Protein AF-0000000066044572 (afdb_homodimer)

Radius of gyration: 23.44 Å; Cα contacts (8 Å, |Δi|>4): 887; chains: 2; bounding box: 61×69×58 Å

Solvent-accessible surface area (backbone atoms only — not comparable to full-atom values): 22233 Å² total; per-residue (Å²): 130,78,75,79,65,71,80,76,62,63,47,33,31,32,26,45,68,51,66,60,44,54,51,54,36,43,40,56,59,39,72,59,75,40,69,40,63,37,76,61,74,68,56,86,38,86,72,84,44,66,52,95,85,46,42,48,66,57,41,12,39,54,48,7,50,50,24,39,52,47,42,52,52,53,53,65,67,40,80,79,51,83,64,78,57,36,29,38,37,13,49,23,63,32,24,23,55,83,67,44,66,38,55,56,11,84,44,70,67,50,25,50,54,33,45,60,67,40,44,51,27,69,34,37,33,27,21,14,40,32,38,32,37,53,88,64,54,72,52,71,51,79,46,67,24,38,41,27,30,44,71,61,50,71,68,56,49,51,52,50,60,69,66,52,63,22,59,73,18,48,37,24,48,37,72,86,32,59,47,29,46,41,39,70,35,35,40,27,42,72,44,27,68,70,44,45,44,45,23,61,48,45,49,53,38,49,74,67,63,56,55,72,127,131,78,77,80,66,72,79,75,62,62,46,33,32,32,23,45,67,52,66,60,44,53,51,53,37,43,40,55,60,39,73,59,75,40,70,39,62,40,76,60,76,68,57,82,41,86,71,83,44,68,52,94,86,45,42,46,66,56,43,14,40,53,48,7,51,50,24,40,52,47,41,53,51,54,53,66,66,40,80,78,51,82,65,80,56,37,28,36,38,12,50,23,62,33,23,23,54,84,67,45,67,39,56,54,11,84,45,69,68,51,24,50,54,33,46,62,66,39,42,53,28,68,34,38,32,26,22,15,39,32,40,32,35,54,87,63,54,72,49,72,50,79,47,66,25,38,40,26,31,43,70,62,51,71,67,56,50,51,52,50,60,69,66,51,63,22,61,73,18,47,37,25,46,37,71,86,32,58,48,29,46,42,38,71,35,37,40,28,43,70,43,27,68,71,43,44,43,46,24,60,49,46,50,54,40,49,75,67,64,55,55,73,123

Structure (mmCIF, N/CA/C/O backbone):
data_AF-0000000066044572-model_v1
#
loop_
_entity.id
_entity.type
_entity.pdbx_description
1 polymer 'dTTP/UTP pyrophosphatase'
#
loop_
_atom_site.group_PDB
_atom_site.id
_atom_site.type_symbol
_atom_site.label_atom_id
_atom_site.label_alt_id
_atom_site.label_comp_id
_atom_site.label_asym_id
_atom_site.label_entity_id
_atom_site.label_seq_id
_atom_site.pdbx_PDB_ins_code
_atom_site.Cartn_x
_atom_site.Cartn_y
_atom_site.Cartn_z
_atom_site.occupancy
_atom_site.B_iso_or_equiv
_atom_site.auth_seq_id
_atom_site.auth_comp_id
_atom_site.auth_asym_id
_atom_site.auth_atom_id
_atom_site.pdbx_PDB_model_num
ATOM 1 N N . MET A 1 1 ? 35.25 26.359 23.312 1 29.98 1 MET A N 1
ATOM 2 C CA . MET A 1 1 ? 34.094 26.375 22.406 1 29.98 1 MET A CA 1
ATOM 3 C C . MET A 1 1 ? 33.125 25.266 22.75 1 29.98 1 MET A C 1
ATOM 5 O O . MET A 1 1 ? 33.5 24.094 22.844 1 29.98 1 MET A O 1
ATOM 9 N N . MET A 1 2 ? 32.062 25.531 23.516 1 32.62 2 MET A N 1
ATOM 10 C CA . MET A 1 2 ? 31.125 24.547 24.047 1 32.62 2 MET A CA 1
ATOM 11 C C . MET A 1 2 ? 30.641 23.609 22.953 1 32.62 2 MET A C 1
ATOM 13 O O . MET A 1 2 ? 30.547 24 21.797 1 32.62 2 MET A O 1
ATOM 17 N N . PRO A 1 3 ? 30.844 22.328 23.062 1 35.31 3 PRO A N 1
ATOM 18 C CA . PRO A 1 3 ? 30.406 21.391 22.031 1 35.31 3 PRO A CA 1
ATOM 19 C C . PRO A 1 3 ? 29.016 21.703 21.484 1 35.31 3 PRO A C 1
ATOM 21 O O . PRO A 1 3 ? 28.203 22.344 22.172 1 35.31 3 PRO A O 1
ATOM 24 N N . ASP A 1 4 ? 28.828 22.016 20.203 1 36.31 4 ASP A N 1
ATOM 25 C CA . ASP A 1 4 ? 27.594 22.234 19.469 1 36.31 4 ASP A CA 1
ATOM 26 C C . ASP A 1 4 ? 26.469 21.344 20 1 36.31 4 ASP A C 1
ATOM 28 O O . ASP A 1 4 ? 26.641 20.125 20.125 1 36.31 4 ASP A O 1
ATOM 32 N N . GLN A 1 5 ? 25.734 21.672 20.984 1 36.5 5 GLN A N 1
ATOM 33 C CA . GLN A 1 5 ? 24.531 20.984 21.453 1 36.5 5 GLN A CA 1
ATOM 34 C C . GLN A 1 5 ? 23.812 20.312 20.297 1 36.5 5 GLN A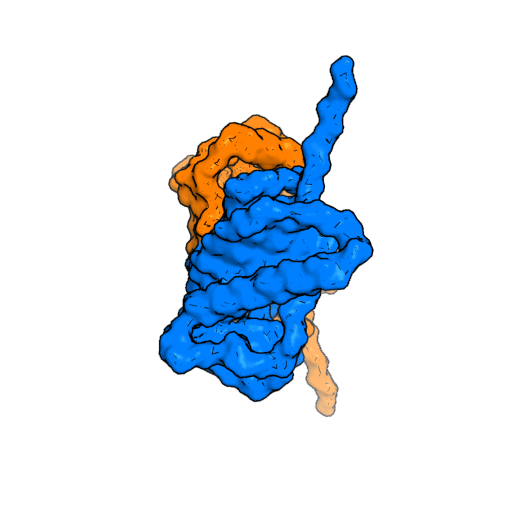 C 1
ATOM 36 O O . GLN A 1 5 ? 23.594 20.922 19.25 1 36.5 5 GLN A O 1
ATOM 41 N N . PRO A 1 6 ? 23.859 19.062 20.203 1 41.25 6 PRO A N 1
ATOM 42 C CA . PRO A 1 6 ? 23.141 18.438 19.094 1 41.25 6 PRO A CA 1
ATOM 43 C C . PRO A 1 6 ? 21.828 19.141 18.766 1 41.25 6 PRO A C 1
ATOM 45 O O . PRO A 1 6 ? 21.156 19.656 19.672 1 41.25 6 PRO A O 1
ATOM 48 N N . ALA A 1 7 ? 21.688 20.062 17.844 1 45.16 7 ALA A N 1
ATOM 49 C CA . ALA A 1 7 ? 20.438 20.688 17.438 1 45.16 7 ALA A CA 1
ATOM 50 C C . ALA A 1 7 ? 19.234 19.875 17.875 1 45.16 7 ALA A C 1
ATOM 52 O O . ALA A 1 7 ? 19.125 18.688 17.547 1 45.16 7 ALA A O 1
ATOM 53 N N . THR A 1 8 ? 18.734 19.953 19.141 1 51.97 8 THR A N 1
ATOM 54 C CA . THR A 1 8 ? 17.609 19.266 19.797 1 51.97 8 THR A CA 1
ATOM 55 C C . THR A 1 8 ? 16.453 19.078 18.828 1 51.97 8 THR A C 1
ATOM 57 O O . THR A 1 8 ? 15.883 20.062 18.328 1 51.97 8 THR A O 1
ATOM 60 N N . ALA A 1 9 ? 16.422 18.016 18.062 1 68.75 9 ALA A N 1
ATOM 61 C CA . ALA A 1 9 ? 15.352 17.734 17.094 1 68.75 9 ALA A CA 1
ATOM 62 C C . ALA A 1 9 ? 13.977 17.938 17.734 1 68.75 9 ALA 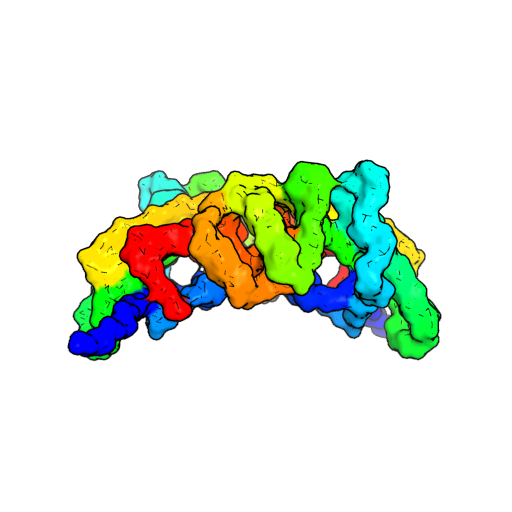A C 1
ATOM 64 O O . ALA A 1 9 ? 13.727 17.469 18.844 1 68.75 9 ALA A O 1
ATOM 65 N N . CYS A 1 10 ? 13.273 19.094 17.422 1 83.31 10 CYS A N 1
ATOM 66 C CA . CYS A 1 10 ? 11.922 19.391 17.891 1 83.31 10 CYS A CA 1
ATOM 67 C C . CYS A 1 10 ? 11.016 18.172 17.734 1 83.31 10 CYS A C 1
ATOM 69 O O . CYS A 1 10 ? 11.023 17.516 16.703 1 83.31 10 CYS A O 1
ATOM 71 N N . PRO A 1 11 ? 10.367 17.844 18.875 1 92.44 11 PRO A N 1
ATOM 72 C CA . PRO A 1 11 ? 9.5 16.656 18.844 1 92.44 11 PRO A CA 1
ATOM 73 C C . PRO A 1 11 ? 8.32 16.828 17.891 1 92.44 11 PRO A C 1
ATOM 75 O O . PRO A 1 11 ? 7.977 17.953 17.516 1 92.44 11 PRO A O 1
ATOM 78 N N . LEU A 1 12 ? 7.793 15.781 17.453 1 95.88 12 LEU A N 1
ATOM 79 C CA . LEU A 1 12 ? 6.609 15.758 16.594 1 95.88 12 LEU A CA 1
ATOM 80 C C . LEU A 1 12 ? 5.398 15.242 17.359 1 95.88 12 LEU A C 1
ATOM 82 O O . LEU A 1 12 ? 5.48 14.211 18.047 1 95.88 12 LEU A O 1
ATOM 86 N N . VAL A 1 13 ? 4.367 16.031 17.281 1 95.69 13 VAL A N 1
ATOM 87 C CA . VAL A 1 13 ? 3.076 15.609 17.812 1 95.69 13 VAL A CA 1
ATOM 88 C C . VAL A 1 13 ? 2.16 15.188 16.656 1 95.69 13 VAL A C 1
ATOM 90 O O . VAL A 1 13 ? 1.955 15.945 15.711 1 95.69 13 VAL A O 1
ATOM 93 N N . LEU A 1 14 ? 1.678 13.992 16.734 1 97.31 14 LEU A N 1
ATOM 94 C CA . LEU A 1 14 ? 0.677 13.531 15.773 1 97.31 14 LEU A CA 1
ATOM 95 C C . LEU A 1 14 ? -0.732 13.789 16.297 1 97.31 14 LEU A C 1
ATOM 97 O O . LEU A 1 14 ? -1.166 13.156 17.266 1 97.31 14 LEU A O 1
ATOM 101 N N . ALA A 1 15 ? -1.396 14.719 15.664 1 96.12 15 ALA A N 1
ATOM 102 C CA . ALA A 1 15 ? -2.764 15.062 16.047 1 96.12 15 ALA A CA 1
ATOM 103 C C . ALA A 1 15 ? -3.77 14.117 15.383 1 96.12 15 ALA A C 1
ATOM 105 O O . ALA A 1 15 ? -4.578 14.547 14.555 1 96.12 15 ALA A O 1
ATOM 106 N N . SER A 1 16 ? -3.771 12.898 15.734 1 93.5 16 SER A N 1
ATOM 107 C CA . SER A 1 16 ? -4.621 11.836 15.203 1 93.5 16 SER A CA 1
ATOM 108 C C . SER A 1 16 ? -4.688 10.648 16.156 1 93.5 16 SER A C 1
ATOM 110 O O . SER A 1 16 ? -3.676 10.273 16.766 1 93.5 16 SER A O 1
ATOM 112 N N . ALA A 1 17 ? -5.816 10.094 16.297 1 87.19 17 ALA A N 1
ATOM 113 C CA . ALA A 1 17 ? -5.965 8.875 17.078 1 87.19 17 ALA A CA 1
ATOM 114 C C . ALA A 1 17 ? -5.805 7.637 16.203 1 87.19 17 ALA A C 1
ATOM 116 O O . ALA A 1 17 ? -5.902 6.504 16.688 1 87.19 17 ALA A O 1
ATOM 117 N N . SER A 1 18 ? -5.609 7.816 14.953 1 89.44 18 SER A N 1
ATOM 118 C CA . SER A 1 18 ? -5.559 6.703 14.008 1 89.44 18 SER A CA 1
ATOM 119 C C . SER A 1 18 ? -4.277 5.895 14.172 1 89.44 18 SER A C 1
ATOM 121 O O . SER A 1 18 ? -3.18 6.402 13.922 1 89.44 18 SER A O 1
ATOM 123 N N . PRO A 1 19 ? -4.391 4.66 14.531 1 92.75 19 PRO A N 1
ATOM 124 C CA . PRO A 1 19 ? -3.195 3.816 14.594 1 92.75 19 PRO A CA 1
ATOM 125 C C . PRO A 1 19 ? -2.51 3.666 13.242 1 92.75 19 PRO A C 1
ATOM 127 O O . PRO A 1 19 ? -1.285 3.523 13.172 1 92.75 19 PRO A O 1
ATOM 130 N N . ARG A 1 20 ? -3.27 3.748 12.195 1 95.19 20 ARG A N 1
ATOM 131 C CA . ARG A 1 20 ? -2.713 3.605 10.852 1 95.19 20 ARG A CA 1
ATOM 132 C C . ARG A 1 20 ? -1.797 4.777 10.516 1 95.19 20 ARG A C 1
ATOM 134 O O . ARG A 1 20 ? -0.742 4.59 9.906 1 95.19 20 ARG A O 1
ATOM 141 N N . ARG A 1 21 ? -2.184 5.938 10.891 1 97.12 21 ARG A N 1
ATOM 142 C CA . ARG A 1 21 ? -1.354 7.105 10.609 1 97.12 21 ARG A CA 1
ATOM 143 C C . ARG A 1 21 ? -0.038 7.039 11.375 1 97.12 21 ARG A C 1
ATOM 145 O O . ARG A 1 21 ? 1.021 7.348 10.828 1 97.12 21 ARG A O 1
ATOM 152 N N . ALA A 1 22 ? -0.116 6.598 12.555 1 97.12 22 ALA A N 1
ATOM 153 C CA . ALA A 1 22 ? 1.096 6.426 13.352 1 97.12 22 ALA A CA 1
ATOM 154 C C . ALA A 1 22 ? 2.01 5.371 12.734 1 97.12 22 ALA A C 1
ATOM 156 O O . ALA A 1 22 ? 3.227 5.562 12.656 1 97.12 22 ALA A O 1
ATOM 157 N N . ALA A 1 23 ? 1.447 4.27 12.32 1 97.62 23 ALA A N 1
ATOM 158 C CA . ALA A 1 23 ? 2.211 3.188 11.703 1 97.62 23 ALA A CA 1
ATOM 159 C C . ALA A 1 23 ? 2.879 3.652 10.414 1 97.62 23 ALA A C 1
ATOM 161 O O . ALA A 1 23 ? 4.023 3.293 10.141 1 97.62 23 ALA A O 1
ATOM 162 N N . LEU A 1 24 ? 2.15 4.41 9.641 1 98.31 24 LEU A N 1
ATOM 163 C CA . LEU A 1 24 ? 2.699 4.941 8.398 1 98.31 24 LEU A CA 1
ATOM 164 C C . LEU A 1 24 ? 3.887 5.855 8.68 1 98.31 24 LEU A C 1
ATOM 166 O O . LEU A 1 24 ? 4.91 5.781 7.992 1 98.31 24 LEU A O 1
ATOM 170 N N . LEU A 1 25 ? 3.729 6.727 9.656 1 98.12 25 LEU A N 1
ATOM 171 C CA . LEU A 1 25 ? 4.844 7.586 10.031 1 98.12 25 LEU A CA 1
ATOM 172 C C . LEU A 1 25 ? 6.059 6.762 10.43 1 98.12 25 LEU A C 1
ATOM 174 O O . LEU A 1 25 ? 7.172 7.016 9.961 1 98.12 25 LEU A O 1
ATOM 178 N N . ALA A 1 26 ? 5.805 5.785 11.242 1 97.44 26 ALA A N 1
ATOM 179 C CA . ALA A 1 26 ? 6.883 4.91 11.695 1 97.44 26 ALA A CA 1
ATOM 180 C C . ALA A 1 26 ? 7.562 4.223 10.508 1 97.44 26 ALA A C 1
ATOM 182 O O . ALA A 1 26 ? 8.773 4.004 10.523 1 97.44 26 ALA A O 1
ATOM 183 N N . GLN A 1 27 ? 6.816 3.885 9.547 1 97.44 27 GLN A N 1
ATOM 184 C CA . GLN A 1 27 ? 7.312 3.227 8.344 1 97.44 27 GLN A CA 1
ATOM 185 C C . GLN A 1 27 ? 8.445 4.031 7.707 1 97.44 27 GLN A C 1
ATOM 187 O O . GLN A 1 27 ? 9.406 3.457 7.195 1 97.44 27 GLN A O 1
ATOM 192 N N . ILE A 1 28 ? 8.312 5.32 7.758 1 97.31 28 ILE A N 1
ATOM 193 C CA . ILE A 1 28 ? 9.336 6.125 7.094 1 97.31 28 ILE A CA 1
ATOM 194 C C . ILE A 1 28 ? 10.289 6.707 8.133 1 97.31 28 ILE A C 1
ATOM 196 O O . ILE A 1 28 ? 10.945 7.723 7.883 1 97.31 28 ILE A O 1
ATOM 200 N N . GLY A 1 29 ? 10.273 6.152 9.352 1 95.44 29 GLY A N 1
ATOM 201 C CA . GLY A 1 29 ? 11.266 6.469 10.359 1 95.44 29 GLY A CA 1
ATOM 202 C C . GLY A 1 29 ? 10.898 7.676 11.203 1 95.44 29 GLY A C 1
ATOM 203 O O . GLY A 1 29 ? 11.766 8.281 11.844 1 95.44 29 GLY A O 1
ATOM 204 N N . VAL A 1 30 ? 9.719 8.109 11.141 1 96.31 30 VAL A N 1
ATOM 205 C CA . VAL A 1 30 ? 9.266 9.25 11.93 1 96.31 30 VAL A CA 1
ATOM 206 C C . VAL A 1 30 ? 8.414 8.766 13.102 1 96.31 30 VAL A C 1
ATOM 208 O O . VAL A 1 30 ? 7.344 8.188 12.906 1 96.31 30 VAL A O 1
ATOM 211 N N . ILE A 1 31 ? 8.891 9.039 14.273 1 94.94 31 ILE A N 1
ATOM 212 C CA . ILE A 1 31 ? 8.188 8.594 15.469 1 94.94 31 ILE A CA 1
ATOM 213 C C . ILE A 1 31 ? 7.672 9.812 16.25 1 94.94 31 ILE A C 1
ATOM 215 O O . ILE A 1 31 ? 8.461 10.602 16.766 1 94.94 31 ILE A O 1
ATOM 219 N N . PRO A 1 32 ? 6.41 9.906 16.297 1 95.38 32 PRO A N 1
ATOM 220 C CA . PRO A 1 32 ? 5.891 11.023 17.094 1 95.38 32 PRO A CA 1
ATOM 221 C C . PRO A 1 32 ? 6.207 10.891 18.578 1 95.38 32 PRO A C 1
ATOM 223 O O . PRO A 1 32 ? 6.219 9.781 19.125 1 95.38 32 PRO A O 1
ATOM 226 N N . ALA A 1 33 ? 6.465 12 19.188 1 92.88 33 ALA A N 1
ATOM 227 C CA . ALA A 1 33 ? 6.695 12.023 20.625 1 92.88 33 ALA A CA 1
ATOM 228 C C . ALA A 1 33 ? 5.387 11.844 21.391 1 92.88 33 ALA A C 1
ATOM 230 O O . ALA A 1 33 ? 5.379 11.312 22.5 1 92.88 33 ALA A O 1
ATOM 231 N N . LEU A 1 34 ? 4.359 12.336 20.75 1 92.12 34 LEU A N 1
ATOM 232 C CA . LEU A 1 34 ? 3.035 12.312 21.359 1 92.12 34 LEU A CA 1
ATOM 233 C C . LEU A 1 34 ? 1.947 12.172 20.297 1 92.12 34 LEU A C 1
ATOM 235 O O . LEU A 1 34 ? 2.055 12.742 19.219 1 92.12 34 LEU A O 1
ATOM 239 N N . THR A 1 35 ? 0.999 11.367 20.609 1 93.5 35 THR A N 1
ATOM 240 C CA . THR A 1 35 ? -0.214 11.289 19.797 1 93.5 35 THR A CA 1
ATOM 241 C C . THR A 1 35 ? -1.396 11.906 20.531 1 93.5 35 THR A C 1
ATOM 243 O O . THR A 1 35 ? -1.648 11.586 21.703 1 93.5 35 THR A O 1
ATOM 246 N N . LEU A 1 36 ? -2.029 12.836 19.938 1 90.44 36 LEU A N 1
ATOM 247 C CA . LEU A 1 36 ? -3.195 13.5 20.516 1 90.44 36 LEU A CA 1
ATOM 248 C C . LEU A 1 36 ? -4.457 13.156 19.719 1 90.44 36 LEU A C 1
ATOM 250 O O . LEU A 1 36 ? -4.559 13.469 18.531 1 90.44 36 LEU A O 1
ATOM 254 N N . ALA A 1 37 ? -5.297 12.375 20.391 1 85.19 37 ALA A N 1
ATOM 255 C CA . ALA A 1 37 ? -6.594 12.148 19.766 1 85.19 37 ALA A CA 1
ATOM 256 C C . ALA A 1 37 ? -7.387 13.445 19.641 1 85.19 37 ALA A C 1
ATOM 258 O O . ALA A 1 37 ? -7.609 14.141 20.641 1 85.19 37 ALA A O 1
ATOM 259 N N . THR A 1 38 ? -7.375 13.922 18.609 1 71.12 38 THR A N 1
ATOM 260 C CA . THR A 1 38 ? -8.062 15.203 18.438 1 71.12 38 THR A CA 1
ATOM 261 C C . THR A 1 38 ? -9.492 14.992 17.953 1 71.12 38 THR A C 1
ATOM 263 O O . THR A 1 38 ? -10.188 15.953 17.625 1 71.12 38 THR A O 1
ATOM 266 N N . ASP A 1 39 ? -9.773 13.555 17.828 1 57.06 39 ASP A N 1
ATOM 267 C CA . ASP A 1 39 ? -11.18 13.367 17.5 1 57.06 39 ASP A CA 1
ATOM 268 C C . ASP A 1 39 ? -12.07 14.117 18.484 1 57.06 39 ASP A C 1
ATOM 270 O O . ASP A 1 39 ? -12.234 13.695 19.641 1 57.06 39 ASP A O 1
ATOM 274 N N . ILE A 1 40 ? -11.664 15.328 18.75 1 46.91 40 ILE A N 1
ATOM 275 C CA . ILE A 1 40 ? -12.375 16.172 19.703 1 46.91 40 ILE A CA 1
ATOM 276 C C . ILE A 1 40 ? -13.789 15.625 19.922 1 46.91 40 ILE A C 1
ATOM 278 O O . ILE A 1 40 ? -14.164 15.297 21.047 1 46.91 40 ILE A O 1
ATOM 282 N N . ASP A 1 41 ? -14.914 16.578 19.828 1 39.28 41 ASP A N 1
ATOM 283 C CA . ASP A 1 41 ? -16.328 16.281 20.016 1 39.28 41 ASP A CA 1
ATOM 284 C C . ASP A 1 41 ? -16.797 15.18 19.047 1 39.28 41 ASP A C 1
ATOM 286 O O . ASP A 1 41 ? -16.875 15.398 17.844 1 39.28 41 ASP A O 1
ATOM 290 N N . GLU A 1 42 ? -16.359 13.938 19.125 1 39.97 42 GLU A N 1
ATOM 291 C CA . GLU A 1 42 ? -16.812 12.664 18.594 1 39.97 42 GLU A CA 1
ATOM 292 C C . GLU A 1 42 ? -18.25 12.742 18.109 1 39.97 42 GLU A C 1
ATOM 294 O O . GLU A 1 42 ? -18.812 11.75 17.656 1 39.97 42 GLU A O 1
ATOM 299 N N . THR A 1 43 ? -19.078 13.398 18.844 1 36.75 43 THR A N 1
ATOM 300 C CA . THR A 1 43 ? -20.391 13.578 18.234 1 36.75 43 THR A CA 1
ATOM 301 C C . THR A 1 43 ? -20.266 13.812 16.734 1 36.75 43 THR A C 1
ATOM 303 O O . THR A 1 43 ? -19.406 14.586 16.297 1 36.75 43 THR A O 1
ATOM 306 N N . PRO A 1 44 ? -20.562 12.844 15.906 1 41.59 44 PRO A N 1
ATOM 307 C CA . PRO A 1 44 ? -20.672 13.312 14.523 1 41.59 44 PRO A CA 1
ATOM 308 C C . PRO A 1 44 ? -20.672 14.836 14.414 1 41.59 44 PRO A C 1
ATOM 310 O O . PRO A 1 44 ? -21.641 15.492 14.812 1 41.59 44 PRO A O 1
ATOM 313 N N . LEU A 1 45 ? -19.875 15.531 15.062 1 41.72 45 LEU A N 1
ATOM 314 C CA . LEU A 1 45 ? -19.984 16.984 15.18 1 41.72 45 LEU A CA 1
ATOM 315 C C . LEU A 1 45 ? -20.453 17.594 13.859 1 41.72 45 LEU A C 1
ATOM 317 O O . LEU A 1 45 ? -20.219 17.031 12.789 1 41.72 45 LEU A O 1
ATOM 321 N N . LYS A 1 46 ? -21.422 18.5 13.805 1 44.59 46 LYS A N 1
ATOM 322 C CA . LYS A 1 46 ? -21.906 19.375 12.742 1 44.59 46 LYS A CA 1
ATOM 323 C C . LYS A 1 46 ? -20.812 19.703 11.742 1 44.59 46 LYS A C 1
ATOM 325 O O . LYS A 1 46 ? -21.078 19.922 10.562 1 44.59 46 LYS A O 1
ATOM 330 N N . GLY A 1 47 ? -19.5 19.391 12.133 1 49.12 47 GLY A N 1
ATOM 331 C CA . GLY A 1 47 ? -18.391 19.844 11.305 1 49.12 47 GLY A CA 1
ATOM 332 C C . GLY A 1 47 ? -17.891 18.781 10.352 1 49.12 47 GLY A C 1
ATOM 333 O O . GLY A 1 47 ? -17.141 19.078 9.414 1 49.12 47 GLY A O 1
ATOM 334 N N . GLU A 1 48 ? -17.938 17.281 10.695 1 61.59 48 GLU A N 1
ATOM 335 C CA . GLU A 1 48 ? -17.469 16.312 9.711 1 61.59 48 GLU A CA 1
ATOM 336 C C . GLU A 1 48 ? -18.453 16.156 8.562 1 61.59 48 GLU A C 1
ATOM 338 O O . GLU A 1 48 ? -18.172 15.492 7.57 1 61.59 48 GLU A O 1
ATOM 343 N N . VAL A 1 49 ? -19.516 16.844 8.789 1 67.5 49 VAL A N 1
ATOM 344 C CA . VAL A 1 49 ? -20.531 16.828 7.734 1 67.5 49 VAL A CA 1
ATOM 345 C C . VAL A 1 49 ? -20.203 17.891 6.695 1 67.5 49 VAL A C 1
ATOM 347 O O . VAL A 1 49 ? -19.875 19.031 7.043 1 67.5 49 VAL A O 1
ATOM 350 N N . PRO A 1 50 ? -20.188 17.391 5.57 1 79.31 50 PRO A N 1
ATOM 351 C CA . PRO A 1 50 ? -19.938 18.375 4.52 1 79.31 50 PRO A CA 1
ATOM 352 C C . PRO A 1 50 ? -20.875 19.578 4.602 1 79.31 50 PRO A C 1
ATOM 354 O O . PRO A 1 50 ? -22.062 19.422 4.906 1 79.31 50 PRO A O 1
ATOM 357 N N . LEU A 1 51 ? -20.281 20.766 4.535 1 80.44 51 LEU A N 1
ATOM 358 C CA . LEU A 1 51 ? -21.109 21.969 4.371 1 80.44 51 LEU A CA 1
ATOM 359 C C . LEU A 1 51 ? -21.859 21.922 3.049 1 80.44 51 LEU A C 1
ATOM 361 O O . LEU A 1 51 ? -21.531 21.141 2.16 1 80.44 51 LEU A O 1
ATOM 365 N N . LYS A 1 52 ? -22.906 22.734 3.066 1 81.19 52 LYS A N 1
ATOM 366 C CA . LYS A 1 52 ? -23.688 22.781 1.832 1 81.19 52 LYS A CA 1
ATOM 367 C C . LYS A 1 52 ? -22.797 23.047 0.627 1 81.19 52 LYS A C 1
ATOM 369 O O . LYS A 1 52 ? -22.078 24.062 0.585 1 81.19 52 LYS A O 1
ATOM 374 N N . GLY A 1 53 ? -22.734 22.078 -0.244 1 83.75 53 GLY A N 1
ATOM 375 C CA . GLY A 1 53 ? -21.984 22.234 -1.484 1 83.75 53 GLY A CA 1
ATOM 376 C C . GLY A 1 53 ? -20.5 21.953 -1.331 1 83.75 53 GLY A C 1
ATOM 377 O O . GLY A 1 53 ? -19.734 22.078 -2.289 1 83.75 53 GLY A O 1
ATOM 378 N N . GLU A 1 54 ? -20.125 21.562 -0.178 1 88.44 54 GLU A N 1
ATOM 379 C CA . GLU A 1 54 ? -18.703 21.312 0.036 1 88.44 54 GLU A CA 1
ATOM 380 C C . GLU A 1 54 ? -18.266 20.031 -0.676 1 88.44 54 GLU A C 1
ATOM 382 O O . GLU A 1 54 ? -18.891 18.984 -0.53 1 88.44 54 GLU A O 1
ATOM 387 N N . VAL A 1 55 ? -17.266 20.219 -1.472 1 94.12 55 VAL A N 1
ATOM 388 C CA . VAL A 1 55 ? -16.734 19.047 -2.186 1 94.12 55 VAL A CA 1
ATOM 389 C C . VAL A 1 55 ? -15.781 18.281 -1.282 1 94.12 55 VAL A C 1
ATOM 391 O O . VAL A 1 55 ? -15.195 18.844 -0.355 1 94.12 55 VAL A O 1
ATOM 394 N N . PRO A 1 56 ? -15.562 17.016 -1.563 1 95.75 56 PRO A N 1
ATOM 395 C CA . PRO A 1 56 ? -14.758 16.141 -0.703 1 95.75 56 PRO A CA 1
ATOM 396 C C . PRO A 1 56 ? -13.359 16.688 -0.452 1 95.75 56 PRO A C 1
ATOM 398 O O . PRO A 1 56 ? -12.859 16.625 0.674 1 95.75 56 PRO A O 1
ATOM 401 N N . ARG A 1 57 ? -12.766 17.172 -1.421 1 96.94 57 ARG A N 1
ATOM 402 C CA . ARG A 1 57 ? -11.438 17.766 -1.318 1 96.94 57 ARG A CA 1
ATOM 403 C C . ARG A 1 57 ? -11.391 18.828 -0.23 1 96.94 57 ARG A C 1
ATOM 405 O O . ARG A 1 57 ? -10.516 18.797 0.64 1 96.94 57 ARG A O 1
ATOM 412 N N . LEU A 1 58 ? -12.336 19.719 -0.233 1 96.38 58 LEU A N 1
ATOM 413 C CA . LEU A 1 58 ? -12.367 20.828 0.711 1 96.38 58 LEU A CA 1
ATOM 414 C C . LEU A 1 58 ? -12.797 20.344 2.096 1 96.38 58 LEU A C 1
ATOM 416 O O . LEU A 1 58 ? -12.336 20.875 3.109 1 96.38 58 LEU A O 1
ATOM 420 N N . LEU A 1 59 ? -13.641 19.375 2.105 1 95.31 59 LEU A N 1
ATOM 421 C CA . LEU A 1 59 ? -14.023 18.766 3.379 1 95.31 59 LEU A CA 1
ATOM 422 C C . LEU A 1 59 ? -12.805 18.203 4.105 1 95.31 59 LEU A C 1
ATOM 424 O O . LEU A 1 59 ? -12.594 18.484 5.285 1 95.31 59 LEU A O 1
ATOM 428 N N . SER A 1 60 ? -12.008 17.453 3.396 1 96.38 60 SER A N 1
ATOM 429 C CA . SER A 1 60 ? -10.812 16.875 4.008 1 96.38 60 SER A CA 1
ATOM 430 C C . SER A 1 60 ? -9.891 17.969 4.551 1 96.38 60 SER A C 1
ATOM 432 O O . SER A 1 60 ? -9.312 17.812 5.629 1 96.38 60 SER A O 1
ATOM 434 N N . ARG A 1 61 ? -9.789 19.016 3.818 1 97.25 61 ARG A N 1
ATOM 435 C CA . ARG A 1 61 ? -8.938 20.125 4.23 1 97.25 61 ARG A CA 1
ATOM 436 C C . ARG A 1 61 ? -9.461 20.766 5.512 1 97.25 61 ARG A C 1
ATOM 438 O O . ARG A 1 61 ? -8.703 20.969 6.461 1 97.25 61 ARG A O 1
ATOM 445 N N . ARG A 1 62 ? -10.719 21.078 5.48 1 96.12 62 ARG A N 1
ATOM 446 C CA . ARG A 1 62 ? -11.32 21.719 6.645 1 96.12 62 ARG A CA 1
ATOM 447 C C . ARG A 1 62 ? -11.164 20.859 7.891 1 96.12 62 ARG A C 1
ATOM 449 O O . ARG A 1 62 ? -10.789 21.359 8.953 1 96.12 62 ARG A O 1
ATOM 456 N N . LEU A 1 63 ? -11.406 19.625 7.719 1 94.25 63 LEU A N 1
ATOM 457 C CA . LEU A 1 63 ? -11.328 18.703 8.844 1 94.25 63 LEU A CA 1
ATOM 458 C C . LEU A 1 63 ? -9.891 18.578 9.344 1 94.25 63 LEU A C 1
ATOM 460 O O . LEU A 1 63 ? -9.648 18.578 10.555 1 94.25 63 LEU A O 1
ATOM 464 N N . ALA A 1 64 ? -8.945 18.469 8.508 1 96.5 64 ALA A N 1
ATOM 465 C CA . ALA A 1 64 ? -7.539 18.359 8.898 1 96.5 64 ALA A CA 1
ATOM 466 C C . ALA A 1 64 ? -7.074 19.625 9.617 1 96.5 64 ALA A C 1
ATOM 468 O O . ALA A 1 64 ? -6.398 19.547 10.641 1 96.5 64 ALA A O 1
ATOM 469 N N . GLN A 1 65 ? -7.441 20.75 9.047 1 96.94 65 GLN A N 1
ATOM 470 C CA . GLN A 1 65 ? -7.102 22.016 9.68 1 96.94 65 GLN A CA 1
ATOM 471 C C . GLN A 1 65 ? -7.703 22.109 11.078 1 96.94 65 GLN A C 1
ATOM 473 O O . GLN A 1 65 ? -7.047 22.578 12.016 1 96.94 65 GLN A O 1
ATOM 478 N N . GLY A 1 66 ? -8.938 21.719 11.156 1 94.69 66 GLY A N 1
ATOM 479 C CA . GLY A 1 66 ? -9.586 21.719 12.461 1 94.69 66 GLY A CA 1
ATOM 480 C C . GLY A 1 66 ? -8.859 20.875 13.484 1 94.69 66 GLY A C 1
ATOM 481 O O . GLY A 1 66 ? -8.703 21.281 14.641 1 94.69 66 GLY A O 1
ATOM 482 N N . LYS A 1 67 ? -8.43 19.734 13.094 1 94.94 67 LYS A N 1
ATOM 483 C CA . LYS A 1 67 ? -7.68 18.844 13.977 1 94.94 67 LYS A CA 1
ATOM 484 C C . LYS A 1 67 ? -6.363 19.484 14.406 1 94.94 67 LYS A C 1
ATOM 486 O O . LYS A 1 67 ? -5.969 19.391 15.57 1 94.94 67 LYS A O 1
ATOM 491 N N . ALA A 1 68 ? -5.68 20.094 13.516 1 96 68 ALA A N 1
ATOM 492 C CA . ALA A 1 68 ? -4.434 20.797 13.82 1 96 68 ALA A CA 1
ATOM 493 C C . ALA A 1 68 ? -4.664 21.906 14.828 1 96 68 ALA A C 1
ATOM 495 O O . ALA A 1 68 ? -3.92 22.047 15.805 1 96 68 ALA A O 1
ATOM 496 N N . ASP A 1 69 ? -5.699 22.672 14.594 1 95.06 69 ASP A N 1
ATOM 497 C CA . ASP A 1 69 ? -6.02 23.781 15.477 1 95.06 69 ASP A CA 1
ATOM 498 C C . ASP A 1 69 ? -6.371 23.281 16.875 1 95.06 69 ASP A C 1
ATOM 500 O O . ASP A 1 69 ? -5.973 23.891 17.875 1 95.06 69 ASP A O 1
ATOM 504 N N . THR A 1 70 ? -7.078 22.234 16.906 1 93.69 70 THR A N 1
ATOM 505 C CA . THR A 1 70 ? -7.434 21.641 18.188 1 93.69 70 THR A CA 1
ATOM 506 C C . THR A 1 70 ? -6.184 21.203 18.938 1 93.69 70 THR A C 1
ATOM 508 O O . THR A 1 70 ? -6.078 21.422 20.156 1 93.69 70 THR A O 1
ATOM 511 N N . ALA A 1 71 ? -5.293 20.594 18.25 1 93.62 71 ALA A N 1
ATOM 512 C CA . ALA A 1 71 ? -4.051 20.156 18.875 1 93.62 71 ALA A CA 1
ATOM 513 C C . ALA A 1 71 ? -3.277 21.328 19.469 1 93.62 71 ALA A C 1
ATOM 515 O O . ALA A 1 71 ? -2.738 21.219 20.578 1 93.62 71 ALA A O 1
ATOM 516 N N . ILE A 1 72 ? -3.207 22.406 18.75 1 92.19 72 ILE A N 1
ATOM 517 C CA . ILE A 1 72 ? -2.539 23.609 19.234 1 92.19 72 ILE A CA 1
ATOM 518 C C . ILE A 1 72 ? -3.164 24.047 20.562 1 92.19 72 ILE A C 1
ATOM 520 O O . ILE A 1 72 ? -2.453 24.328 21.531 1 92.19 72 ILE A O 1
ATOM 524 N N . ARG A 1 73 ? -4.441 24.062 20.562 1 90.94 73 ARG A N 1
ATOM 525 C CA . ARG A 1 73 ? -5.168 24.5 21.75 1 90.94 73 ARG A CA 1
ATOM 526 C C . ARG A 1 73 ? -4.891 23.594 22.938 1 90.94 73 ARG A C 1
ATOM 528 O O . ARG A 1 73 ? -4.598 24.078 24.031 1 90.94 73 ARG A O 1
ATOM 535 N N . VAL A 1 74 ? -4.969 22.328 22.688 1 89.25 74 VAL A N 1
ATOM 536 C CA . VAL A 1 74 ? -4.766 21.344 23.75 1 89.25 74 VAL A CA 1
ATOM 537 C C . VAL A 1 74 ? -3.35 21.469 24.297 1 89.25 74 VAL A C 1
ATOM 539 O O . VAL A 1 74 ? -3.15 21.438 25.516 1 89.25 74 VAL A O 1
ATOM 542 N N . LEU A 1 75 ? -2.398 21.672 23.469 1 88.56 75 LEU A N 1
ATOM 543 C CA . LEU A 1 75 ? -1.002 21.75 23.875 1 88.56 75 LEU A CA 1
ATOM 544 C C . LEU A 1 75 ? -0.742 23.031 24.656 1 88.56 75 LEU A C 1
ATOM 546 O O . LEU A 1 75 ? 0.075 23.062 25.578 1 88.56 75 LEU A O 1
ATOM 550 N N . ARG A 1 76 ? -1.36 24.031 24.281 1 86.69 76 ARG A N 1
ATOM 551 C CA . ARG A 1 76 ? -1.207 25.312 24.969 1 86.69 76 ARG A CA 1
ATOM 552 C C . ARG A 1 76 ? -1.78 25.234 26.375 1 86.69 76 ARG A C 1
ATOM 554 O O . ARG A 1 76 ? -1.243 25.859 27.312 1 86.69 76 ARG A O 1
ATOM 561 N N . GLU A 1 77 ? -2.832 24.531 26.453 1 85.56 77 GLU A N 1
ATOM 562 C CA . GLU A 1 77 ? -3.531 24.438 27.734 1 85.56 77 GLU A CA 1
ATOM 563 C C . GLU A 1 77 ? -2.801 23.5 28.703 1 85.56 77 GLU A C 1
ATOM 565 O O . GLU A 1 77 ? -2.977 23.594 29.922 1 85.56 77 GLU A O 1
ATOM 570 N N . GLN A 1 78 ? -2.119 22.594 28.078 1 75.56 78 GLN A N 1
ATOM 571 C CA . GLN A 1 78 ? -1.381 21.656 28.922 1 75.56 78 GLN A CA 1
ATOM 572 C C . GLN A 1 78 ? -0.062 22.266 29.391 1 75.56 78 GLN A C 1
ATOM 574 O O . GLN A 1 78 ? 0.808 22.578 28.578 1 75.56 78 GLN A O 1
ATOM 579 N N . SER A 1 79 ? 0.023 23.047 30.531 1 61.03 79 SER A N 1
ATOM 580 C CA . SER A 1 79 ? 1.139 23.75 31.141 1 61.03 79 SER A CA 1
ATOM 581 C C . SER A 1 79 ? 2.365 22.859 31.266 1 61.03 79 SER A C 1
ATOM 583 O O . SER A 1 79 ? 3.5 23.328 31.141 1 61.03 79 SER A O 1
ATOM 585 N N . ASP A 1 80 ? 2.16 21.656 31.594 1 57 80 ASP A N 1
ATOM 586 C CA . ASP A 1 80 ? 3.236 20.719 31.922 1 57 80 ASP A CA 1
ATOM 587 C C . ASP A 1 80 ? 3.682 19.938 30.688 1 57 80 ASP A C 1
ATOM 589 O O . ASP A 1 80 ? 4.355 18.906 30.797 1 57 80 ASP A O 1
ATOM 593 N N . ALA A 1 81 ? 3.17 20.484 29.531 1 57.16 81 ALA A N 1
ATOM 594 C CA . ALA A 1 81 ? 3.527 19.625 28.391 1 57.16 81 ALA A CA 1
ATOM 595 C C . ALA A 1 81 ? 5.031 19.656 28.141 1 57.16 81 ALA A C 1
ATOM 597 O O . ALA A 1 81 ? 5.625 20.734 28.031 1 57.16 81 ALA A O 1
ATOM 598 N N . PRO A 1 82 ? 5.602 18.562 28.359 1 55.31 82 PRO A N 1
ATOM 599 C CA . PRO A 1 82 ? 7.055 18.422 28.266 1 55.31 82 PRO A CA 1
ATOM 600 C C . PRO A 1 82 ? 7.602 18.859 26.906 1 55.31 82 PRO A C 1
ATOM 602 O O . PRO A 1 82 ? 8.82 18.938 26.719 1 55.31 82 PRO A O 1
ATOM 605 N N . LEU A 1 83 ? 6.633 19.047 26.016 1 61.62 83 LEU A N 1
ATOM 606 C CA . LEU A 1 83 ? 7.25 19.312 24.719 1 61.62 83 LEU A CA 1
ATOM 607 C C . LEU A 1 83 ? 7.219 20.797 24.391 1 61.62 83 LEU A C 1
ATOM 609 O O . LEU A 1 83 ? 6.141 21.375 24.219 1 61.62 83 LEU A O 1
ATOM 613 N N . ALA A 1 84 ? 8.258 21.531 24.719 1 69.5 84 ALA A N 1
ATOM 614 C CA . ALA A 1 84 ? 8.359 22.938 24.328 1 69.5 84 ALA A CA 1
ATOM 615 C C . ALA A 1 84 ? 8.43 23.109 22.812 1 69.5 84 ALA A C 1
ATOM 617 O O . ALA A 1 84 ? 9.336 22.562 22.172 1 69.5 84 ALA A O 1
ATOM 618 N N . ALA A 1 85 ? 7.414 23.656 22.078 1 83.69 85 ALA A N 1
ATOM 619 C CA . ALA A 1 85 ? 7.297 24.125 20.703 1 83.69 85 ALA A CA 1
ATOM 620 C C . ALA A 1 85 ? 7.465 22.969 19.719 1 83.69 85 ALA A C 1
ATOM 622 O O . ALA A 1 85 ? 8.414 22.953 18.922 1 83.69 85 ALA A O 1
ATOM 623 N N . PRO A 1 86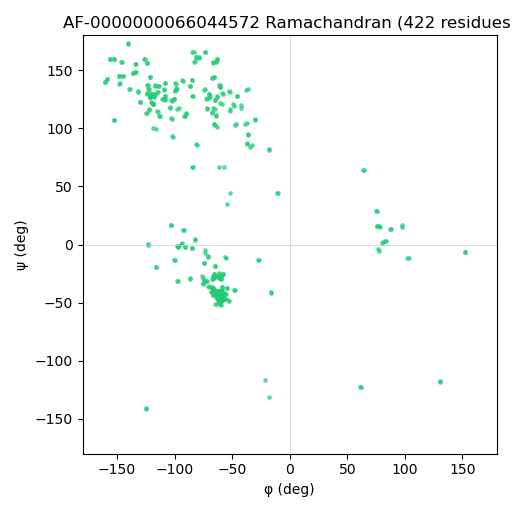 ? 6.594 21.969 19.688 1 92.81 86 PRO A N 1
ATOM 624 C CA . PRO A 1 86 ? 6.73 20.797 18.812 1 92.81 86 PRO A CA 1
ATOM 625 C C . PRO A 1 86 ? 6.227 21.078 17.391 1 92.81 86 PRO A C 1
ATOM 627 O O . PRO A 1 86 ? 5.539 22.062 17.156 1 92.81 86 PRO A O 1
ATOM 630 N N . PHE A 1 87 ? 6.656 20.25 16.484 1 96.5 87 PHE A N 1
ATOM 631 C CA . PHE A 1 87 ? 5.91 20.094 15.25 1 96.5 87 PHE A CA 1
ATOM 632 C C . PHE A 1 87 ? 4.566 19.438 15.508 1 96.5 87 PHE A C 1
ATOM 634 O O . PHE A 1 87 ? 4.449 18.562 16.375 1 96.5 87 PHE A O 1
ATOM 641 N N . ILE A 1 88 ? 3.582 19.891 14.766 1 96.88 88 ILE A N 1
ATOM 642 C CA . ILE A 1 88 ? 2.27 19.25 14.828 1 96.88 88 ILE A CA 1
ATOM 643 C C . ILE A 1 88 ? 1.879 18.734 13.445 1 96.88 88 ILE A C 1
ATOM 645 O O . ILE A 1 88 ? 1.992 19.453 12.453 1 96.88 88 ILE A O 1
ATOM 649 N N . LEU A 1 89 ? 1.503 17.469 13.383 1 98.44 89 LEU A N 1
ATOM 650 C CA . LEU A 1 89 ? 1.013 16.859 12.156 1 98.44 89 LEU A CA 1
ATOM 651 C C . LEU A 1 89 ? -0.423 16.375 12.32 1 98.44 89 LEU A C 1
ATOM 653 O O . LEU A 1 89 ? -0.721 15.617 13.242 1 98.44 89 LEU A O 1
ATOM 657 N N . ALA A 1 90 ? -1.299 16.875 11.523 1 98 90 ALA A N 1
ATOM 658 C CA . ALA A 1 90 ? -2.695 16.453 11.477 1 98 90 ALA A CA 1
ATOM 659 C C . ALA A 1 90 ? -3.086 16 10.07 1 98 90 ALA A C 1
ATOM 661 O O . ALA A 1 90 ? -2.455 16.406 9.086 1 98 90 ALA A O 1
ATOM 662 N N . ALA A 1 91 ? -4.113 15.164 10.031 1 97.81 91 ALA A N 1
ATOM 663 C CA . ALA A 1 91 ? -4.605 14.711 8.734 1 97.81 91 ALA A CA 1
ATOM 664 C C . ALA A 1 91 ? -6.066 14.281 8.82 1 97.81 91 ALA A C 1
ATOM 666 O O . ALA A 1 91 ? -6.578 14.008 9.906 1 97.81 91 ALA A O 1
ATOM 667 N N . ASP A 1 92 ? -6.676 14.273 7.703 1 96 92 ASP A N 1
ATOM 668 C CA . ASP A 1 92 ? -8.031 13.75 7.555 1 96 92 ASP A CA 1
ATOM 669 C C . ASP A 1 92 ? -8.234 13.148 6.164 1 96 92 ASP A C 1
ATOM 671 O O . ASP A 1 92 ? -7.688 13.641 5.18 1 96 92 ASP A O 1
ATOM 675 N N . THR A 1 93 ? -9.016 12.102 6.141 1 96.94 93 THR A N 1
ATOM 676 C CA . THR A 1 93 ? -9.242 11.359 4.906 1 96.94 93 THR A CA 1
ATOM 677 C C . THR A 1 93 ? -10.734 11.281 4.59 1 96.94 93 THR A C 1
ATOM 679 O O . THR A 1 93 ? -11.539 10.961 5.465 1 96.94 93 THR A O 1
ATOM 682 N N . VAL A 1 94 ? -11.047 11.625 3.381 1 96.62 94 VAL A N 1
ATOM 683 C CA . VAL A 1 94 ? -12.422 11.539 2.893 1 96.62 94 VAL A CA 1
ATOM 684 C C . VAL A 1 94 ? -12.484 10.617 1.681 1 96.62 94 VAL A C 1
ATOM 686 O O . VAL A 1 94 ? -11.695 10.75 0.743 1 96.62 94 VAL A O 1
ATOM 689 N N . VAL A 1 95 ? -13.359 9.633 1.734 1 98.06 95 VAL A N 1
ATOM 690 C CA . VAL A 1 95 ? -13.672 8.773 0.599 1 98.06 95 VAL A CA 1
ATOM 691 C C . VAL A 1 95 ? -14.945 9.258 -0.086 1 98.06 95 VAL A C 1
ATOM 693 O O . VAL A 1 95 ? -15.938 9.578 0.581 1 98.06 95 VAL A O 1
ATOM 696 N N . ALA A 1 96 ? -14.875 9.328 -1.435 1 97.5 96 ALA A N 1
ATOM 697 C CA . ALA A 1 96 ? -16.062 9.867 -2.098 1 97.5 96 ALA A CA 1
ATOM 698 C C . ALA A 1 96 ? -16.297 9.18 -3.436 1 97.5 96 ALA A C 1
ATOM 700 O O . ALA A 1 96 ? -15.359 8.805 -4.129 1 97.5 96 ALA A O 1
ATOM 701 N N . VAL A 1 97 ? -17.531 8.984 -3.801 1 96.56 97 VAL A N 1
ATOM 702 C CA . VAL A 1 97 ? -18 8.641 -5.145 1 96.56 97 VAL A CA 1
ATOM 703 C C . VAL A 1 97 ? -18.578 9.875 -5.82 1 96.56 97 VAL A C 1
ATOM 705 O O . VAL A 1 97 ? -19.672 10.328 -5.461 1 96.56 97 VAL A O 1
ATOM 708 N N . GLY A 1 98 ? -17.828 10.367 -6.789 1 92.44 98 GLY A N 1
ATOM 709 C CA . GLY A 1 98 ? -18.203 11.688 -7.277 1 92.44 98 GLY A CA 1
ATOM 710 C C . GLY A 1 98 ? -18.109 12.766 -6.207 1 92.44 98 GLY A C 1
ATOM 711 O O . GLY A 1 98 ? -17.094 12.914 -5.547 1 92.44 98 GLY A O 1
ATOM 712 N N . ARG A 1 99 ? -19.219 13.398 -6 1 91.5 99 ARG A N 1
ATOM 713 C CA . ARG A 1 99 ? -19.25 14.477 -5.016 1 91.5 99 ARG A CA 1
ATOM 714 C C . ARG A 1 99 ? -19.766 13.984 -3.674 1 91.5 99 ARG A C 1
ATOM 716 O O . ARG A 1 99 ? -19.766 14.727 -2.689 1 91.5 99 ARG A O 1
ATOM 723 N N . ARG A 1 100 ? -20.109 12.797 -3.641 1 92 100 ARG A N 1
ATOM 724 C CA . ARG A 1 100 ? -20.703 12.242 -2.426 1 92 100 ARG A CA 1
ATOM 725 C C . ARG A 1 100 ? -19.625 11.664 -1.51 1 92 100 ARG A C 1
ATOM 727 O O . ARG A 1 100 ? -19.047 10.625 -1.812 1 92 100 ARG A O 1
ATOM 734 N N . ALA A 1 101 ? -19.453 12.312 -0.372 1 95.25 101 ALA A N 1
ATOM 735 C CA . ALA A 1 101 ? -18.562 11.766 0.646 1 95.25 101 ALA A CA 1
ATOM 736 C C . ALA A 1 101 ? -19.203 10.562 1.342 1 95.25 101 ALA A C 1
ATOM 738 O O . ALA A 1 101 ? -20.375 10.586 1.688 1 95.25 101 ALA A O 1
ATOM 739 N N . LEU A 1 102 ? -18.438 9.539 1.478 1 95.56 102 LEU A N 1
ATOM 740 C CA . LEU A 1 102 ? -18.906 8.352 2.201 1 95.56 102 LEU A CA 1
ATOM 741 C C . LEU A 1 102 ? -18.484 8.422 3.668 1 95.56 102 LEU A C 1
ATOM 743 O O . LEU A 1 102 ? -17.375 8.859 3.986 1 95.56 102 LEU A O 1
ATOM 747 N N . PRO A 1 103 ? -19.297 8.016 4.52 1 91.56 103 PRO A N 1
ATOM 748 C CA . PRO A 1 103 ? -19.016 8.133 5.953 1 91.56 103 PRO A CA 1
ATOM 749 C C . PRO A 1 103 ? -18.062 7.055 6.453 1 91.56 103 PRO A C 1
ATOM 751 O O . PRO A 1 103 ? -17.797 6.078 5.742 1 91.56 103 PRO A O 1
ATOM 754 N N . LYS A 1 104 ? -17.484 7.352 7.629 1 91.56 104 LYS A N 1
ATOM 755 C CA . LYS A 1 104 ? -16.953 6.238 8.406 1 91.56 104 LYS A CA 1
ATOM 756 C C . LYS A 1 104 ? -18.062 5.324 8.898 1 91.56 104 LYS A C 1
ATOM 758 O O . LYS A 1 104 ? -18.938 5.75 9.656 1 91.56 104 LYS A O 1
ATOM 763 N N . ALA A 1 105 ? -18.047 4.137 8.477 1 94.69 105 ALA A N 1
ATOM 764 C CA . ALA A 1 105 ? -19.156 3.242 8.789 1 94.69 105 ALA A CA 1
ATOM 765 C C . ALA A 1 105 ? -19.172 2.871 10.266 1 94.69 105 ALA A C 1
ATOM 767 O O . ALA A 1 105 ? -18.141 2.455 10.812 1 94.69 105 ALA A O 1
ATOM 768 N N . GLU A 1 106 ? -20.312 3.029 10.859 1 94.44 106 GLU A N 1
ATOM 769 C CA . GLU A 1 106 ? -20.469 2.688 12.266 1 94.44 106 GLU A CA 1
ATOM 770 C C . GLU A 1 106 ? -21.469 1.553 12.453 1 94.44 106 GLU A C 1
ATOM 772 O O . GLU A 1 106 ? -21.531 0.949 13.523 1 94.44 106 GLU A O 1
ATOM 777 N N . THR A 1 107 ? -22.266 1.36 11.445 1 96.88 107 THR A N 1
ATOM 778 C CA . THR A 1 107 ? -23.25 0.277 11.453 1 96.88 107 THR A CA 1
ATOM 779 C C . THR A 1 107 ? -23.094 -0.597 10.211 1 96.88 107 THR A C 1
ATOM 781 O O . THR A 1 107 ? -22.547 -0.162 9.203 1 96.88 107 THR A O 1
ATOM 784 N N . GLU A 1 108 ? -23.609 -1.77 10.344 1 97.44 108 GLU A N 1
ATOM 785 C CA . GLU A 1 108 ? -23.594 -2.654 9.18 1 97.44 108 GLU A CA 1
ATOM 786 C C . GLU A 1 108 ? -24.359 -2.051 8.016 1 97.44 108 GLU A C 1
ATOM 788 O O . GLU A 1 108 ? -23.969 -2.215 6.855 1 97.44 108 GLU A O 1
ATOM 793 N N . ALA A 1 109 ? -25.453 -1.438 8.336 1 97.5 109 ALA A N 1
ATOM 794 C CA . ALA A 1 109 ? -26.266 -0.805 7.297 1 97.5 109 ALA A CA 1
ATOM 795 C C . ALA A 1 109 ? -25.453 0.244 6.535 1 97.5 109 ALA A C 1
ATOM 797 O O . ALA A 1 109 ? -25.5 0.292 5.305 1 97.5 109 ALA A O 1
ATOM 798 N N . GLU A 1 110 ? -24.766 1.035 7.246 1 96.38 110 GLU A N 1
ATOM 799 C CA . GLU A 1 110 ? -23.906 2.035 6.621 1 96.38 110 GLU A CA 1
ATOM 800 C C . GLU A 1 110 ? -22.828 1.378 5.773 1 96.38 110 GLU A C 1
ATOM 802 O O . GLU A 1 110 ? -22.547 1.827 4.66 1 96.38 110 GLU A O 1
ATOM 807 N N . ALA A 1 111 ? -22.266 0.356 6.328 1 97.75 111 ALA A N 1
ATOM 808 C CA . ALA A 1 111 ? -21.219 -0.364 5.613 1 97.75 111 ALA A CA 1
ATOM 809 C C . ALA A 1 111 ? -21.75 -0.943 4.305 1 97.75 111 ALA A C 1
ATOM 811 O O . ALA A 1 111 ? -21.094 -0.856 3.266 1 97.75 111 ALA A O 1
ATOM 812 N N . ARG A 1 112 ? -22.891 -1.502 4.348 1 97.88 112 ARG A N 1
ATOM 813 C CA . ARG A 1 112 ? -23.516 -2.078 3.162 1 97.88 112 ARG A CA 1
ATOM 814 C C . ARG A 1 112 ? -23.781 -1.008 2.113 1 97.88 112 ARG A C 1
ATOM 816 O O . ARG A 1 112 ? -23.609 -1.242 0.916 1 97.88 112 ARG A O 1
ATOM 823 N N . GLN A 1 113 ? -24.25 0.06 2.578 1 96.94 113 GLN A N 1
ATOM 824 C CA . GLN A 1 113 ? -24.5 1.163 1.654 1 96.94 113 GLN A CA 1
ATOM 825 C C . GLN A 1 113 ? -23.219 1.595 0.96 1 96.94 113 GLN A C 1
ATOM 827 O O . GLN A 1 113 ? -23.203 1.813 -0.253 1 96.94 113 GLN A O 1
ATOM 832 N N . CYS A 1 114 ? -22.203 1.706 1.726 1 97.75 114 CYS A N 1
ATOM 833 C CA . CYS A 1 114 ? -20.906 2.066 1.154 1 97.75 114 CYS A CA 1
ATOM 834 C C . CYS A 1 114 ? -20.453 1.03 0.131 1 97.75 114 CYS A C 1
ATOM 836 O O . CYS A 1 114 ? -20.109 1.378 -0.999 1 97.75 114 CYS A O 1
ATOM 838 N N . LEU A 1 115 ? -20.469 -0.196 0.521 1 97.56 115 LEU A N 1
ATOM 839 C CA . LEU A 1 115 ? -19.984 -1.271 -0.335 1 97.56 115 LEU A CA 1
ATOM 840 C C . LEU A 1 115 ? -20.766 -1.335 -1.636 1 97.56 115 LEU A C 1
ATOM 842 O O . LEU A 1 115 ? -20.203 -1.577 -2.703 1 97.56 115 LEU A O 1
ATOM 846 N N . THR A 1 116 ? -22.031 -1.136 -1.499 1 96.75 116 THR A N 1
ATOM 847 C CA . THR A 1 116 ? -22.891 -1.152 -2.678 1 96.75 116 THR A CA 1
ATOM 848 C C . THR A 1 116 ? -22.484 -0.048 -3.652 1 96.75 116 THR A C 1
ATOM 850 O O . THR A 1 116 ? -22.469 -0.262 -4.867 1 96.75 116 THR A O 1
ATOM 853 N N . LEU A 1 117 ? -22.172 1.038 -3.141 1 96.75 117 LEU A N 1
ATOM 854 C CA . LEU A 1 117 ? -21.781 2.166 -3.977 1 96.75 117 LEU A CA 1
ATOM 855 C C . LEU A 1 117 ? -20.406 1.94 -4.582 1 96.75 117 LEU A C 1
ATOM 857 O O . LEU A 1 117 ? -20.125 2.393 -5.699 1 96.75 117 LEU A O 1
ATOM 861 N N . LEU A 1 118 ? -19.547 1.252 -3.893 1 98.12 118 LEU A N 1
ATOM 862 C CA . LEU A 1 118 ? -18.156 1.102 -4.297 1 98.12 118 LEU A CA 1
ATOM 863 C C . LEU A 1 118 ? -18 -0.07 -5.258 1 98.12 118 LEU A C 1
ATOM 865 O O . LEU A 1 118 ? -17.109 -0.059 -6.109 1 98.12 118 LEU A O 1
ATOM 869 N N . SER A 1 119 ? -18.828 -1.058 -5.141 1 98.38 119 SER A N 1
ATOM 870 C CA . SER A 1 119 ? -18.719 -2.285 -5.922 1 98.38 119 SER A CA 1
ATOM 871 C C . SER A 1 119 ? -18.781 -2.002 -7.418 1 98.38 119 SER A C 1
ATOM 873 O O . SER A 1 119 ? -19.766 -1.417 -7.895 1 98.38 119 SER A O 1
ATOM 875 N N . GLY A 1 120 ? -17.688 -2.406 -8.094 1 98.38 120 GLY A N 1
ATOM 876 C CA . GLY A 1 120 ? -17.656 -2.283 -9.539 1 98.38 120 GLY A CA 1
ATOM 877 C C . GLY A 1 120 ? -17.375 -0.867 -10.016 1 98.38 120 GLY A C 1
ATOM 878 O O . GLY A 1 120 ? -17.562 -0.554 -11.195 1 98.38 120 GLY A O 1
ATOM 879 N N . ARG A 1 121 ? -16.891 -0.011 -9.086 1 98.12 121 ARG A N 1
ATOM 880 C CA . ARG A 1 121 ? -16.766 1.396 -9.445 1 98.12 121 ARG A CA 1
ATOM 881 C C . ARG A 1 121 ? -15.406 1.948 -9.016 1 98.12 121 ARG A C 1
ATOM 883 O O . ARG A 1 121 ? -14.734 1.363 -8.164 1 98.12 121 ARG A O 1
ATOM 890 N N . ARG A 1 122 ? -15.055 2.93 -9.695 1 98.5 122 ARG A N 1
ATOM 891 C CA . ARG A 1 122 ? -13.945 3.775 -9.266 1 98.5 122 ARG A CA 1
ATOM 892 C C . ARG A 1 122 ? -14.414 4.836 -8.281 1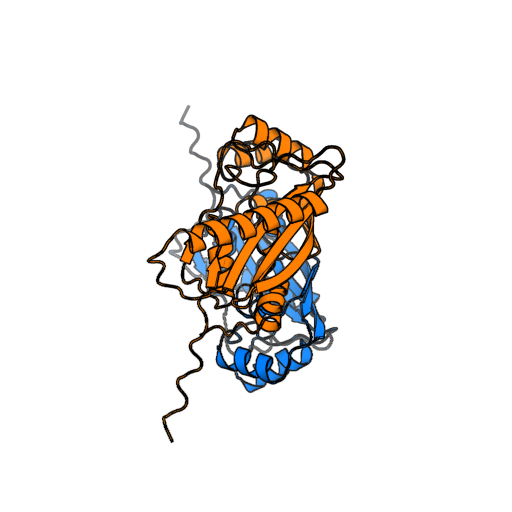 98.5 122 ARG A C 1
ATOM 894 O O . ARG A 1 122 ? -15.508 5.395 -8.438 1 98.5 122 ARG A O 1
ATOM 901 N N . HIS A 1 123 ? -13.656 5.129 -7.301 1 98.75 123 HIS A N 1
ATOM 902 C CA . HIS A 1 123 ? -13.922 6.207 -6.352 1 98.75 123 HIS A CA 1
ATOM 903 C C . HIS A 1 123 ? -12.641 6.945 -5.988 1 98.75 123 HIS A C 1
ATOM 905 O O . HIS A 1 123 ? -11.547 6.539 -6.398 1 98.75 123 HIS A O 1
ATOM 911 N N . HIS A 1 124 ? -12.828 8.023 -5.246 1 98.75 124 HIS A N 1
ATOM 912 C CA . HIS A 1 124 ? -11.672 8.859 -4.934 1 98.75 124 HIS A CA 1
ATOM 913 C C . HIS A 1 124 ? -11.469 8.977 -3.426 1 98.75 124 HIS A C 1
ATOM 915 O O . HIS A 1 124 ? -12.445 8.984 -2.664 1 98.75 124 HIS A O 1
ATOM 921 N N . VAL A 1 125 ? -10.266 9.016 -3.047 1 98.81 125 VAL A N 1
ATOM 922 C CA . VAL A 1 125 ? -9.859 9.219 -1.66 1 98.81 125 VAL A CA 1
ATOM 923 C C . VAL A 1 125 ? -9 10.477 -1.549 1 98.81 125 VAL A C 1
ATOM 925 O O . VAL A 1 125 ? -7.973 10.602 -2.225 1 98.81 125 VAL A O 1
ATOM 928 N N . TRP A 1 126 ? -9.445 11.391 -0.725 1 98.44 126 TRP A N 1
ATOM 929 C CA . TRP A 1 126 ? -8.711 12.617 -0.448 1 98.44 126 TRP A CA 1
ATOM 930 C C . TRP A 1 126 ? -8.172 12.625 0.979 1 98.44 126 TRP A C 1
ATOM 932 O O . TRP A 1 126 ? -8.922 12.398 1.933 1 98.44 126 TRP A O 1
ATOM 942 N N . THR A 1 127 ? -6.918 12.812 1.075 1 98.31 127 THR A N 1
ATOM 943 C CA . THR A 1 127 ? -6.336 13.062 2.391 1 98.31 127 THR A CA 1
ATOM 944 C C . THR A 1 127 ? -5.621 14.406 2.42 1 98.31 127 THR A C 1
ATOM 946 O O . THR A 1 127 ? -4.844 14.727 1.516 1 98.31 127 THR A O 1
ATOM 949 N N . THR A 1 128 ? -5.98 15.195 3.365 1 98.44 128 THR A N 1
ATOM 950 C CA . THR A 1 128 ? -5.242 16.422 3.625 1 98.44 128 THR A CA 1
ATOM 951 C C . THR A 1 128 ? -4.277 16.234 4.793 1 98.44 128 THR A C 1
ATOM 953 O O . THR A 1 128 ? -4.645 15.672 5.824 1 98.44 128 THR A O 1
ATOM 956 N N . VAL A 1 129 ? -3.064 16.672 4.605 1 98.81 129 VAL A N 1
ATOM 957 C CA . VAL A 1 129 ? -2.072 16.672 5.676 1 98.81 129 VAL A CA 1
ATOM 958 C C . VAL A 1 129 ? -1.683 18.109 6.016 1 98.81 129 VAL A C 1
ATOM 960 O O . VAL A 1 129 ? -1.427 18.906 5.121 1 98.81 129 VAL A O 1
ATOM 963 N N . VAL A 1 130 ? -1.697 18.406 7.254 1 98.69 130 VAL A N 1
ATOM 964 C CA . VAL A 1 130 ? -1.309 19.719 7.766 1 98.69 130 VAL A CA 1
ATOM 965 C C . VAL A 1 130 ? -0.134 19.562 8.727 1 98.69 130 VAL A C 1
ATOM 967 O O . VAL A 1 130 ? -0.164 18.719 9.625 1 98.69 130 VAL A O 1
ATOM 970 N N . VAL A 1 131 ? 0.876 20.344 8.523 1 98.62 131 VAL A N 1
ATOM 971 C CA . VAL A 1 131 ? 2.01 20.375 9.445 1 98.62 131 VAL A CA 1
ATOM 972 C C . VAL A 1 131 ? 2.217 21.797 9.961 1 98.62 131 VAL A C 1
ATOM 974 O O . VAL A 1 131 ? 2.172 22.75 9.188 1 98.62 131 VAL A O 1
ATOM 977 N N . ILE A 1 132 ? 2.396 21.891 11.203 1 97.75 132 ILE A N 1
ATOM 978 C CA . ILE A 1 132 ? 2.715 23.172 11.844 1 97.75 132 ILE A CA 1
ATOM 979 C C . ILE A 1 132 ? 4.082 23.078 12.508 1 97.75 132 ILE A C 1
ATOM 981 O O . ILE A 1 132 ? 4.328 22.188 13.32 1 97.75 132 ILE A O 1
ATOM 985 N N . ALA A 1 133 ? 4.898 24 12.188 1 96.81 133 ALA A N 1
ATOM 986 C CA . ALA A 1 133 ? 6.242 24.047 12.758 1 96.81 133 ALA A CA 1
ATOM 987 C C . ALA A 1 133 ? 6.238 24.75 14.109 1 96.81 133 ALA A C 1
ATOM 989 O O . ALA A 1 133 ? 5.266 25.422 14.469 1 96.81 133 ALA A O 1
ATOM 990 N N . PRO A 1 134 ? 7.34 24.594 14.844 1 93.25 134 PRO A N 1
ATOM 991 C CA . PRO A 1 134 ? 7.422 25.234 16.156 1 93.25 134 PRO A CA 1
ATOM 992 C C . PRO A 1 134 ? 7.297 26.75 16.094 1 93.25 134 PRO A C 1
ATOM 994 O O . PRO A 1 134 ? 6.789 27.375 17.031 1 93.25 134 PRO A O 1
ATOM 997 N N . ASP A 1 135 ? 7.691 27.344 15.07 1 93.5 135 ASP A N 1
ATOM 998 C CA . ASP A 1 135 ? 7.664 28.797 14.945 1 93.5 135 ASP A CA 1
ATOM 999 C C . ASP A 1 135 ? 6.297 29.281 14.469 1 93.5 135 ASP A C 1
ATOM 1001 O O . ASP A 1 135 ? 6.098 30.484 14.25 1 93.5 135 ASP A O 1
ATOM 1005 N N . GLY A 1 136 ? 5.406 28.344 14.195 1 94 136 GLY A N 1
ATOM 1006 C CA . GLY A 1 136 ? 4.047 28.719 13.836 1 94 136 GLY A CA 1
ATOM 1007 C C . GLY A 1 136 ? 3.77 28.609 12.352 1 94 136 GLY A C 1
ATOM 1008 O O . GLY A 1 136 ? 2.615 28.688 11.922 1 94 136 GLY A O 1
ATOM 1009 N N . LYS A 1 137 ? 4.824 28.438 11.57 1 97.19 137 LYS A N 1
ATOM 1010 C CA . LYS A 1 137 ? 4.621 28.266 10.133 1 97.19 137 LYS A CA 1
ATOM 1011 C C . LYS A 1 137 ? 3.777 27.031 9.836 1 97.19 137 LYS A C 1
ATOM 1013 O O . LYS A 1 137 ? 3.994 25.969 10.43 1 97.19 137 LYS A O 1
ATOM 1018 N N . ARG A 1 138 ? 2.824 27.219 8.922 1 97.94 138 ARG A N 1
ATOM 1019 C CA . ARG A 1 138 ? 1.907 26.156 8.555 1 97.94 138 ARG A CA 1
ATOM 1020 C C . ARG A 1 138 ? 2.061 25.781 7.086 1 97.94 138 ARG A C 1
ATOM 1022 O O . ARG A 1 138 ? 2.232 26.641 6.234 1 97.94 138 ARG A O 1
ATOM 1029 N N . ALA A 1 139 ? 2.066 24.516 6.789 1 98.69 139 ALA A N 1
ATOM 1030 C CA . ALA A 1 139 ? 2.021 23.984 5.426 1 98.69 139 ALA A CA 1
ATOM 1031 C C . ALA A 1 139 ? 1.049 22.812 5.324 1 98.69 139 ALA A C 1
ATOM 1033 O O . ALA A 1 139 ? 0.837 22.094 6.297 1 98.69 139 ALA A O 1
ATOM 1034 N N . GLU A 1 140 ? 0.433 22.688 4.195 1 98.75 140 GLU A N 1
ATOM 1035 C CA . GLU A 1 140 ? -0.516 21.594 4.008 1 98.75 140 GLU A CA 1
ATOM 1036 C C . GLU A 1 140 ? -0.49 21.078 2.572 1 98.75 140 GLU A C 1
ATOM 1038 O O . GLU A 1 140 ? -0.009 21.766 1.67 1 98.75 140 GLU A O 1
ATOM 1043 N N . ARG A 1 141 ? -0.907 19.875 2.348 1 98.81 141 ARG A N 1
ATOM 1044 C CA . ARG A 1 141 ? -1.089 19.25 1.045 1 98.81 141 ARG A CA 1
ATOM 1045 C C . ARG A 1 141 ? -2.367 18.406 1.013 1 98.81 141 ARG A C 1
ATOM 1047 O O . ARG A 1 141 ? -2.703 17.734 1.992 1 98.81 141 ARG A O 1
ATOM 1054 N N . ILE A 1 142 ? -3.102 18.594 -0.054 1 98.81 142 ILE A N 1
ATOM 1055 C CA . ILE A 1 142 ? -4.215 17.703 -0.338 1 98.81 142 ILE A CA 1
ATOM 1056 C C . ILE A 1 142 ? -3.801 16.688 -1.397 1 98.81 142 ILE A C 1
ATOM 1058 O O . ILE A 1 142 ? -3.295 17.047 -2.459 1 98.81 142 ILE A O 1
ATOM 1062 N N . VAL A 1 143 ? -3.951 15.391 -1.111 1 98.88 143 VAL A N 1
ATOM 1063 C CA . VAL A 1 143 ? -3.553 14.328 -2.025 1 98.88 143 VAL A CA 1
ATOM 1064 C C . VAL A 1 143 ? -4.777 13.516 -2.443 1 98.88 143 VAL A C 1
ATOM 1066 O O . VAL A 1 143 ? -5.586 13.125 -1.598 1 98.88 143 VAL A O 1
ATOM 1069 N N . GLU A 1 144 ? -4.906 13.352 -3.668 1 98.81 144 GLU A N 1
ATOM 1070 C CA . GLU A 1 144 ? -5.996 12.555 -4.23 1 98.81 144 GLU A CA 1
ATOM 1071 C C . GLU A 1 144 ? -5.48 11.234 -4.797 1 98.81 144 GLU A C 1
ATOM 1073 O O . GLU A 1 144 ? -4.43 11.195 -5.441 1 98.81 144 GLU A O 1
ATOM 1078 N N . SER A 1 145 ? -6.191 10.164 -4.586 1 98.88 145 SER A N 1
ATOM 1079 C CA . SER A 1 145 ? -5.98 8.867 -5.211 1 98.88 145 SER A CA 1
ATOM 1080 C C . SER A 1 145 ? -7.293 8.273 -5.715 1 98.88 145 SER A C 1
ATOM 1082 O O . SER A 1 145 ? -8.352 8.516 -5.133 1 98.88 145 SER A O 1
ATOM 1084 N N . ALA A 1 146 ? -7.207 7.543 -6.754 1 98.88 146 ALA A N 1
ATOM 1085 C CA . ALA A 1 146 ? -8.359 6.816 -7.277 1 98.88 146 ALA A CA 1
ATOM 1086 C C . ALA A 1 146 ? -8.219 5.312 -7.055 1 98.88 146 ALA A C 1
ATOM 1088 O O . ALA A 1 146 ? -7.152 4.746 -7.305 1 98.88 146 ALA A O 1
ATOM 1089 N N . VAL A 1 147 ? -9.266 4.715 -6.582 1 98.88 147 VAL A N 1
ATOM 1090 C CA . VAL A 1 147 ? -9.305 3.281 -6.297 1 98.88 147 VAL A CA 1
ATOM 1091 C C . VAL A 1 147 ? -10.453 2.633 -7.062 1 98.88 147 VAL A C 1
ATOM 1093 O O . VAL A 1 147 ? -11.555 3.182 -7.117 1 98.88 147 VAL A O 1
ATOM 1096 N N . THR A 1 148 ? -10.227 1.497 -7.645 1 98.88 148 THR A N 1
ATOM 1097 C CA . THR A 1 148 ? -11.273 0.81 -8.391 1 98.88 148 THR A CA 1
ATOM 1098 C C . THR A 1 148 ? -11.562 -0.557 -7.773 1 98.88 148 THR A C 1
ATOM 1100 O O . THR A 1 148 ? -10.68 -1.413 -7.703 1 98.88 148 THR A O 1
ATOM 1103 N N . PHE A 1 149 ? -12.789 -0.7 -7.398 1 98.75 149 PHE A N 1
ATOM 1104 C CA . PHE A 1 149 ? -13.266 -2 -6.938 1 98.75 149 PHE A CA 1
ATOM 1105 C C . PHE A 1 149 ? -13.742 -2.844 -8.109 1 98.75 149 PHE A C 1
ATOM 1107 O O . PHE A 1 149 ? -14.391 -2.332 -9.031 1 98.75 149 PHE A O 1
ATOM 1114 N N . ASN A 1 150 ? -13.367 -4.07 -8.07 1 98.56 150 ASN A N 1
ATOM 1115 C CA . ASN A 1 150 ? -14.094 -5.016 -8.914 1 98.56 150 ASN A CA 1
ATOM 1116 C C . ASN A 1 150 ? -15.539 -5.188 -8.461 1 98.56 150 ASN A C 1
ATOM 1118 O O . ASN A 1 150 ? -15.859 -4.926 -7.301 1 98.56 150 ASN A O 1
ATOM 1122 N N . ARG A 1 151 ? -16.359 -5.609 -9.414 1 98.44 151 ARG A N 1
ATOM 1123 C CA . ARG A 1 151 ? -17.719 -5.93 -9 1 98.44 151 ARG A CA 1
ATOM 1124 C C . ARG A 1 151 ? -17.734 -7.09 -8.008 1 98.44 151 ARG A C 1
ATOM 1126 O O . ARG A 1 151 ? -17.156 -8.148 -8.273 1 98.44 151 ARG A O 1
ATOM 1133 N N . MET A 1 152 ? -18.375 -6.855 -6.91 1 97.69 152 MET A N 1
ATOM 1134 C CA . MET A 1 152 ? -18.484 -7.879 -5.875 1 97.69 152 MET A CA 1
ATOM 1135 C C . MET A 1 152 ? -19.812 -8.602 -5.949 1 97.69 152 MET A C 1
ATOM 1137 O O . MET A 1 152 ? -20.859 -7.977 -6.164 1 97.69 152 MET A O 1
ATOM 1141 N N . THR A 1 153 ? -19.766 -9.844 -5.781 1 96.69 153 THR A N 1
ATOM 1142 C CA . THR A 1 153 ? -21.016 -10.602 -5.66 1 96.69 153 THR A CA 1
ATOM 1143 C C . THR A 1 153 ? -21.656 -10.359 -4.301 1 96.69 153 THR A C 1
ATOM 1145 O O . THR A 1 153 ? -21.016 -9.828 -3.387 1 96.69 153 THR A O 1
ATOM 1148 N N . ASP A 1 154 ? -22.891 -10.75 -4.211 1 96.19 154 ASP A N 1
ATOM 1149 C CA . ASP A 1 154 ? -23.594 -10.633 -2.934 1 96.19 154 ASP A CA 1
ATOM 1150 C C . ASP A 1 154 ? -22.875 -11.422 -1.844 1 96.19 154 ASP A C 1
ATOM 1152 O O . ASP A 1 154 ? -22.734 -10.953 -0.712 1 96.19 154 ASP A O 1
ATOM 1156 N N . LEU A 1 155 ? -22.422 -12.562 -2.17 1 95.38 155 LEU A N 1
ATOM 1157 C CA . LEU A 1 155 ? -21.719 -13.414 -1.218 1 95.38 155 LEU A CA 1
ATOM 1158 C C . LEU A 1 155 ? -20.438 -12.75 -0.741 1 95.38 155 LEU A C 1
ATOM 1160 O O . LEU A 1 155 ? -20.109 -12.805 0.447 1 95.38 155 LEU A O 1
ATOM 1164 N N . GLN A 1 156 ? -19.719 -12.188 -1.632 1 96.19 156 GLN A N 1
ATOM 1165 C CA . GLN A 1 156 ? -18.484 -11.492 -1.292 1 96.19 156 GLN A CA 1
ATOM 1166 C C . GLN A 1 156 ? -18.766 -10.289 -0.386 1 96.19 156 GLN A C 1
ATOM 1168 O O . GLN A 1 156 ? -18.031 -10.055 0.576 1 96.19 156 GLN A O 1
ATOM 1173 N N . GLN A 1 157 ? -19.812 -9.555 -0.739 1 97.12 157 GLN A N 1
ATOM 1174 C CA . GLN A 1 157 ? -20.172 -8.406 0.086 1 97.12 157 GLN A CA 1
ATOM 1175 C C . GLN A 1 157 ? -20.562 -8.844 1.496 1 97.12 157 GLN A C 1
ATOM 1177 O O . GLN A 1 157 ? -20.141 -8.234 2.479 1 97.12 157 GLN A O 1
ATOM 1182 N N . GLU A 1 158 ? -21.344 -9.883 1.553 1 97.25 158 GLU A N 1
ATOM 1183 C CA . GLU A 1 158 ? -21.766 -10.398 2.852 1 97.25 158 GLU A CA 1
ATOM 1184 C C . GLU A 1 158 ? -20.578 -10.859 3.676 1 97.25 158 GLU A C 1
ATOM 1186 O O . GLU A 1 158 ? -20.516 -10.625 4.887 1 97.25 158 GLU A O 1
ATOM 1191 N N . ALA A 1 159 ? -19.672 -11.531 3.049 1 96.19 159 ALA A N 1
ATOM 1192 C CA . ALA A 1 159 ? -18.469 -11.984 3.738 1 96.19 159 ALA A CA 1
ATOM 1193 C C . ALA A 1 159 ? -17.656 -10.805 4.277 1 96.19 159 ALA A C 1
ATOM 1195 O O . ALA A 1 159 ? -17.141 -10.859 5.395 1 96.19 159 ALA A O 1
ATOM 1196 N N . TYR A 1 160 ? -17.547 -9.766 3.484 1 97.75 160 TYR A N 1
ATOM 1197 C CA . TYR A 1 160 ? -16.797 -8.594 3.932 1 97.75 160 TYR A CA 1
ATOM 1198 C C . TYR A 1 160 ? -17.5 -7.922 5.109 1 97.75 160 TYR A C 1
ATOM 1200 O O . TYR A 1 160 ? -16.844 -7.516 6.074 1 97.75 160 TYR A O 1
ATOM 1208 N N . ILE A 1 161 ? -18.797 -7.812 5.027 1 98 161 ILE A N 1
ATOM 1209 C CA . ILE A 1 161 ? -19.578 -7.227 6.113 1 98 161 ILE A CA 1
ATOM 1210 C C . ILE A 1 161 ? -19.375 -8.039 7.387 1 98 161 ILE A C 1
ATOM 1212 O O . ILE A 1 161 ? -19.156 -7.48 8.461 1 98 161 ILE A O 1
ATOM 1216 N N . ALA A 1 162 ? -19.375 -9.305 7.25 1 97.56 162 ALA A N 1
ATOM 1217 C CA . ALA A 1 162 ? -19.234 -10.203 8.391 1 97.56 162 ALA A CA 1
ATOM 1218 C C . ALA A 1 162 ? -17.875 -10.062 9.047 1 97.56 162 ALA A C 1
ATOM 1220 O O . ALA A 1 162 ? -17.719 -10.297 10.25 1 97.56 162 ALA A O 1
ATOM 1221 N N . SER A 1 163 ? -16.875 -9.68 8.32 1 97.12 163 SER A N 1
ATOM 1222 C CA . SER A 1 163 ? -15.523 -9.562 8.844 1 97.12 163 SER A CA 1
ATOM 1223 C C . SER A 1 163 ? -15.422 -8.438 9.867 1 97.12 163 SER A C 1
ATOM 1225 O O . SER A 1 163 ? -14.523 -8.43 10.711 1 97.12 163 SER A O 1
ATOM 1227 N N . GLY A 1 164 ? -16.25 -7.395 9.727 1 97.75 164 GLY A N 1
ATOM 1228 C CA . GLY A 1 164 ? -16.219 -6.25 10.625 1 97.75 164 GLY A CA 1
ATOM 1229 C C . GLY A 1 164 ? -15.117 -5.262 10.281 1 97.75 164 GLY A C 1
ATOM 1230 O O . GLY A 1 164 ? -14.992 -4.219 10.922 1 97.75 164 GLY A O 1
ATOM 1231 N N . GLU A 1 165 ? -14.391 -5.492 9.273 1 96.75 165 GLU A N 1
ATOM 1232 C CA . GLU A 1 165 ? -13.242 -4.664 8.922 1 96.75 165 GLU A CA 1
ATOM 1233 C C . GLU A 1 165 ? -13.68 -3.252 8.539 1 96.75 165 GLU A C 1
ATOM 1235 O O . GLU A 1 165 ? -12.875 -2.318 8.562 1 96.75 165 GLU A O 1
ATOM 1240 N N . TRP A 1 166 ? -14.93 -3.033 8.203 1 96.94 166 TRP A N 1
ATOM 1241 C CA . TRP A 1 166 ? -15.477 -1.757 7.754 1 96.94 166 TRP A CA 1
ATOM 1242 C C . TRP A 1 166 ? -15.625 -0.787 8.922 1 96.94 166 TRP A C 1
ATOM 1244 O O . TRP A 1 166 ? -15.742 0.424 8.719 1 96.94 166 TRP A O 1
ATOM 1254 N N . ARG A 1 167 ? -15.57 -1.304 10.117 1 95.88 167 ARG A N 1
ATOM 1255 C CA . ARG A 1 167 ? -15.922 -0.499 11.289 1 95.88 167 ARG A CA 1
ATOM 1256 C C . ARG A 1 167 ? -14.938 0.655 11.469 1 95.88 167 ARG A C 1
ATOM 1258 O O . ARG A 1 167 ? -13.727 0.441 11.531 1 95.88 167 ARG A O 1
ATOM 1265 N N . GLY A 1 168 ? -15.516 1.842 11.508 1 91.44 168 GLY A N 1
ATOM 1266 C CA . GLY A 1 168 ? -14.727 3.029 11.805 1 91.44 168 GLY A CA 1
ATOM 1267 C C . GLY A 1 168 ? -13.875 3.486 10.633 1 91.44 168 GLY A C 1
ATOM 1268 O O . GLY A 1 168 ? -12.961 4.297 10.805 1 91.44 168 GLY A O 1
ATOM 1269 N N . LYS A 1 169 ? -14.164 3 9.445 1 93.12 169 LYS A N 1
ATOM 1270 C CA . LYS A 1 169 ? -13.359 3.357 8.281 1 93.12 169 LYS A CA 1
ATOM 1271 C C . LYS A 1 169 ? -14.18 4.172 7.281 1 93.12 169 LYS A C 1
ATOM 1273 O O . LYS A 1 169 ? -15.344 3.871 7.035 1 93.12 169 LYS A O 1
ATOM 1278 N N . ALA A 1 170 ? -13.477 5.219 6.805 1 92.62 170 ALA A N 1
ATOM 1279 C CA . ALA A 1 170 ? -14.094 5.984 5.727 1 92.62 170 ALA A CA 1
ATOM 1280 C C . ALA A 1 170 ? -14.398 5.094 4.523 1 92.62 170 ALA A C 1
ATOM 1282 O O . ALA A 1 170 ? -13.547 4.316 4.09 1 92.62 170 ALA A O 1
ATOM 1283 N N . GLY A 1 171 ? -15.609 5.145 4.02 1 96 171 GLY A N 1
ATOM 1284 C CA . GLY A 1 171 ? -16.016 4.332 2.879 1 96 171 GLY A CA 1
ATOM 1285 C C . GLY A 1 171 ? -16.281 2.885 3.246 1 96 171 GLY A C 1
ATOM 1286 O O . GLY A 1 171 ? -16.672 2.086 2.393 1 96 171 GLY A O 1
ATOM 1287 N N . GLY A 1 172 ? -16.031 2.537 4.5 1 97 172 GLY A N 1
ATOM 1288 C CA . GLY A 1 172 ? -16.344 1.206 4.992 1 97 172 GLY A CA 1
ATOM 1289 C C . GLY A 1 172 ? -15.367 0.144 4.52 1 97 172 GLY A C 1
ATOM 1290 O O . GLY A 1 172 ? -15.758 -1.004 4.289 1 97 172 GLY A O 1
ATOM 1291 N N . TYR A 1 173 ? -14.172 0.497 4.273 1 98.19 173 TYR A N 1
ATOM 1292 C CA . TYR A 1 173 ? -13.219 -0.534 3.879 1 98.19 173 TYR A CA 1
ATOM 1293 C C . TYR A 1 173 ? -11.797 -0.14 4.266 1 98.19 173 TYR A C 1
ATOM 1295 O O . TYR A 1 173 ? -11.523 1.027 4.559 1 98.19 173 TYR A O 1
ATOM 1303 N N . ALA A 1 174 ? -10.969 -1.118 4.348 1 97.44 174 ALA A N 1
ATOM 1304 C CA . ALA A 1 174 ? -9.531 -0.945 4.555 1 97.44 174 ALA A CA 1
ATOM 1305 C C . ALA A 1 174 ? -8.734 -1.595 3.426 1 97.44 174 ALA A C 1
ATOM 1307 O O . ALA A 1 174 ? -8.742 -2.818 3.279 1 97.44 174 ALA A O 1
ATOM 1308 N N . ILE A 1 175 ? -8.008 -0.732 2.688 1 98.12 175 ILE A N 1
ATOM 1309 C CA . ILE A 1 175 ? -7.238 -1.262 1.566 1 98.12 175 ILE A CA 1
ATOM 1310 C C . ILE A 1 175 ? -6.133 -2.174 2.088 1 98.12 175 ILE A C 1
ATOM 1312 O O . ILE A 1 175 ? -5.66 -3.061 1.371 1 98.12 175 ILE A O 1
ATOM 1316 N N . GLN A 1 176 ? -5.684 -1.992 3.287 1 96.56 176 GLN A N 1
ATOM 1317 C CA . GLN A 1 176 ? -4.605 -2.771 3.887 1 96.56 176 GLN A CA 1
ATOM 1318 C C . GLN A 1 176 ? -5.125 -4.09 4.453 1 96.56 176 GLN A C 1
ATOM 1320 O O . GLN A 1 176 ? -4.387 -4.828 5.105 1 96.56 176 GLN A O 1
ATOM 1325 N N . GLY A 1 177 ? -6.359 -4.387 4.262 1 97.44 177 GLY A N 1
ATOM 1326 C CA . GLY A 1 177 ? -6.973 -5.598 4.781 1 97.44 177 GLY A CA 1
ATOM 1327 C C . GLY A 1 177 ? -7.637 -6.438 3.707 1 97.44 177 GLY A C 1
ATOM 1328 O O . GLY A 1 177 ? -7.113 -6.57 2.6 1 97.44 177 GLY A O 1
ATOM 1329 N N . LEU A 1 178 ? -8.805 -7.023 4.059 1 97.88 178 LEU A N 1
ATOM 1330 C CA . LEU A 1 178 ? -9.523 -7.965 3.211 1 97.88 178 LEU A CA 1
ATOM 1331 C C . LEU A 1 178 ? -9.984 -7.293 1.924 1 97.88 178 LEU A C 1
ATOM 1333 O O . LEU A 1 178 ? -10.117 -7.949 0.887 1 97.88 178 LEU A O 1
ATOM 1337 N N . ALA A 1 179 ? -10.195 -6.004 1.971 1 98.38 179 ALA A N 1
ATOM 1338 C CA . ALA A 1 179 ? -10.711 -5.281 0.813 1 98.38 179 ALA A CA 1
ATOM 1339 C C . ALA A 1 179 ? -9.75 -5.375 -0.37 1 98.38 179 ALA A C 1
ATOM 1341 O O . ALA A 1 179 ? -10.164 -5.242 -1.524 1 98.38 179 ALA A O 1
ATOM 1342 N N . ALA A 1 180 ? -8.461 -5.598 -0.063 1 98.62 180 ALA A N 1
ATOM 1343 C CA . ALA A 1 180 ? -7.441 -5.668 -1.103 1 98.62 180 ALA A CA 1
ATOM 1344 C C . ALA A 1 180 ? -7.762 -6.758 -2.119 1 98.62 180 ALA A C 1
ATOM 1346 O O . ALA A 1 180 ? -7.375 -6.664 -3.285 1 98.62 180 ALA A O 1
ATOM 1347 N N . ALA A 1 181 ? -8.492 -7.758 -1.747 1 98.31 181 ALA A N 1
ATOM 1348 C CA . ALA A 1 181 ? -8.867 -8.859 -2.625 1 98.31 181 ALA A CA 1
ATOM 1349 C C . ALA A 1 181 ? -9.883 -8.414 -3.674 1 98.31 181 ALA A C 1
ATOM 1351 O O . ALA A 1 181 ? -10.133 -9.125 -4.648 1 98.31 181 ALA A O 1
ATOM 1352 N N . TYR A 1 182 ? -10.406 -7.223 -3.504 1 98.5 182 TYR A N 1
ATOM 1353 C CA . TYR A 1 182 ? -11.477 -6.777 -4.387 1 98.5 182 TYR A CA 1
ATOM 1354 C C . TYR A 1 182 ? -11.102 -5.477 -5.086 1 98.5 182 TYR A C 1
ATOM 1356 O O . TYR A 1 182 ? -11.898 -4.926 -5.859 1 98.5 182 TYR A O 1
ATOM 1364 N N . ILE A 1 183 ? -9.961 -4.945 -4.828 1 98.75 183 ILE A N 1
ATOM 1365 C CA . ILE A 1 183 ? -9.484 -3.709 -5.441 1 98.75 183 ILE A CA 1
ATOM 1366 C C . ILE A 1 183 ? -8.586 -4.035 -6.629 1 98.75 183 ILE A C 1
ATOM 1368 O O . ILE A 1 183 ? -7.469 -4.527 -6.453 1 98.75 183 ILE A O 1
ATOM 1372 N N . ARG A 1 184 ? -8.977 -3.645 -7.77 1 98.31 184 ARG A N 1
ATOM 1373 C CA . ARG A 1 184 ? -8.273 -4.121 -8.953 1 98.31 184 ARG A CA 1
ATOM 1374 C C . ARG A 1 184 ? -7.305 -3.066 -9.477 1 98.31 184 ARG A C 1
ATOM 1376 O O . ARG A 1 184 ? -6.465 -3.355 -10.328 1 98.31 184 ARG A O 1
ATOM 1383 N N . PHE A 1 185 ? -7.496 -1.814 -8.93 1 98.81 185 PHE A N 1
ATOM 1384 C CA . PHE A 1 185 ? -6.617 -0.791 -9.484 1 98.81 185 PHE A CA 1
ATOM 1385 C C . PHE A 1 185 ? -6.496 0.393 -8.531 1 98.81 185 PHE A C 1
ATOM 1387 O O . PHE A 1 185 ? -7.469 0.766 -7.871 1 98.81 185 PHE A O 1
ATOM 1394 N N . LEU A 1 186 ? -5.32 0.945 -8.461 1 98.88 186 LEU A N 1
ATOM 1395 C CA . LEU A 1 186 ? -5.023 2.154 -7.699 1 98.88 186 LEU A CA 1
ATOM 1396 C C . LEU A 1 186 ? -4.227 3.145 -8.547 1 98.88 186 LEU A C 1
ATOM 1398 O O . LEU A 1 186 ? -3.275 2.76 -9.227 1 98.88 186 LEU A O 1
ATOM 1402 N N . SER A 1 187 ? -4.621 4.379 -8.586 1 98.88 187 SER A N 1
ATOM 1403 C CA . SER A 1 187 ? -3.893 5.477 -9.211 1 98.88 187 SER A CA 1
ATOM 1404 C C . SER A 1 187 ? -3.645 6.613 -8.219 1 98.88 187 SER A C 1
ATOM 1406 O O . SER A 1 187 ? -4.59 7.246 -7.746 1 98.88 187 SER A O 1
ATOM 1408 N N . GLY A 1 188 ? -2.455 6.859 -7.867 1 98.81 188 GLY A N 1
ATOM 1409 C CA . GLY A 1 188 ? -2.082 7.863 -6.887 1 98.81 188 GLY A CA 1
ATOM 1410 C C . GLY A 1 188 ? -1.132 7.34 -5.824 1 98.81 188 GLY A C 1
ATOM 1411 O O . GLY A 1 188 ? -0.042 6.859 -6.145 1 98.81 188 GLY A O 1
ATOM 1412 N N . SER A 1 189 ? -1.641 7.391 -4.598 1 98.88 189 SER A N 1
ATOM 1413 C CA . SER A 1 189 ? -0.808 7.027 -3.457 1 98.88 189 SER A CA 1
ATOM 1414 C C . SER A 1 189 ? -1.515 6.023 -2.555 1 98.88 189 SER A C 1
ATOM 1416 O O . SER A 1 189 ? -2.6 6.301 -2.039 1 98.88 189 SER A O 1
ATOM 1418 N N . TYR A 1 190 ? -0.836 4.887 -2.369 1 98.88 190 TYR A N 1
ATOM 1419 C CA . TYR A 1 190 ? -1.376 3.865 -1.482 1 98.88 190 TYR A CA 1
ATOM 1420 C C . TYR A 1 190 ? -1.484 4.383 -0.053 1 98.88 190 TYR A C 1
ATOM 1422 O O . TYR A 1 190 ? -2.52 4.219 0.597 1 98.88 190 TYR A O 1
ATOM 1430 N N . SER A 1 191 ? -0.457 5.031 0.461 1 98.81 191 SER A N 1
ATOM 1431 C CA . SER A 1 191 ? -0.452 5.527 1.835 1 98.81 191 SER A CA 1
ATOM 1432 C C . SER A 1 191 ? -1.492 6.625 2.031 1 98.81 191 SER A C 1
ATOM 1434 O O . SER A 1 191 ? -2.027 6.789 3.129 1 98.81 191 SER A O 1
ATOM 1436 N N . ASN A 1 192 ? -1.793 7.332 0.954 1 98.81 192 ASN A N 1
ATOM 1437 C CA . ASN A 1 192 ? -2.902 8.281 0.997 1 98.81 192 ASN A CA 1
ATOM 1438 C C . ASN A 1 192 ? -4.223 7.582 1.305 1 98.81 192 ASN A C 1
ATOM 1440 O O . ASN A 1 192 ? -5.008 8.062 2.127 1 98.81 192 ASN A O 1
ATOM 1444 N N . VAL A 1 193 ? -4.426 6.477 0.646 1 98.81 193 VAL A N 1
ATOM 1445 C CA . VAL A 1 193 ? -5.664 5.727 0.825 1 98.81 193 VAL A CA 1
ATOM 1446 C C . VAL A 1 193 ? -5.723 5.148 2.238 1 98.81 193 VAL A C 1
ATOM 1448 O O . VAL A 1 193 ? -6.785 5.121 2.861 1 98.81 193 VAL A O 1
ATOM 1451 N N . VAL A 1 194 ? -4.559 4.73 2.732 1 98.38 194 VAL A N 1
ATOM 1452 C CA . VAL A 1 194 ? -4.496 4.188 4.086 1 98.38 194 VAL A CA 1
ATOM 1453 C C . VAL A 1 194 ? -4.797 5.293 5.098 1 98.38 194 VAL A C 1
ATOM 1455 O O . VAL A 1 194 ? -5.461 5.055 6.109 1 98.38 194 VAL A O 1
ATOM 1458 N N . GLY A 1 195 ? -4.223 6.527 4.801 1 97.69 195 GLY A N 1
ATOM 1459 C CA . GLY A 1 195 ? -4.637 7.582 5.715 1 97.69 195 GLY A CA 1
ATOM 1460 C C . GLY A 1 195 ? -3.602 8.68 5.859 1 97.69 195 GLY A C 1
ATOM 1461 O O . GLY A 1 195 ? -3.855 9.703 6.508 1 97.69 195 GLY A O 1
ATOM 1462 N N . LEU A 1 196 ? -2.469 8.484 5.281 1 98.69 196 LEU A N 1
ATOM 1463 C CA . LEU A 1 196 ? -1.414 9.492 5.363 1 98.69 196 LEU A CA 1
ATOM 1464 C C . LEU A 1 196 ? -0.49 9.414 4.152 1 98.69 196 LEU A C 1
ATOM 1466 O O . LEU A 1 196 ? 0.327 8.492 4.051 1 98.69 196 LEU A O 1
ATOM 1470 N N . PRO A 1 197 ? -0.596 10.383 3.238 1 98.81 197 PRO A N 1
ATOM 1471 C CA . PRO A 1 197 ? 0.307 10.367 2.086 1 98.81 197 PRO A CA 1
ATOM 1472 C C . PRO A 1 197 ? 1.767 10.586 2.475 1 98.81 197 PRO A C 1
ATOM 1474 O O . PRO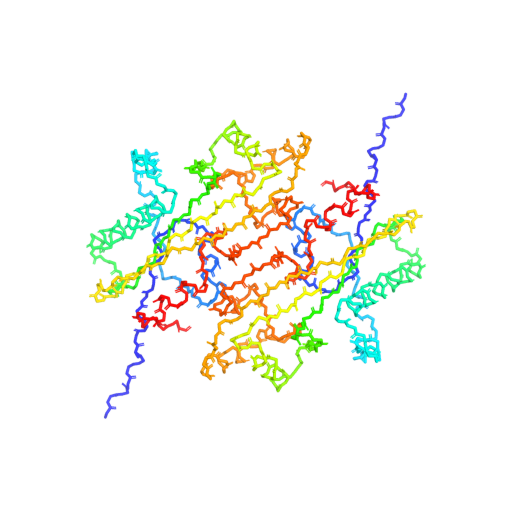 A 1 197 ? 2.191 11.734 2.66 1 98.81 197 PRO A O 1
ATOM 1477 N N . LEU A 1 198 ? 2.518 9.562 2.475 1 98.81 198 LEU A N 1
ATOM 1478 C CA . LEU A 1 198 ? 3.84 9.547 3.088 1 98.81 198 LEU A CA 1
ATOM 1479 C C . LEU A 1 198 ? 4.809 10.438 2.322 1 98.81 198 LEU A C 1
ATOM 1481 O O . LEU A 1 198 ? 5.633 11.133 2.924 1 98.81 198 LEU A O 1
ATOM 1485 N N . PHE A 1 199 ? 4.777 10.438 0.984 1 98.81 199 PHE A N 1
ATOM 1486 C CA . PHE A 1 199 ? 5.684 11.266 0.201 1 98.81 199 PHE A CA 1
ATOM 1487 C C . PHE A 1 199 ? 5.477 12.742 0.524 1 98.81 199 PHE A C 1
ATOM 1489 O O . PHE A 1 199 ? 6.434 13.445 0.864 1 98.81 199 PHE A O 1
ATOM 1496 N N . GLU A 1 200 ? 4.207 13.148 0.465 1 98.81 200 GLU A N 1
ATOM 1497 C CA . GLU A 1 200 ? 3.891 14.547 0.74 1 98.81 200 GLU A CA 1
ATOM 1498 C C . GLU A 1 200 ? 4.18 14.898 2.195 1 98.81 200 GLU A C 1
ATOM 1500 O O . GLU A 1 200 ? 4.641 16 2.49 1 98.81 200 GLU A O 1
ATOM 1505 N N . THR A 1 201 ? 3.889 13.984 3.08 1 98.75 201 THR A N 1
ATOM 1506 C CA . THR A 1 201 ? 4.168 14.211 4.492 1 98.75 201 THR A CA 1
ATOM 1507 C C . THR A 1 201 ? 5.664 14.438 4.719 1 98.75 201 THR A C 1
ATOM 1509 O O . THR A 1 201 ? 6.059 15.383 5.398 1 98.75 201 THR A O 1
ATOM 1512 N N . ALA A 1 202 ? 6.449 13.562 4.121 1 98.12 202 ALA A N 1
ATOM 1513 C CA . ALA A 1 202 ? 7.898 13.703 4.234 1 98.12 202 ALA A CA 1
ATOM 1514 C C . ALA A 1 202 ? 8.367 15.047 3.666 1 98.12 202 ALA A C 1
ATOM 1516 O O . ALA A 1 202 ? 9.219 15.711 4.254 1 98.12 202 ALA A O 1
ATOM 1517 N N . GLN A 1 203 ? 7.793 15.445 2.553 1 97.75 203 GLN A N 1
ATOM 1518 C CA . GLN A 1 203 ? 8.148 16.719 1.929 1 97.75 203 GLN A CA 1
ATOM 1519 C C . GLN A 1 203 ? 7.805 17.891 2.838 1 97.75 203 GLN A C 1
ATOM 1521 O O . GLN A 1 203 ? 8.602 18.812 2.988 1 97.75 203 GLN A O 1
ATOM 1526 N N . LEU A 1 204 ? 6.613 17.844 3.389 1 98.38 204 LEU A N 1
ATOM 1527 C CA . LEU A 1 204 ? 6.164 18.922 4.262 1 98.38 204 LEU A CA 1
ATOM 1528 C C . LEU A 1 204 ? 7.066 19.031 5.488 1 98.38 204 LEU A C 1
ATOM 1530 O O . LEU A 1 204 ? 7.484 20.141 5.855 1 98.38 204 LEU A O 1
ATOM 1534 N N . LEU A 1 205 ? 7.352 17.906 6.102 1 97.56 205 LEU A N 1
ATOM 1535 C CA . LEU A 1 205 ? 8.195 17.891 7.289 1 97.56 205 LEU A CA 1
ATOM 1536 C C . LEU A 1 205 ? 9.594 18.422 6.973 1 97.56 205 LEU A C 1
ATOM 1538 O O . LEU A 1 205 ? 10.102 19.297 7.664 1 97.56 205 LEU A O 1
ATOM 1542 N N . ARG A 1 206 ? 10.164 17.953 5.938 1 95.19 206 ARG A N 1
ATOM 1543 C CA . ARG A 1 206 ? 11.492 18.406 5.527 1 95.19 206 ARG A CA 1
ATOM 1544 C C . ARG A 1 206 ? 11.492 19.891 5.18 1 95.19 206 ARG A C 1
ATOM 1546 O O . ARG A 1 206 ? 12.398 20.625 5.574 1 95.19 206 ARG A O 1
ATOM 1553 N N . GLY A 1 207 ? 10.484 20.312 4.445 1 95.81 207 GLY A N 1
ATOM 1554 C CA . GLY A 1 207 ? 10.375 21.703 4.027 1 95.81 207 GLY A CA 1
ATOM 1555 C C . GLY A 1 207 ? 10.297 22.672 5.195 1 95.81 207 GLY A C 1
ATOM 1556 O O . GLY A 1 207 ? 10.758 23.812 5.09 1 95.81 207 GLY A O 1
ATOM 1557 N N . LEU A 1 208 ? 9.789 22.156 6.277 1 96.44 208 LEU A N 1
ATOM 1558 C CA . LEU A 1 208 ? 9.625 23.016 7.453 1 96.44 208 LEU A CA 1
ATOM 1559 C C . LEU A 1 208 ? 10.789 22.828 8.422 1 96.44 208 LEU A C 1
ATOM 1561 O O . LEU A 1 208 ? 10.812 23.438 9.492 1 96.44 208 LEU A O 1
ATOM 1565 N N . GLY A 1 209 ? 11.703 21.922 8.062 1 94 209 GLY A N 1
ATOM 1566 C CA . GLY A 1 209 ? 12.945 21.812 8.812 1 94 209 GLY A CA 1
ATOM 1567 C C . GLY A 1 209 ? 12.914 20.703 9.859 1 94 209 GLY A C 1
ATOM 1568 O O . GLY A 1 209 ? 13.734 20.688 10.773 1 94 209 GLY A O 1
ATOM 1569 N N . PHE A 1 210 ? 11.969 19.844 9.703 1 94.5 210 PHE A N 1
ATOM 1570 C CA . PHE A 1 210 ? 11.938 18.703 10.617 1 94.5 210 PHE A CA 1
ATOM 1571 C C . PHE A 1 210 ? 13.094 17.766 10.352 1 94.5 210 PHE A C 1
ATOM 1573 O O . PHE A 1 210 ? 13.375 17.406 9.203 1 94.5 210 PHE A O 1
ATOM 1580 N N . ARG A 1 211 ? 13.859 17.406 11.297 1 80.81 211 ARG A N 1
ATOM 1581 C CA . ARG A 1 211 ? 14.961 16.453 11.203 1 80.81 211 ARG A CA 1
ATOM 1582 C C . ARG A 1 211 ? 14.711 15.258 12.109 1 80.81 211 ARG A C 1
ATOM 1584 O O . ARG A 1 211 ? 14.516 15.414 13.32 1 80.81 211 ARG A O 1
ATOM 1591 N N . SER A 1 212 ? 14.219 14.148 11.391 1 64.75 212 SER A N 1
ATOM 1592 C CA . SER A 1 212 ? 13.969 12.969 12.203 1 64.75 212 SER A CA 1
ATOM 1593 C C . SER A 1 212 ? 15.25 12.469 12.867 1 64.75 212 SER A C 1
ATOM 1595 O O . SER A 1 212 ? 16.344 12.672 12.344 1 64.75 212 SER A O 1
ATOM 1597 N N . LEU A 1 213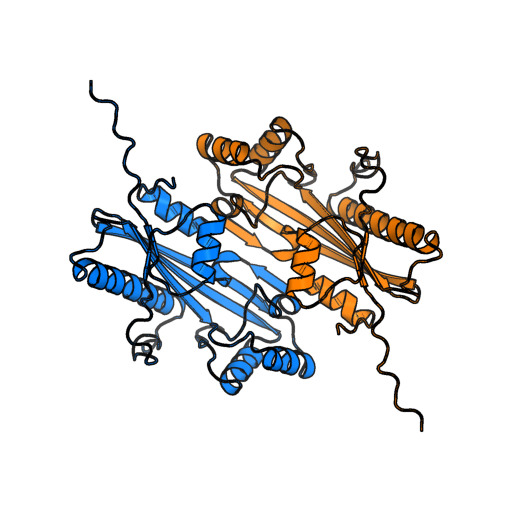 ? 15.195 12.07 14.164 1 47.38 213 LEU A N 1
ATOM 1598 C CA . LEU A 1 213 ? 16.344 11.555 14.898 1 47.38 213 LEU A CA 1
ATOM 1599 C C . LEU A 1 213 ? 16.859 10.266 14.273 1 47.38 213 LEU A C 1
ATOM 1601 O O . LEU A 1 213 ? 16.094 9.508 13.672 1 47.38 213 LEU A O 1
ATOM 1605 N N . MET B 1 1 ? -27.406 -41.188 6.898 1 30.25 1 MET B N 1
ATOM 1606 C CA . MET B 1 1 ? -26.781 -40.281 5.961 1 30.25 1 MET B CA 1
ATOM 1607 C C . MET B 1 1 ? -25.562 -39.625 6.578 1 30.25 1 MET B C 1
ATOM 1609 O O . MET B 1 1 ? -25.641 -39 7.648 1 30.25 1 MET B O 1
ATOM 1613 N N . MET B 1 2 ? -24.359 -40.156 6.383 1 32.94 2 MET B N 1
ATOM 1614 C CA . MET B 1 2 ? -23.109 -39.75 7.016 1 32.94 2 MET B CA 1
ATOM 1615 C C . MET B 1 2 ? -22.922 -38.219 6.949 1 32.94 2 MET B C 1
ATOM 1617 O O . MET B 1 2 ? -23.375 -37.594 5.996 1 32.94 2 MET B O 1
ATOM 1621 N N . PRO B 1 3 ? -22.828 -37.531 8.039 1 35.31 3 PRO B N 1
ATOM 1622 C CA . PRO B 1 3 ? -22.672 -36.094 8.008 1 35.31 3 PRO B CA 1
ATOM 1623 C C . PRO B 1 3 ? -21.688 -35.625 6.93 1 35.31 3 PRO B C 1
ATOM 1625 O O . PRO B 1 3 ? -20.828 -36.375 6.5 1 35.31 3 PRO B O 1
ATOM 1628 N N . ASP B 1 4 ? -22.094 -34.781 5.941 1 36.16 4 ASP B N 1
ATOM 1629 C CA . ASP B 1 4 ? -21.297 -34.125 4.906 1 36.16 4 ASP B CA 1
ATOM 1630 C C . ASP B 1 4 ? -19.922 -33.75 5.434 1 36.16 4 ASP B C 1
ATOM 1632 O O . ASP B 1 4 ? -19.812 -33.094 6.465 1 36.16 4 ASP B O 1
ATOM 1636 N N . GLN B 1 5 ? -18.953 -34.594 5.449 1 36.19 5 GLN B N 1
ATOM 1637 C CA . GLN B 1 5 ? -17.547 -34.25 5.758 1 36.19 5 GLN B CA 1
ATOM 1638 C C . GLN B 1 5 ? -17.219 -32.844 5.352 1 36.19 5 GLN B C 1
ATOM 1640 O O . GLN B 1 5 ? -17.516 -32.406 4.234 1 36.19 5 GLN B O 1
ATOM 1645 N N . PRO B 1 6 ? -17.062 -31.969 6.23 1 41.06 6 PRO B N 1
ATOM 1646 C CA . PRO B 1 6 ? -16.703 -30.60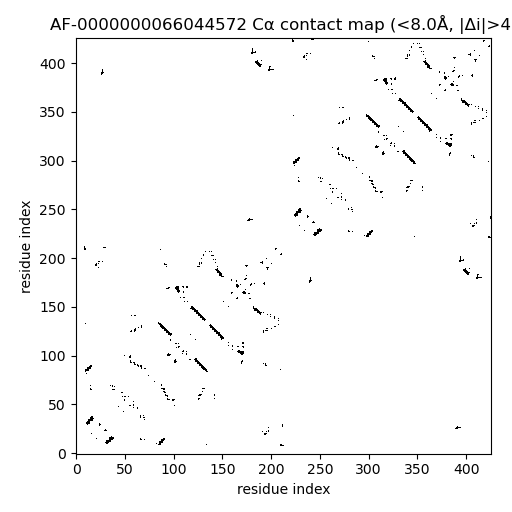9 5.801 1 41.06 6 PRO B CA 1
ATOM 1647 C C . PRO B 1 6 ? -15.766 -30.594 4.602 1 41.06 6 PRO B C 1
ATOM 1649 O O . PRO B 1 6 ? -14.922 -31.484 4.469 1 41.06 6 PRO B O 1
ATOM 1652 N N . ALA B 1 7 ? -16.172 -30.484 3.365 1 45.34 7 ALA B N 1
ATOM 1653 C CA . ALA B 1 7 ? -15.305 -30.375 2.191 1 45.34 7 ALA B CA 1
ATOM 1654 C C . ALA B 1 7 ? -13.883 -29.969 2.588 1 45.34 7 ALA B C 1
ATOM 1656 O O . ALA B 1 7 ? -13.68 -28.938 3.227 1 45.34 7 ALA B O 1
ATOM 1657 N N . THR B 1 8 ? -12.969 -30.859 3.029 1 52.06 8 THR B N 1
ATOM 1658 C CA . THR B 1 8 ? -11.586 -30.719 3.467 1 52.06 8 THR B CA 1
ATOM 1659 C C . THR B 1 8 ? -10.859 -29.672 2.621 1 52.06 8 THR B C 1
ATOM 1661 O O . THR B 1 8 ? -10.711 -29.844 1.408 1 52.06 8 THR B O 1
ATOM 1664 N N . ALA B 1 9 ? -10.93 -28.406 2.98 1 68.44 9 ALA B N 1
ATOM 1665 C CA . ALA B 1 9 ? -10.266 -27.328 2.246 1 68.44 9 ALA B CA 1
ATOM 1666 C C . ALA B 1 9 ? -8.812 -27.688 1.95 1 68.44 9 ALA B C 1
ATOM 1668 O O . ALA B 1 9 ? -8.086 -28.141 2.838 1 68.44 9 ALA B O 1
ATOM 1669 N N . CYS B 1 10 ? -8.477 -28.109 0.662 1 83.12 10 CYS B N 1
ATOM 1670 C CA . CYS B 1 10 ? -7.121 -28.422 0.218 1 83.12 10 CYS B CA 1
ATOM 1671 C C . CYS B 1 10 ? -6.148 -27.344 0.678 1 83.12 10 CYS B C 1
ATOM 1673 O O . CYS B 1 10 ? -6.438 -26.141 0.572 1 83.12 10 CYS B O 1
ATOM 1675 N N . PRO B 1 11 ? -5.074 -27.828 1.33 1 92.38 11 PRO B N 1
ATOM 1676 C CA . PRO B 1 11 ? -4.094 -26.859 1.845 1 92.38 11 PRO B CA 1
ATOM 1677 C C . PRO B 1 11 ? -3.404 -26.078 0.735 1 92.38 11 PRO B C 1
ATOM 1679 O O . PRO B 1 11 ? -3.432 -26.484 -0.429 1 92.38 11 PRO B O 1
ATOM 1682 N N . LEU B 1 12 ? -2.904 -24.969 1.059 1 95.88 12 LEU B N 1
ATOM 1683 C CA . LEU B 1 12 ? -2.143 -24.125 0.147 1 95.88 12 LEU B CA 1
ATOM 1684 C C . LEU B 1 12 ? -0.661 -24.125 0.509 1 95.88 12 LEU B C 1
ATOM 1686 O O . LEU B 1 12 ? -0.302 -23.969 1.677 1 95.88 12 LEU B O 1
ATOM 1690 N N . VAL B 1 13 ? 0.115 -24.422 -0.505 1 95.62 13 VAL B N 1
ATOM 1691 C CA . VAL B 1 13 ? 1.563 -24.297 -0.37 1 95.62 13 VAL B CA 1
ATOM 1692 C C . VAL B 1 13 ? 2.043 -23.016 -1.061 1 95.62 13 VAL B C 1
ATOM 1694 O O . VAL B 1 13 ? 1.744 -22.797 -2.234 1 95.62 13 VAL B O 1
ATOM 1697 N N . LEU B 1 14 ? 2.709 -22.188 -0.328 1 97.31 14 LEU B N 1
ATOM 1698 C CA . LEU B 1 14 ? 3.344 -21.016 -0.906 1 97.31 14 LEU B CA 1
ATOM 1699 C C . LEU B 1 14 ? 4.777 -21.328 -1.323 1 97.31 14 LEU B C 1
ATOM 1701 O O . LEU B 1 14 ? 5.645 -21.531 -0.472 1 97.31 14 LEU B O 1
ATOM 1705 N N . ALA B 1 15 ? 4.98 -21.344 -2.604 1 96 15 ALA B N 1
ATOM 1706 C CA . ALA B 1 15 ? 6.309 -21.609 -3.15 1 96 15 ALA B CA 1
ATOM 1707 C C . ALA B 1 15 ? 7.141 -20.328 -3.219 1 96 15 ALA B C 1
ATOM 1709 O O . ALA B 1 15 ? 7.488 -19.875 -4.305 1 96 15 ALA B O 1
ATOM 1710 N N . SER B 1 16 ? 7.484 -19.781 -2.129 1 93.5 16 SER B N 1
ATOM 1711 C CA . SER B 1 16 ? 8.242 -18.547 -1.975 1 93.5 16 SER B CA 1
ATOM 1712 C C . SER B 1 16 ? 8.867 -18.453 -0.587 1 93.5 16 SER B C 1
ATOM 1714 O O . SER B 1 16 ? 8.242 -18.812 0.409 1 93.5 16 SER B O 1
ATOM 1716 N N . ALA B 1 17 ? 10.055 -17.984 -0.533 1 87.19 17 ALA B N 1
ATOM 1717 C CA . ALA B 1 17 ? 10.703 -17.719 0.751 1 87.19 17 ALA B CA 1
ATOM 1718 C C . ALA B 1 17 ? 10.438 -16.297 1.213 1 87.19 17 ALA B C 1
ATOM 1720 O O . ALA B 1 17 ? 10.898 -15.883 2.281 1 87.19 17 ALA B O 1
ATOM 1721 N N . SER B 1 18 ? 9.758 -15.531 0.443 1 89.44 18 SER B N 1
ATOM 1722 C CA . SER B 1 18 ? 9.555 -14.117 0.736 1 89.44 18 SER B CA 1
ATOM 1723 C C . SER B 1 18 ? 8.586 -13.93 1.899 1 89.44 18 SER B C 1
ATOM 1725 O O . SER B 1 18 ? 7.402 -14.266 1.792 1 89.44 18 SER B O 1
ATOM 1727 N N . PRO B 1 19 ? 9.039 -13.367 2.967 1 92.75 19 PRO B N 1
ATOM 1728 C CA . PRO B 1 19 ? 8.117 -13.062 4.066 1 92.75 19 PRO B CA 1
ATOM 1729 C C . PRO B 1 19 ? 7.012 -12.086 3.658 1 92.75 19 PRO B C 1
ATOM 1731 O O . PRO B 1 19 ? 5.898 -12.156 4.184 1 92.75 19 PRO B O 1
ATOM 1734 N N . ARG B 1 20 ? 7.305 -11.25 2.725 1 95.12 20 ARG B N 1
ATOM 1735 C CA . ARG B 1 20 ? 6.32 -10.266 2.271 1 95.12 20 ARG B CA 1
ATOM 1736 C C . ARG B 1 20 ? 5.156 -10.953 1.561 1 95.12 20 ARG B C 1
ATOM 1738 O O . ARG B 1 20 ? 4 -10.562 1.739 1 95.12 20 ARG B O 1
ATOM 1745 N N . ARG B 1 21 ? 5.441 -11.93 0.787 1 97.12 21 ARG B N 1
ATOM 1746 C CA . ARG B 1 21 ? 4.383 -12.641 0.083 1 97.12 21 ARG B CA 1
ATOM 1747 C C . ARG B 1 21 ? 3.477 -13.383 1.061 1 97.12 21 ARG B C 1
ATOM 1749 O O . ARG B 1 21 ? 2.254 -13.367 0.917 1 97.12 21 ARG B O 1
ATOM 1756 N N . ALA B 1 22 ? 4.066 -13.945 2.021 1 97.12 22 ALA B N 1
ATOM 1757 C CA . ALA B 1 22 ? 3.287 -14.617 3.057 1 97.12 22 ALA B CA 1
ATOM 1758 C C . ALA B 1 22 ? 2.41 -13.625 3.816 1 97.12 22 ALA B C 1
ATOM 1760 O O . ALA B 1 22 ? 1.239 -13.906 4.086 1 97.12 22 ALA B O 1
ATOM 1761 N N . ALA B 1 23 ? 2.957 -12.508 4.172 1 97.62 23 ALA B N 1
ATOM 1762 C CA . ALA B 1 23 ? 2.221 -11.477 4.898 1 97.62 23 ALA B CA 1
ATOM 1763 C C . ALA B 1 23 ? 1.051 -10.953 4.07 1 97.62 23 ALA B C 1
ATOM 1765 O O . ALA B 1 23 ? -0.035 -10.711 4.602 1 97.62 23 ALA B O 1
ATOM 1766 N N . LEU B 1 24 ? 1.291 -10.758 2.803 1 98.31 24 LEU B N 1
ATOM 1767 C CA . LEU B 1 24 ? 0.233 -10.297 1.911 1 98.31 24 LEU B CA 1
ATOM 1768 C C . LEU B 1 24 ? -0.902 -11.312 1.842 1 98.31 24 LEU B C 1
ATOM 1770 O O . LEU B 1 24 ? -2.076 -10.938 1.885 1 98.31 24 LEU B O 1
ATOM 1774 N N . LEU B 1 25 ? -0.545 -12.562 1.703 1 98.12 25 LEU B N 1
ATOM 1775 C CA . LEU B 1 25 ? -1.57 -13.602 1.705 1 98.12 25 LEU B CA 1
ATOM 1776 C C . LEU B 1 25 ? -2.385 -13.562 2.994 1 98.12 25 LEU B C 1
ATOM 1778 O O . LEU B 1 25 ? -3.617 -13.586 2.955 1 98.12 25 LEU B O 1
ATOM 1782 N N . ALA B 1 26 ? -1.682 -13.469 4.07 1 97.44 26 ALA B N 1
ATOM 1783 C CA . ALA B 1 26 ? -2.346 -13.406 5.371 1 97.44 26 ALA B CA 1
ATOM 1784 C C . ALA B 1 26 ? -3.287 -12.211 5.449 1 97.44 26 ALA B C 1
ATOM 1786 O O . ALA B 1 26 ? -4.348 -12.289 6.07 1 97.44 26 ALA B O 1
ATOM 1787 N N . GLN B 1 27 ? -2.908 -11.156 4.867 1 97.44 27 GLN B N 1
ATOM 1788 C CA . GLN B 1 27 ? -3.697 -9.93 4.844 1 97.44 27 GLN B CA 1
ATOM 1789 C C . GLN B 1 27 ? -5.105 -10.195 4.312 1 97.44 27 GLN B C 1
ATOM 1791 O O . GLN B 1 27 ? -6.074 -9.609 4.801 1 97.44 27 GLN B O 1
ATOM 1796 N N . ILE B 1 28 ? -5.188 -11.062 3.355 1 97.25 28 ILE B N 1
ATOM 1797 C CA . ILE B 1 28 ? -6.504 -11.289 2.768 1 97.25 28 ILE B CA 1
ATOM 1798 C C . ILE B 1 28 ? -7.086 -12.594 3.301 1 97.25 28 ILE B C 1
ATOM 1800 O O . ILE B 1 28 ? -7.949 -13.203 2.664 1 97.25 28 ILE B O 1
ATOM 1804 N N . GLY B 1 29 ? -6.527 -13.102 4.395 1 95.44 29 GLY B N 1
ATOM 1805 C CA . GLY B 1 29 ? -7.109 -14.227 5.117 1 95.44 29 GLY B CA 1
ATOM 1806 C C . GLY B 1 29 ? -6.668 -15.57 4.582 1 95.44 29 GLY B C 1
ATOM 1807 O O . GLY B 1 29 ? -7.312 -16.594 4.84 1 95.44 29 GLY B O 1
ATOM 1808 N N . VAL B 1 30 ? -5.688 -15.609 3.787 1 96.31 30 VAL B N 1
ATOM 1809 C CA . VAL B 1 30 ? -5.176 -16.859 3.232 1 96.31 30 VAL B CA 1
ATOM 1810 C C . VAL B 1 30 ? -3.881 -17.25 3.943 1 96.31 30 VAL B C 1
ATOM 1812 O O . VAL B 1 30 ? -2.879 -16.531 3.857 1 96.31 30 VAL B O 1
ATOM 1815 N N . ILE B 1 31 ? -3.928 -18.375 4.582 1 94.94 31 ILE B N 1
ATOM 1816 C CA . ILE B 1 31 ? -2.76 -18.828 5.324 1 94.94 31 ILE B CA 1
ATOM 1817 C C . ILE B 1 31 ? -2.215 -20.109 4.691 1 94.94 31 ILE B C 1
ATOM 1819 O O . ILE B 1 31 ? -2.877 -21.156 4.711 1 94.94 31 ILE B O 1
ATOM 1823 N N . PRO B 1 32 ? -1.063 -20 4.18 1 95.38 32 PRO B N 1
ATOM 1824 C CA . PRO B 1 32 ? -0.49 -21.234 3.623 1 95.38 32 PRO B CA 1
ATOM 1825 C C . PRO B 1 32 ? -0.199 -22.281 4.691 1 95.38 32 PRO B C 1
ATOM 1827 O O . PRO B 1 32 ? 0.183 -21.938 5.812 1 95.38 32 PRO B O 1
ATOM 1830 N N . ALA B 1 33 ? -0.402 -23.5 4.324 1 92.88 33 ALA B N 1
ATOM 1831 C CA . ALA B 1 33 ? -0.073 -24.609 5.219 1 92.88 33 ALA B CA 1
ATOM 1832 C C . ALA B 1 33 ? 1.436 -24.812 5.297 1 92.88 33 ALA B C 1
ATOM 1834 O O . ALA B 1 33 ? 1.954 -25.281 6.316 1 92.88 33 ALA B O 1
ATOM 1835 N N . LEU B 1 34 ? 2.045 -24.5 4.184 1 92.06 34 LEU B N 1
ATOM 1836 C CA . LEU B 1 34 ? 3.484 -24.688 4.055 1 92.06 34 LEU B CA 1
ATOM 1837 C C . LEU B 1 34 ? 4.102 -23.641 3.15 1 92.06 34 LEU B C 1
ATOM 1839 O O . LEU B 1 34 ? 3.502 -23.234 2.148 1 92.06 34 LEU B O 1
ATOM 1843 N N . THR B 1 35 ? 5.223 -23.172 3.555 1 93.5 35 THR B N 1
ATOM 1844 C CA . THR B 1 35 ? 6.039 -22.312 2.699 1 93.5 35 THR B CA 1
ATOM 1845 C C . THR B 1 35 ? 7.285 -23.062 2.229 1 93.5 35 THR B C 1
ATOM 1847 O O . THR B 1 35 ? 8.008 -23.656 3.035 1 93.5 35 THR B O 1
ATOM 1850 N N . LEU B 1 36 ? 7.477 -23.109 0.972 1 90.31 36 LEU B N 1
ATOM 1851 C CA . LEU B 1 36 ? 8.641 -23.766 0.382 1 90.31 36 LEU B CA 1
ATOM 1852 C C . LEU B 1 36 ? 9.555 -22.75 -0.29 1 90.31 36 LEU B C 1
ATOM 1854 O O . LEU B 1 36 ? 9.148 -22.078 -1.241 1 90.31 36 LEU B O 1
ATOM 1858 N N . ALA B 1 37 ? 10.703 -22.578 0.347 1 85.19 37 ALA B N 1
ATOM 1859 C CA . ALA B 1 37 ? 11.688 -21.734 -0.329 1 85.19 37 ALA B CA 1
ATOM 1860 C C . ALA B 1 37 ? 12.148 -22.375 -1.638 1 85.19 37 ALA B C 1
ATOM 1862 O O . ALA B 1 37 ? 12.602 -23.531 -1.65 1 85.19 37 ALA B O 1
ATOM 1863 N N . THR B 1 38 ? 11.688 -21.922 -2.584 1 71.25 38 THR B N 1
ATOM 1864 C CA . THR B 1 38 ? 12.031 -22.531 -3.863 1 71.25 38 THR B CA 1
ATOM 1865 C C . THR B 1 38 ? 13.211 -21.812 -4.508 1 71.25 38 THR B C 1
ATOM 1867 O O . THR B 1 38 ? 13.57 -22.094 -5.652 1 71.25 38 THR B O 1
ATOM 1870 N N . ASP B 1 39 ? 13.68 -20.703 -3.664 1 57.44 39 ASP B N 1
ATOM 1871 C CA . ASP B 1 39 ? 14.906 -20.125 -4.211 1 57.44 39 ASP B CA 1
ATOM 1872 C C . ASP B 1 39 ? 15.977 -21.188 -4.41 1 57.44 39 ASP B C 1
ATOM 1874 O O . ASP B 1 39 ? 16.703 -21.531 -3.477 1 57.44 39 ASP B O 1
ATOM 1878 N N . ILE B 1 40 ? 15.508 -22.359 -4.766 1 46.44 40 ILE B N 1
ATOM 1879 C CA . ILE B 1 40 ? 16.375 -23.516 -4.922 1 46.44 40 ILE B CA 1
ATOM 1880 C C . ILE B 1 40 ? 17.812 -23.062 -5.145 1 46.44 40 ILE B C 1
ATOM 1882 O O . ILE B 1 40 ? 18.719 -23.484 -4.418 1 46.44 40 ILE B O 1
ATOM 1886 N N . ASP B 1 41 ? 18.469 -23.375 -6.422 1 39.19 41 ASP B N 1
ATOM 1887 C CA . ASP B 1 41 ? 19.859 -23.094 -6.758 1 39.19 41 ASP B CA 1
ATOM 1888 C C . ASP B 1 41 ? 20.141 -21.594 -6.723 1 39.19 41 ASP B C 1
ATOM 1890 O O . ASP B 1 41 ? 19.656 -20.844 -7.574 1 39.19 41 ASP B O 1
ATOM 1894 N N . GLU B 1 42 ? 20.109 -20.891 -5.586 1 39.75 42 GLU B N 1
ATOM 1895 C CA . GLU B 1 42 ? 20.609 -19.594 -5.152 1 39.75 42 GLU B CA 1
ATOM 1896 C C . GLU B 1 42 ? 21.672 -19.062 -6.109 1 39.75 42 GLU B C 1
ATOM 1898 O O . GLU B 1 42 ? 22.234 -17.984 -5.895 1 39.75 42 GLU B O 1
ATOM 1903 N N . THR B 1 43 ? 22.547 -19.906 -6.574 1 36.44 43 THR B N 1
ATOM 1904 C CA . THR B 1 43 ? 23.453 -19.359 -7.578 1 36.44 43 THR B CA 1
ATOM 1905 C C . THR B 1 43 ? 22.719 -18.406 -8.508 1 36.44 43 THR B C 1
ATOM 1907 O O . THR B 1 43 ? 21.609 -18.703 -8.969 1 36.44 43 THR B O 1
ATOM 1910 N N . PRO B 1 44 ? 22.875 -17.125 -8.352 1 41.34 44 PRO B N 1
ATOM 1911 C CA . PRO B 1 44 ? 22.359 -16.375 -9.492 1 41.34 44 PRO B CA 1
ATOM 1912 C C . PRO B 1 44 ? 22.016 -17.266 -10.68 1 41.34 44 PRO B C 1
ATOM 1914 O O . PRO B 1 44 ? 22.922 -17.828 -11.312 1 41.34 44 PRO B O 1
ATOM 1917 N N . LEU B 1 45 ? 21.391 -18.344 -10.547 1 41.25 45 LEU B N 1
ATOM 1918 C CA . LEU B 1 45 ? 21.281 -19.344 -11.609 1 41.25 45 LEU B CA 1
ATOM 1919 C C . LEU B 1 45 ? 21.156 -18.672 -12.969 1 41.25 45 LEU B C 1
ATOM 1921 O O . LEU B 1 45 ? 20.672 -17.531 -13.062 1 41.25 45 LEU B O 1
ATOM 1925 N N . LYS B 1 46 ? 21.844 -19.047 -14.031 1 44.19 46 LYS B N 1
ATOM 1926 C CA . LYS B 1 46 ? 21.734 -18.75 -15.453 1 44.19 46 LYS B CA 1
ATOM 1927 C C . LYS B 1 46 ? 20.297 -18.406 -15.836 1 44.19 46 LYS B C 1
ATOM 1929 O O . LYS B 1 46 ? 20.062 -17.641 -16.781 1 44.19 46 LYS B O 1
ATOM 1934 N N . GLY B 1 47 ? 19.312 -18.703 -14.891 1 49.56 47 GLY B N 1
ATOM 1935 C CA . GLY B 1 47 ? 17.906 -18.578 -15.273 1 49.56 47 GLY B CA 1
ATOM 1936 C C . GLY B 1 47 ? 17.281 -17.266 -14.836 1 49.56 47 GLY B C 1
ATOM 1937 O O . GLY B 1 47 ? 16.203 -16.906 -15.305 1 49.56 47 GLY B O 1
ATOM 1938 N N . GLU B 1 48 ? 17.734 -16.547 -13.562 1 61.88 48 GLU B N 1
ATOM 1939 C CA . GLU B 1 48 ? 17.109 -15.273 -13.219 1 61.88 48 GLU B CA 1
ATOM 1940 C C . GLU B 1 48 ? 17.609 -14.148 -14.133 1 61.88 48 GLU B C 1
ATOM 1942 O O . GLU B 1 48 ? 17.094 -13.039 -14.102 1 61.88 48 GLU B O 1
ATOM 1947 N N . VAL B 1 49 ? 18.562 -14.578 -14.875 1 67.69 49 VAL B N 1
ATOM 1948 C CA . VAL B 1 49 ? 19.078 -13.617 -15.836 1 67.69 49 VAL B CA 1
ATOM 1949 C C . VAL B 1 49 ? 18.219 -13.617 -17.094 1 67.69 49 VAL B C 1
ATOM 1951 O O . VAL B 1 49 ? 17.859 -14.68 -17.609 1 67.69 49 VAL B O 1
ATOM 1954 N N . PRO B 1 50 ? 17.875 -12.453 -17.359 1 79 50 PRO B N 1
ATOM 1955 C CA . PRO B 1 50 ? 17.078 -12.391 -18.594 1 79 50 PRO B CA 1
ATOM 1956 C C . PRO B 1 50 ? 17.766 -13.07 -19.766 1 79 50 PRO B C 1
ATOM 1958 O O . PRO B 1 50 ? 18.984 -12.977 -19.922 1 79 50 PRO B O 1
ATOM 1961 N N . LEU B 1 51 ? 17 -13.906 -20.453 1 80.12 51 LEU B N 1
ATOM 1962 C CA . LEU B 1 51 ? 17.484 -14.438 -21.734 1 80.12 51 LEU B CA 1
ATOM 1963 C C . LEU B 1 51 ? 17.688 -13.312 -22.75 1 80.12 51 LEU B C 1
ATOM 1965 O O . LEU B 1 51 ? 17.172 -12.211 -22.562 1 80.12 51 LEU B O 1
ATOM 1969 N N . LYS B 1 52 ? 18.5 -13.695 -23.703 1 81.62 52 LYS B N 1
ATOM 1970 C CA . LYS B 1 52 ? 18.734 -12.688 -24.734 1 81.62 52 LYS B CA 1
ATOM 1971 C C . LYS B 1 52 ? 17.422 -12.148 -25.281 1 81.62 52 LYS B C 1
ATOM 1973 O O . LYS B 1 52 ? 16.578 -12.922 -25.781 1 81.62 52 LYS B O 1
ATOM 1978 N N . GLY B 1 53 ? 17.203 -10.852 -25.078 1 84.25 53 GLY B N 1
ATOM 1979 C CA . GLY B 1 53 ? 16.016 -10.188 -25.625 1 84.25 53 GLY B CA 1
ATOM 1980 C C . GLY B 1 53 ? 14.781 -10.367 -24.781 1 84.25 53 GLY B C 1
ATOM 1981 O O . GLY B 1 53 ? 13.703 -9.891 -25.125 1 84.25 53 GLY B O 1
ATOM 1982 N N . GLU B 1 54 ? 14.953 -11.023 -23.688 1 88.31 54 GLU B N 1
ATOM 1983 C CA . GLU B 1 54 ? 13.789 -11.258 -22.844 1 88.31 54 GLU B CA 1
ATOM 1984 C C . GLU B 1 54 ? 13.336 -9.977 -22.156 1 88.31 54 GLU B C 1
ATOM 1986 O O . GLU B 1 54 ? 14.141 -9.273 -21.547 1 88.31 54 GLU B O 1
ATOM 1991 N N . VAL B 1 55 ? 12.086 -9.695 -22.359 1 94.12 55 VAL B N 1
ATOM 1992 C CA . VAL B 1 55 ? 11.531 -8.5 -21.734 1 94.12 55 VAL B CA 1
ATOM 1993 C C . VAL B 1 55 ? 11.133 -8.82 -20.297 1 94.12 55 VAL B C 1
ATOM 1995 O O . VAL B 1 55 ? 10.852 -9.969 -19.953 1 94.12 55 VAL B O 1
ATOM 1998 N N . PRO B 1 56 ? 11.047 -7.816 -19.438 1 95.81 56 PRO B N 1
ATOM 1999 C CA . PRO B 1 56 ? 10.789 -8.008 -18.016 1 95.81 56 PRO B CA 1
ATOM 2000 C C . PRO B 1 56 ? 9.508 -8.797 -17.75 1 95.81 56 PRO B C 1
ATOM 2002 O O . PRO B 1 56 ? 9.484 -9.664 -16.859 1 95.81 56 PRO B O 1
ATOM 2005 N N . ARG B 1 57 ? 8.523 -8.523 -18.438 1 96.94 57 ARG B N 1
ATOM 2006 C CA . ARG B 1 57 ? 7.246 -9.227 -18.312 1 96.94 57 ARG B CA 1
ATOM 2007 C C . ARG B 1 57 ? 7.43 -10.734 -18.453 1 96.94 57 ARG B C 1
ATOM 2009 O O . ARG B 1 57 ? 6.969 -11.5 -17.594 1 96.94 57 ARG B O 1
ATOM 2016 N N . LEU B 1 58 ? 8.148 -11.141 -19.453 1 96.38 58 LEU B N 1
ATOM 2017 C CA . LEU B 1 58 ? 8.344 -12.555 -19.734 1 96.38 58 LEU B CA 1
ATOM 2018 C C . LEU B 1 58 ? 9.328 -13.18 -18.75 1 96.38 58 LEU B C 1
ATOM 2020 O O . LEU B 1 58 ? 9.195 -14.352 -18.391 1 96.38 58 LEU B O 1
ATOM 2024 N N . LEU B 1 59 ? 10.266 -12.391 -18.359 1 95.25 59 LEU B N 1
ATOM 2025 C CA . LEU B 1 59 ? 11.195 -12.859 -17.328 1 95.25 59 LEU B CA 1
ATOM 2026 C C . LEU B 1 59 ? 10.461 -13.227 -16.047 1 95.25 59 LEU B C 1
ATOM 2028 O O . LEU B 1 59 ? 10.664 -14.312 -15.5 1 95.25 59 LEU B O 1
ATOM 2032 N N . SER B 1 60 ? 9.594 -12.359 -15.602 1 96.31 60 SER B N 1
ATOM 2033 C CA . SER B 1 60 ? 8.836 -12.633 -14.391 1 96.31 60 SER B CA 1
ATOM 2034 C C . SER B 1 60 ? 8.016 -13.914 -14.531 1 96.31 60 SER B C 1
ATOM 2036 O O . SER B 1 60 ? 7.922 -14.703 -13.586 1 96.31 60 SER B O 1
ATOM 2038 N N . ARG B 1 61 ? 7.457 -14.078 -15.672 1 97.19 61 ARG B N 1
ATOM 2039 C CA . ARG B 1 61 ? 6.648 -15.266 -15.93 1 97.19 61 ARG B CA 1
ATOM 2040 C C . ARG B 1 61 ? 7.492 -16.531 -15.859 1 97.19 61 ARG B C 1
ATOM 2042 O O . ARG B 1 61 ? 7.125 -17.5 -15.18 1 97.19 61 ARG B O 1
ATOM 2049 N N . ARG B 1 62 ? 8.57 -16.5 -16.578 1 96.06 62 ARG B N 1
ATOM 2050 C CA . ARG B 1 62 ? 9.445 -17.672 -16.609 1 96.06 62 ARG B CA 1
ATOM 2051 C C . ARG B 1 62 ? 9.922 -18.031 -15.203 1 96.06 62 ARG B C 1
ATOM 2053 O O . ARG B 1 62 ? 9.891 -19.203 -14.812 1 96.06 62 ARG B O 1
ATOM 2060 N N . LEU B 1 63 ? 10.289 -17.062 -14.492 1 94.12 63 LEU B N 1
ATOM 2061 C CA . LEU B 1 63 ? 10.805 -17.281 -13.148 1 94.12 63 LEU B CA 1
ATOM 2062 C C . LEU B 1 63 ? 9.703 -17.812 -12.227 1 94.12 63 LEU B C 1
ATOM 2064 O O . LEU B 1 63 ? 9.93 -18.734 -11.445 1 94.12 63 LEU B O 1
ATOM 2068 N N . ALA B 1 64 ? 8.547 -17.297 -12.266 1 96.44 64 ALA B N 1
ATOM 2069 C CA . ALA B 1 64 ? 7.426 -17.75 -11.445 1 96.44 64 ALA B CA 1
ATOM 2070 C C . ALA B 1 64 ? 7.055 -19.188 -11.781 1 96.44 64 ALA B C 1
ATOM 2072 O O . ALA B 1 64 ? 6.836 -20.016 -10.891 1 96.44 64 ALA B O 1
ATOM 2073 N N . GLN B 1 65 ? 6.977 -19.438 -13.055 1 96.88 65 GLN B N 1
ATOM 2074 C CA . GLN B 1 65 ? 6.684 -20.797 -13.5 1 96.88 65 GLN B CA 1
ATOM 2075 C C . GLN B 1 65 ? 7.738 -21.781 -13 1 96.88 65 GLN B C 1
ATOM 2077 O O . GLN B 1 65 ? 7.41 -22.891 -12.555 1 96.88 65 GLN B O 1
ATOM 2082 N N . GLY B 1 66 ? 8.969 -21.359 -13.133 1 94.56 66 GLY B N 1
ATOM 2083 C CA . GLY B 1 66 ? 10.047 -22.203 -12.625 1 94.56 66 GLY B CA 1
ATOM 2084 C C . GLY B 1 66 ? 9.914 -22.516 -11.148 1 94.56 66 GLY B C 1
ATOM 2085 O O . GLY B 1 66 ? 10.141 -23.656 -10.734 1 94.56 66 GLY B O 1
ATOM 2086 N N . LYS B 1 67 ? 9.57 -21.562 -10.375 1 94.81 67 LYS B N 1
ATOM 2087 C CA . LYS B 1 67 ? 9.375 -21.75 -8.945 1 94.81 67 LYS B CA 1
ATOM 2088 C C . LYS B 1 67 ? 8.219 -22.719 -8.68 1 94.81 67 LYS B C 1
ATOM 2090 O O . LYS B 1 67 ? 8.312 -23.578 -7.793 1 94.81 67 LYS B O 1
ATOM 2095 N N . ALA B 1 68 ? 7.156 -22.594 -9.375 1 95.94 68 ALA B N 1
ATOM 2096 C CA . ALA B 1 68 ? 6.016 -23.484 -9.242 1 95.94 68 ALA B CA 1
ATOM 2097 C C . ALA B 1 68 ? 6.41 -24.922 -9.562 1 95.94 68 ALA B C 1
ATOM 2099 O O . ALA B 1 68 ? 6.078 -25.859 -8.82 1 95.94 68 ALA B O 1
ATOM 2100 N N . ASP B 1 69 ? 7.133 -25.078 -10.641 1 94.88 69 ASP B N 1
ATOM 2101 C CA . ASP B 1 69 ? 7.566 -26.406 -11.07 1 94.88 69 ASP B CA 1
ATOM 2102 C C . ASP B 1 69 ? 8.492 -27.031 -10.039 1 94.88 69 ASP B C 1
ATOM 2104 O O . ASP B 1 69 ? 8.398 -28.234 -9.758 1 94.88 69 ASP B O 1
ATOM 2108 N N . THR B 1 70 ? 9.328 -26.234 -9.523 1 93.56 70 THR B N 1
ATOM 2109 C CA . THR B 1 70 ? 10.234 -26.719 -8.492 1 93.56 70 THR B CA 1
ATOM 2110 C C . THR B 1 70 ? 9.453 -27.203 -7.27 1 93.56 70 THR B C 1
ATOM 2112 O O . THR B 1 70 ? 9.773 -28.234 -6.695 1 93.56 70 THR B O 1
ATOM 2115 N N . ALA B 1 71 ? 8.484 -26.453 -6.887 1 93.56 71 ALA B N 1
ATOM 2116 C CA . ALA B 1 71 ? 7.672 -26.812 -5.738 1 93.56 71 ALA B CA 1
ATOM 2117 C C . ALA B 1 71 ? 6.984 -28.172 -5.965 1 93.56 71 ALA B C 1
ATOM 2119 O O . ALA B 1 71 ? 6.922 -29 -5.059 1 93.56 71 ALA B O 1
ATOM 2120 N N . ILE B 1 72 ? 6.457 -28.359 -7.141 1 92.06 72 ILE B N 1
ATOM 2121 C CA . ILE B 1 72 ? 5.824 -29.625 -7.484 1 92.06 72 ILE B CA 1
ATOM 2122 C C . ILE B 1 72 ? 6.816 -30.781 -7.281 1 92.06 72 ILE B C 1
ATOM 2124 O O . ILE B 1 72 ? 6.48 -31.797 -6.672 1 92.06 72 ILE B O 1
ATOM 2128 N N . ARG B 1 73 ? 7.977 -30.562 -7.777 1 90.81 73 ARG B N 1
ATOM 2129 C CA . ARG B 1 73 ? 9.008 -31.594 -7.699 1 90.81 73 ARG B CA 1
ATOM 2130 C C . ARG B 1 73 ? 9.352 -31.922 -6.25 1 90.81 73 ARG B C 1
ATOM 2132 O O . ARG B 1 73 ? 9.414 -33.094 -5.863 1 90.81 73 ARG B O 1
ATOM 2139 N N . VAL B 1 74 ? 9.555 -30.875 -5.488 1 89.12 74 VAL B N 1
ATOM 2140 C CA . VAL B 1 74 ? 9.938 -31.031 -4.09 1 89.12 74 VAL B CA 1
ATOM 2141 C C . VAL B 1 74 ? 8.828 -31.781 -3.334 1 89.12 74 VAL B C 1
ATOM 2143 O O . VAL B 1 74 ? 9.109 -32.688 -2.541 1 89.12 74 VAL B O 1
ATOM 2146 N N . LEU B 1 75 ? 7.609 -31.469 -3.604 1 88.44 75 LEU B N 1
ATOM 2147 C CA . LEU B 1 75 ? 6.48 -32.062 -2.906 1 88.44 75 LEU B CA 1
ATOM 2148 C C . LEU B 1 75 ? 6.312 -33.531 -3.309 1 88.44 75 LEU B C 1
ATOM 2150 O O . LEU B 1 75 ? 5.906 -34.344 -2.492 1 88.44 75 LEU B O 1
ATOM 2154 N N . ARG B 1 76 ? 6.562 -33.812 -4.48 1 86.56 76 ARG B N 1
ATOM 2155 C CA . ARG B 1 76 ? 6.457 -35.188 -4.961 1 86.56 76 ARG B CA 1
ATOM 2156 C C . ARG B 1 76 ? 7.52 -36.062 -4.316 1 86.56 76 ARG B C 1
ATOM 2158 O O . ARG B 1 76 ? 7.273 -37.219 -4.043 1 86.56 76 ARG B O 1
ATOM 2165 N N . GLU B 1 77 ? 8.625 -35.469 -4.164 1 85.38 77 GLU B N 1
ATOM 2166 C CA . GLU B 1 77 ? 9.758 -36.219 -3.625 1 85.38 77 GLU B CA 1
ATOM 2167 C C . GLU B 1 77 ? 9.609 -36.438 -2.121 1 85.38 77 GLU B C 1
ATOM 2169 O O . GLU B 1 77 ? 10.211 -37.344 -1.561 1 85.38 77 GLU B O 1
ATOM 2174 N N . GLN B 1 78 ? 8.922 -35.5 -1.547 1 75.44 78 GLN B N 1
ATOM 2175 C CA . GLN B 1 78 ? 8.727 -35.625 -0.107 1 75.44 78 GLN B CA 1
ATOM 2176 C C . GLN B 1 78 ? 7.594 -36.594 0.206 1 75.44 78 GLN B C 1
ATOM 2178 O O . GLN B 1 78 ? 6.438 -36.344 -0.147 1 75.44 78 GLN B O 1
ATOM 2183 N N . SER B 1 79 ? 7.789 -37.969 0.298 1 61 79 SER B N 1
ATOM 2184 C CA . SER B 1 79 ? 6.883 -39.062 0.547 1 61 79 SER B CA 1
ATOM 2185 C C . SER B 1 79 ? 5.973 -38.781 1.735 1 61 79 SER B C 1
ATOM 2187 O O . SER B 1 79 ? 4.812 -39.219 1.75 1 61 79 SER B O 1
ATOM 2189 N N . ASP B 1 80 ? 6.5 -38.188 2.734 1 56.72 80 ASP B N 1
ATOM 2190 C CA . ASP B 1 80 ? 5.805 -38 4.004 1 56.72 80 ASP B CA 1
ATOM 2191 C C . ASP B 1 80 ? 5.066 -36.656 4.039 1 56.72 80 ASP B C 1
ATOM 2193 O O . ASP B 1 80 ? 4.668 -36.188 5.109 1 56.72 80 ASP B O 1
ATOM 2197 N N . ALA B 1 81 ? 5.016 -36.094 2.785 1 57.12 81 ALA B N 1
ATOM 2198 C CA . ALA B 1 81 ? 4.414 -34.781 2.898 1 57.12 81 ALA B CA 1
ATOM 2199 C C . ALA B 1 81 ? 2.941 -34.875 3.285 1 57.12 81 ALA B C 1
ATOM 2201 O O . ALA B 1 81 ? 2.178 -35.625 2.664 1 57.12 81 ALA B O 1
ATOM 2202 N N . PRO B 1 82 ? 2.695 -34.406 4.426 1 55.31 82 PRO B N 1
ATOM 2203 C CA . PRO B 1 82 ? 1.357 -34.5 5.012 1 55.31 82 PRO B CA 1
ATOM 2204 C C . PRO B 1 82 ? 0.279 -33.875 4.125 1 55.31 82 PRO B C 1
ATOM 2206 O O . PRO B 1 82 ? -0.912 -34 4.426 1 55.31 82 PRO B O 1
ATOM 2209 N N . LEU B 1 83 ? 0.792 -33.188 3.125 1 61.66 83 LEU B N 1
ATOM 2210 C CA . LEU B 1 83 ? -0.299 -32.5 2.438 1 61.66 83 LEU B CA 1
ATOM 2211 C C . LEU B 1 83 ? -0.669 -33.25 1.15 1 61.66 83 LEU B C 1
ATOM 2213 O O . LEU B 1 83 ? 0.139 -33.312 0.222 1 61.66 83 LEU B O 1
ATOM 2217 N N . ALA B 1 84 ? -1.634 -34.156 1.197 1 69.31 84 ALA B N 1
ATOM 2218 C CA . ALA B 1 84 ? -2.127 -34.812 -0.003 1 69.31 84 ALA B CA 1
ATOM 2219 C C . ALA B 1 84 ? -2.783 -33.812 -0.958 1 69.31 84 ALA B C 1
ATOM 2221 O O . ALA B 1 84 ? -3.738 -33.125 -0.589 1 69.31 84 ALA B O 1
ATOM 2222 N N . ALA B 1 85 ? -2.232 -33.469 -2.172 1 83.38 85 ALA B N 1
ATOM 2223 C CA . ALA B 1 85 ? -2.719 -32.75 -3.346 1 83.38 85 ALA B CA 1
ATOM 2224 C C . ALA B 1 85 ? -3.033 -31.312 -3.006 1 83.38 85 ALA B C 1
ATOM 2226 O O . ALA B 1 85 ? -4.188 -30.875 -3.084 1 83.38 85 ALA B O 1
ATOM 2227 N N . PRO B 1 86 ? -2.059 -30.484 -2.613 1 92.75 86 PRO B N 1
ATOM 2228 C CA . PRO B 1 86 ? -2.307 -29.094 -2.221 1 92.75 86 PRO B CA 1
ATOM 2229 C C . PRO B 1 86 ? -2.422 -28.156 -3.418 1 92.75 86 PRO B C 1
ATOM 2231 O O . PRO B 1 86 ? -2.059 -28.516 -4.535 1 92.75 86 PRO B O 1
ATOM 2234 N N . PHE B 1 87 ? -3.008 -27.016 -3.182 1 96.5 87 PHE B N 1
ATOM 2235 C CA . PHE B 1 87 ? -2.768 -25.875 -4.055 1 96.5 87 PHE B CA 1
ATOM 2236 C C . PHE B 1 87 ? -1.331 -25.391 -3.926 1 96.5 87 PHE B C 1
ATOM 2238 O O . PHE B 1 87 ? -0.75 -25.438 -2.84 1 96.5 87 PHE B O 1
ATOM 2245 N N . ILE B 1 88 ? -0.789 -24.969 -5.039 1 96.81 88 ILE B N 1
ATOM 2246 C CA . ILE B 1 88 ? 0.541 -24.375 -5.031 1 96.81 88 ILE B CA 1
ATOM 2247 C C . ILE B 1 88 ? 0.47 -22.953 -5.586 1 96.81 88 ILE B C 1
ATOM 2249 O O . ILE B 1 88 ? -0.13 -22.719 -6.637 1 96.81 88 ILE B O 1
ATOM 2253 N N . LEU B 1 89 ? 1.01 -22.031 -4.852 1 98.44 89 LEU B N 1
ATOM 2254 C CA . LEU B 1 89 ? 1.104 -20.641 -5.289 1 98.44 89 LEU B CA 1
ATOM 2255 C C . LEU B 1 89 ? 2.561 -20.188 -5.375 1 98.44 89 LEU B C 1
ATOM 2257 O O . LEU B 1 89 ? 3.309 -20.312 -4.402 1 98.44 89 LEU B O 1
ATOM 2261 N N . ALA B 1 90 ? 2.977 -19.781 -6.523 1 98 90 ALA B N 1
ATOM 2262 C CA . ALA B 1 90 ? 4.305 -19.219 -6.758 1 98 90 ALA B CA 1
ATOM 2263 C C . ALA B 1 90 ? 4.215 -17.828 -7.383 1 98 90 ALA B C 1
ATOM 2265 O O . ALA B 1 90 ? 3.207 -17.484 -8.008 1 98 90 ALA B O 1
ATOM 2266 N N . ALA B 1 91 ? 5.285 -17.078 -7.176 1 97.81 91 ALA B N 1
ATOM 2267 C CA . ALA B 1 91 ? 5.328 -15.742 -7.77 1 97.81 91 ALA B CA 1
ATOM 2268 C C . ALA B 1 91 ? 6.766 -15.266 -7.949 1 97.81 91 ALA B C 1
ATOM 2270 O O . ALA B 1 91 ? 7.684 -15.797 -7.32 1 97.81 91 ALA B O 1
ATOM 2271 N N . ASP B 1 92 ? 6.906 -14.336 -8.805 1 95.94 92 ASP B N 1
ATOM 2272 C CA . ASP B 1 92 ? 8.172 -13.641 -9.016 1 95.94 92 ASP B CA 1
ATOM 2273 C C . ASP B 1 92 ? 7.945 -12.195 -9.445 1 95.94 92 ASP B C 1
ATOM 2275 O O . ASP B 1 92 ? 6.988 -11.898 -10.172 1 95.94 92 ASP B O 1
ATOM 2279 N N . THR B 1 93 ? 8.82 -11.359 -9 1 96.94 93 THR B N 1
ATOM 2280 C CA . THR B 1 93 ? 8.695 -9.93 -9.25 1 96.94 93 THR B CA 1
ATOM 2281 C C . THR B 1 93 ? 9.953 -9.383 -9.93 1 96.94 93 THR B C 1
ATOM 2283 O O . THR B 1 93 ? 11.07 -9.664 -9.492 1 96.94 93 THR B O 1
ATOM 2286 N N . VAL B 1 94 ? 9.727 -8.656 -10.984 1 96.56 94 VAL B N 1
ATOM 2287 C CA . VAL B 1 94 ? 10.805 -8.008 -11.711 1 96.56 94 VAL B CA 1
ATOM 2288 C C . VAL B 1 94 ? 10.57 -6.5 -11.75 1 96.56 94 VAL B C 1
ATOM 2290 O O . VAL B 1 94 ? 9.477 -6.043 -12.094 1 96.56 94 VAL B O 1
ATOM 2293 N N . VAL B 1 95 ? 11.562 -5.754 -11.336 1 98.06 95 VAL B N 1
ATOM 2294 C CA . VAL B 1 95 ? 11.562 -4.301 -11.477 1 98.06 95 VAL B CA 1
ATOM 2295 C C . VAL B 1 95 ? 12.383 -3.9 -12.695 1 98.06 95 VAL B C 1
ATOM 2297 O O . VAL B 1 95 ? 13.484 -4.426 -12.914 1 98.06 95 VAL B O 1
ATOM 2300 N N . ALA B 1 96 ? 11.82 -2.969 -13.492 1 97.56 96 ALA B N 1
ATOM 2301 C CA . ALA B 1 96 ? 12.547 -2.639 -14.711 1 97.56 96 ALA B CA 1
ATOM 2302 C C . ALA B 1 96 ? 12.398 -1.162 -15.062 1 97.56 96 ALA B C 1
ATOM 2304 O O . ALA B 1 96 ? 11.336 -0.569 -14.828 1 97.56 96 ALA B O 1
ATOM 2305 N N . VAL B 1 97 ? 13.406 -0.554 -15.602 1 96.62 97 VAL B N 1
ATOM 2306 C CA . VAL B 1 97 ? 13.383 0.73 -16.297 1 96.62 97 VAL B CA 1
ATOM 2307 C C . VAL B 1 97 ? 13.445 0.505 -17.797 1 96.62 97 VAL B C 1
ATOM 2309 O O . VAL B 1 97 ? 14.5 0.133 -18.328 1 96.62 97 VAL B O 1
ATOM 2312 N N . GLY B 1 98 ? 12.312 0.761 -18.438 1 92.62 98 GLY B N 1
ATOM 2313 C CA . GLY B 1 98 ? 12.234 0.306 -19.812 1 92.62 98 GLY B CA 1
ATOM 2314 C C . GLY B 1 98 ? 12.375 -1.198 -19.953 1 92.62 98 GLY B C 1
ATOM 2315 O O . GLY B 1 98 ? 11.656 -1.957 -19.297 1 92.62 98 GLY B O 1
ATOM 2316 N N . ARG B 1 99 ? 13.352 -1.577 -20.719 1 91.56 99 ARG B N 1
ATOM 2317 C CA . ARG B 1 99 ? 13.555 -3.004 -20.953 1 91.56 99 ARG B CA 1
ATOM 2318 C C . ARG B 1 99 ? 14.625 -3.562 -20.016 1 91.56 99 ARG B C 1
ATOM 2320 O O . ARG B 1 99 ? 14.867 -4.77 -20 1 91.56 99 ARG B O 1
ATOM 2327 N N . ARG B 1 100 ? 15.164 -2.744 -19.25 1 92.06 100 ARG B N 1
ATOM 2328 C CA . ARG B 1 100 ? 16.25 -3.162 -18.375 1 92.06 100 ARG B CA 1
ATOM 2329 C C . ARG B 1 100 ? 15.711 -3.635 -17.031 1 92.06 100 ARG B C 1
ATOM 2331 O O . ARG B 1 100 ? 15.25 -2.826 -16.219 1 92.06 100 ARG B O 1
ATOM 2338 N N . ALA B 1 101 ? 15.867 -4.926 -16.781 1 95.31 101 ALA B N 1
ATOM 2339 C CA . ALA B 1 101 ? 15.523 -5.461 -15.461 1 95.31 101 ALA B CA 1
ATOM 2340 C C . ALA B 1 101 ? 16.578 -5.07 -14.422 1 95.31 101 ALA B C 1
ATOM 2342 O O . ALA B 1 101 ? 17.781 -5.141 -14.688 1 95.31 101 ALA B O 1
ATOM 2343 N N . LEU B 1 102 ? 16.109 -4.613 -13.312 1 95.62 102 LEU B N 1
ATOM 2344 C CA . LEU B 1 102 ? 17 -4.281 -12.211 1 95.62 102 LEU B CA 1
ATOM 2345 C C . LEU B 1 102 ? 17.172 -5.469 -11.266 1 95.62 102 LEU B C 1
ATOM 2347 O O . LEU B 1 102 ? 16.203 -6.176 -10.984 1 95.62 102 LEU B O 1
ATOM 2351 N N . PRO B 1 103 ? 18.297 -5.676 -10.789 1 91.56 103 PRO B N 1
ATOM 2352 C CA . PRO B 1 103 ? 18.562 -6.848 -9.945 1 91.56 103 PRO B CA 1
ATOM 2353 C C . PRO B 1 103 ? 18.062 -6.664 -8.516 1 91.56 103 PRO B C 1
ATOM 2355 O O . PRO B 1 103 ? 17.734 -5.547 -8.109 1 91.56 103 PRO B O 1
ATOM 2358 N N . LYS B 1 104 ? 17.906 -7.82 -7.844 1 91.56 104 LYS B N 1
ATOM 2359 C CA . LYS B 1 104 ? 17.922 -7.754 -6.383 1 91.56 104 LYS B CA 1
ATOM 2360 C C . LYS B 1 104 ? 19.281 -7.309 -5.859 1 91.56 104 LYS B C 1
ATOM 2362 O O . LYS B 1 104 ? 20.281 -8 -6.062 1 91.56 104 LYS B O 1
ATOM 2367 N N . ALA B 1 105 ? 19.312 -6.211 -5.223 1 94.75 105 ALA B N 1
ATOM 2368 C CA . ALA B 1 105 ? 20.609 -5.656 -4.812 1 94.75 105 ALA B CA 1
ATOM 2369 C C . ALA B 1 105 ? 21.234 -6.488 -3.695 1 94.75 105 ALA B C 1
ATOM 2371 O O . ALA B 1 105 ? 20.578 -6.789 -2.693 1 94.75 105 ALA B O 1
ATOM 2372 N N . GLU B 1 106 ? 22.453 -6.836 -3.893 1 94.5 106 GLU B N 1
ATOM 2373 C CA . GLU B 1 106 ? 23.188 -7.613 -2.893 1 94.5 106 GLU B CA 1
ATOM 2374 C C . GLU B 1 106 ? 24.359 -6.824 -2.332 1 94.5 106 GLU B C 1
ATOM 2376 O O . GLU B 1 106 ? 24.938 -7.199 -1.303 1 94.5 106 GLU B O 1
ATOM 2381 N N . THR B 1 107 ? 24.75 -5.809 -3.072 1 96.94 107 THR B N 1
ATOM 2382 C CA . THR B 1 107 ? 25.828 -4.934 -2.637 1 96.94 107 THR B CA 1
ATOM 2383 C C . THR B 1 107 ? 25.391 -3.475 -2.656 1 96.94 107 THR B C 1
ATOM 2385 O O . THR B 1 107 ? 24.438 -3.121 -3.346 1 96.94 107 THR B O 1
ATOM 2388 N N . GLU B 1 108 ? 26.094 -2.721 -1.927 1 97.5 108 GLU B N 1
ATOM 2389 C CA . GLU B 1 108 ? 25.797 -1.291 -1.938 1 97.5 108 GLU B CA 1
ATOM 2390 C C . GLU B 1 108 ? 25.953 -0.704 -3.336 1 97.5 108 GLU B C 1
ATOM 2392 O O . GLU B 1 108 ? 25.203 0.182 -3.734 1 97.5 108 GLU B O 1
ATOM 2397 N N . ALA B 1 109 ? 26.969 -1.146 -4 1 97.5 109 ALA B N 1
ATOM 2398 C CA . ALA B 1 109 ? 27.219 -0.666 -5.359 1 97.5 109 ALA B CA 1
ATOM 2399 C C . ALA B 1 109 ? 26.016 -0.944 -6.258 1 97.5 109 ALA B C 1
ATOM 2401 O O . ALA B 1 109 ? 25.578 -0.071 -7.016 1 97.5 109 ALA B O 1
ATOM 2402 N N . GLU B 1 110 ? 25.516 -2.107 -6.176 1 96.5 110 GLU B N 1
ATOM 2403 C CA . GLU B 1 110 ? 24.328 -2.463 -6.941 1 96.5 110 GLU B CA 1
ATOM 2404 C C . GLU B 1 110 ? 23.141 -1.598 -6.543 1 96.5 110 GLU B C 1
ATOM 2406 O O . GLU B 1 110 ? 22.391 -1.131 -7.406 1 96.5 110 GLU B O 1
ATOM 2411 N N . ALA B 1 111 ? 23.016 -1.423 -5.273 1 97.75 111 ALA B N 1
ATOM 2412 C CA . ALA B 1 111 ? 21.906 -0.604 -4.77 1 97.75 111 ALA B CA 1
ATOM 2413 C C . ALA B 1 111 ? 22 0.825 -5.293 1 97.75 111 ALA B C 1
ATOM 2415 O O . ALA B 1 111 ? 21 1.411 -5.699 1 97.75 111 ALA B O 1
ATOM 2416 N N . ARG B 1 112 ? 23.156 1.362 -5.289 1 97.88 112 ARG B N 1
ATOM 2417 C CA . ARG B 1 112 ? 23.375 2.719 -5.781 1 97.88 112 ARG B CA 1
ATOM 2418 C C . ARG B 1 112 ? 23.047 2.824 -7.266 1 97.88 112 ARG B C 1
ATOM 2420 O O . ARG B 1 112 ? 22.484 3.822 -7.715 1 97.88 112 ARG B O 1
ATOM 2427 N N . GLN B 1 113 ? 23.469 1.86 -7.953 1 97 113 GLN B N 1
ATOM 2428 C CA . GLN B 1 113 ? 23.156 1.846 -9.375 1 97 113 GLN B CA 1
ATOM 2429 C C . GLN B 1 113 ? 21.641 1.845 -9.602 1 97 113 GLN B C 1
ATOM 2431 O O . GLN B 1 113 ? 21.141 2.582 -10.453 1 97 113 GLN B O 1
ATOM 2436 N N . CYS B 1 114 ? 20.984 1.032 -8.867 1 97.81 114 CYS B N 1
ATOM 2437 C CA . CYS B 1 114 ? 19.531 0.99 -8.977 1 97.81 114 CYS B CA 1
ATOM 2438 C C . CYS B 1 114 ? 18.922 2.346 -8.641 1 97.81 114 CYS B C 1
ATOM 2440 O O . CYS B 1 114 ? 18.125 2.881 -9.406 1 97.81 114 CYS B O 1
ATOM 2442 N N . LEU B 1 115 ? 19.297 2.867 -7.523 1 97.62 115 LEU B N 1
ATOM 2443 C CA . LEU B 1 115 ? 18.719 4.121 -7.043 1 97.62 115 LEU B CA 1
ATOM 2444 C C . LEU B 1 115 ? 18.969 5.25 -8.039 1 97.62 115 LEU B C 1
ATOM 2446 O O . LEU B 1 115 ? 18.094 6.09 -8.258 1 97.62 115 LEU B O 1
ATOM 2450 N N . THR B 1 116 ? 20.125 5.238 -8.578 1 96.81 116 THR B N 1
ATOM 2451 C CA . THR B 1 116 ? 20.469 6.258 -9.562 1 96.81 116 THR B CA 1
ATOM 2452 C C . THR B 1 116 ? 19.547 6.172 -10.773 1 96.81 116 THR B C 1
ATOM 2454 O O . THR B 1 116 ? 19.109 7.199 -11.305 1 96.81 116 THR B O 1
ATOM 2457 N N . LEU B 1 117 ? 19.266 5.027 -11.156 1 96.81 117 LEU B N 1
ATOM 2458 C CA . LEU B 1 117 ? 18.406 4.828 -12.312 1 96.81 117 LEU B CA 1
ATOM 2459 C C . LEU B 1 117 ? 16.953 5.18 -11.977 1 96.81 117 LEU B C 1
ATOM 2461 O O . LEU B 1 117 ? 16.203 5.648 -12.844 1 96.81 117 LEU B O 1
ATOM 2465 N N . LEU B 1 118 ? 16.562 4.977 -10.758 1 98.19 118 LEU B N 1
ATOM 2466 C CA . LEU B 1 118 ? 15.164 5.129 -10.359 1 98.19 118 LEU B CA 1
ATOM 2467 C C . LEU B 1 118 ? 14.859 6.578 -9.992 1 98.19 118 LEU B C 1
ATOM 2469 O O . LEU B 1 118 ? 13.727 7.039 -10.148 1 98.19 118 LEU B O 1
ATOM 2473 N N . SER B 1 119 ? 15.836 7.285 -9.523 1 98.38 119 SER B N 1
ATOM 2474 C CA . SER B 1 119 ? 15.648 8.648 -9.023 1 98.38 119 SER B CA 1
ATOM 2475 C C . SER B 1 119 ? 15.109 9.562 -10.117 1 98.38 119 SER B C 1
ATOM 2477 O O . SER B 1 119 ? 15.711 9.695 -11.18 1 98.38 119 SER B O 1
ATOM 2479 N N . GLY B 1 120 ? 13.938 10.141 -9.805 1 98.38 120 GLY B N 1
ATOM 2480 C CA . GLY B 1 120 ? 13.344 11.109 -10.703 1 98.38 120 GLY B CA 1
ATOM 2481 C C . GLY B 1 120 ? 12.672 10.469 -11.906 1 98.38 120 GLY B C 1
ATOM 2482 O O . GLY B 1 120 ? 12.344 11.156 -12.875 1 98.38 120 GLY B O 1
ATOM 2483 N N . ARG B 1 121 ? 12.414 9.141 -11.812 1 98.12 121 ARG B N 1
ATOM 2484 C CA . ARG B 1 121 ? 11.922 8.453 -13 1 98.12 121 ARG B CA 1
ATOM 2485 C C . ARG B 1 121 ? 10.75 7.539 -12.648 1 98.12 121 ARG B C 1
ATOM 2487 O O . ARG B 1 121 ? 10.562 7.184 -11.484 1 98.12 121 ARG B O 1
ATOM 2494 N N . ARG B 1 122 ? 10.008 7.32 -13.625 1 98.5 122 ARG B N 1
ATOM 2495 C CA . ARG B 1 122 ? 9.008 6.254 -13.586 1 98.5 122 ARG B CA 1
ATOM 2496 C C . ARG B 1 122 ? 9.625 4.91 -13.969 1 98.5 122 ARG B C 1
ATOM 2498 O O . ARG B 1 122 ? 10.469 4.844 -14.875 1 98.5 122 ARG B O 1
ATOM 2505 N N . HIS B 1 123 ? 9.242 3.877 -13.336 1 98.75 123 HIS B N 1
ATOM 2506 C CA . HIS B 1 123 ? 9.648 2.518 -13.672 1 98.75 123 HIS B CA 1
ATOM 2507 C C . HIS B 1 123 ? 8.484 1.541 -13.523 1 98.75 123 HIS B C 1
ATOM 2509 O O . HIS B 1 123 ? 7.406 1.919 -13.055 1 98.75 123 HIS B O 1
ATOM 2515 N N . HIS B 1 124 ? 8.742 0.318 -13.961 1 98.75 124 HIS B N 1
ATOM 2516 C CA . HIS B 1 124 ? 7.664 -0.664 -13.953 1 98.75 124 HIS B CA 1
ATOM 2517 C C . HIS B 1 124 ? 8.023 -1.877 -13.109 1 98.75 124 HIS B C 1
ATOM 2519 O O . HIS B 1 124 ? 9.188 -2.268 -13.039 1 98.75 124 HIS B O 1
ATOM 2525 N N . VAL B 1 125 ? 7.059 -2.387 -12.461 1 98.81 125 VAL B N 1
ATOM 2526 C CA . VAL B 1 125 ? 7.172 -3.604 -11.664 1 98.81 125 VAL B CA 1
ATOM 2527 C C . VAL B 1 125 ? 6.219 -4.664 -12.203 1 98.81 125 VAL B C 1
ATOM 2529 O O . VAL B 1 125 ? 5.012 -4.43 -12.305 1 98.81 125 VAL B O 1
ATOM 2532 N N . TRP B 1 126 ? 6.773 -5.789 -12.57 1 98.44 126 TRP B N 1
ATOM 2533 C CA . TRP B 1 126 ? 6 -6.934 -13.039 1 98.44 126 TRP B CA 1
ATOM 2534 C C . TRP B 1 126 ? 6.043 -8.07 -12.023 1 98.44 126 TRP B C 1
ATOM 2536 O O . TRP B 1 126 ? 7.121 -8.492 -11.602 1 98.44 126 TRP B O 1
ATOM 2546 N N . THR B 1 127 ? 4.898 -8.492 -11.641 1 98.31 127 THR B N 1
ATOM 2547 C CA . THR B 1 127 ? 4.82 -9.719 -10.852 1 98.31 127 THR B CA 1
ATOM 2548 C C . THR B 1 127 ? 3.945 -10.75 -11.555 1 98.31 127 THR B C 1
ATOM 2550 O O . THR B 1 127 ? 2.846 -10.438 -12.008 1 98.31 127 THR B O 1
ATOM 2553 N N . THR B 1 128 ? 4.484 -11.898 -11.719 1 98.38 128 THR B N 1
ATOM 2554 C CA . THR B 1 128 ? 3.695 -13.031 -12.188 1 98.38 128 THR B CA 1
ATOM 2555 C C . THR B 1 128 ? 3.289 -13.93 -11.023 1 98.38 128 THR B C 1
ATOM 2557 O O . THR B 1 128 ? 4.109 -14.242 -10.156 1 98.38 128 THR B O 1
ATOM 2560 N N . VAL B 1 129 ? 2.041 -14.281 -10.984 1 98.81 129 VAL B N 1
ATOM 2561 C CA . VAL B 1 129 ? 1.536 -15.242 -10.008 1 98.81 129 VAL B CA 1
ATOM 2562 C C . VAL B 1 129 ? 1.057 -16.5 -10.711 1 98.81 129 VAL B C 1
ATOM 2564 O O . VAL B 1 129 ? 0.347 -16.422 -11.719 1 98.81 129 VAL B O 1
ATOM 2567 N N . VAL B 1 130 ? 1.481 -17.609 -10.227 1 98.69 130 VAL B N 1
ATOM 2568 C CA . VAL B 1 130 ? 1.091 -18.906 -10.742 1 98.69 130 VAL B CA 1
ATOM 2569 C C . VAL B 1 130 ? 0.408 -19.719 -9.641 1 98.69 130 VAL B C 1
ATOM 2571 O O . VAL B 1 130 ? 0.917 -19.812 -8.523 1 98.69 130 VAL B O 1
ATOM 2574 N N . VAL B 1 131 ? -0.733 -20.25 -9.953 1 98.62 131 VAL B N 1
ATOM 2575 C CA . VAL B 1 131 ? -1.427 -21.141 -9.031 1 98.62 131 VAL B CA 1
ATOM 2576 C C . VAL B 1 131 ? -1.668 -22.5 -9.695 1 98.62 131 VAL B C 1
ATOM 2578 O O . VAL B 1 131 ? -2.086 -22.562 -10.859 1 98.62 131 VAL B O 1
ATOM 2581 N N . ILE B 1 132 ? -1.38 -23.516 -8.992 1 97.69 132 ILE B N 1
ATOM 2582 C CA . ILE B 1 132 ? -1.651 -24.875 -9.438 1 97.69 132 ILE B CA 1
ATOM 2583 C C . ILE B 1 132 ? -2.633 -25.547 -8.477 1 97.69 132 ILE B C 1
ATOM 2585 O O . ILE B 1 132 ? -2.396 -25.578 -7.27 1 97.69 132 ILE B O 1
ATOM 2589 N N . ALA B 1 133 ? -3.666 -26.047 -9.031 1 96.81 133 ALA B N 1
ATOM 2590 C CA . ALA B 1 133 ? -4.684 -26.734 -8.234 1 96.81 133 ALA B CA 1
ATOM 2591 C C . ALA B 1 133 ? -4.297 -28.188 -7.977 1 96.81 133 ALA B C 1
ATOM 2593 O O . ALA B 1 133 ? -3.395 -28.719 -8.625 1 96.81 133 ALA B O 1
ATOM 2594 N N . PRO B 1 134 ? -4.996 -28.797 -7.039 1 93.25 134 PRO B N 1
ATOM 2595 C CA . PRO B 1 134 ? -4.691 -30.203 -6.719 1 93.25 134 PRO B CA 1
ATOM 2596 C C . PRO B 1 134 ? -4.867 -31.141 -7.914 1 93.25 134 PRO B C 1
ATOM 2598 O O . PRO B 1 134 ? -4.164 -32.156 -8.023 1 93.25 134 PRO B O 1
ATOM 2601 N N . ASP B 1 135 ? -5.711 -30.844 -8.781 1 93.44 135 ASP B N 1
ATOM 2602 C CA . ASP B 1 135 ? -5.984 -31.703 -9.93 1 93.44 135 ASP B CA 1
ATOM 2603 C C . ASP B 1 135 ? -5 -31.438 -11.062 1 93.44 135 ASP B C 1
ATOM 2605 O O . ASP B 1 135 ? -5.102 -32.031 -12.133 1 93.44 135 ASP B O 1
ATOM 2609 N N . GLY B 1 136 ? -4.129 -30.484 -10.867 1 94 136 GLY B N 1
ATOM 2610 C CA . GLY B 1 136 ? -3.084 -30.219 -11.844 1 94 136 GLY B CA 1
ATOM 2611 C C . GLY B 1 136 ? -3.371 -29.016 -12.727 1 94 136 GLY B C 1
ATOM 2612 O O . GLY B 1 136 ? -2.492 -28.562 -13.453 1 94 136 GLY B O 1
ATOM 2613 N N . LYS B 1 137 ? -4.586 -28.531 -12.656 1 97.19 137 LYS B N 1
ATOM 2614 C CA . LYS B 1 137 ? -4.906 -27.328 -13.43 1 97.19 137 LYS B CA 1
ATOM 2615 C C . LYS B 1 137 ? -4.039 -26.141 -13.008 1 97.19 137 LYS B C 1
ATOM 2617 O O . LYS B 1 137 ? -3.832 -25.922 -11.812 1 97.19 137 LYS B O 1
ATOM 2622 N N . ARG B 1 138 ? -3.545 -25.438 -14.031 1 97.94 138 ARG B N 1
ATOM 2623 C CA . ARG B 1 138 ? -2.66 -24.297 -13.797 1 97.94 138 ARG B CA 1
ATOM 2624 C C . ARG B 1 138 ? -3.287 -23.016 -14.305 1 97.94 138 ARG B C 1
ATOM 2626 O O . ARG B 1 138 ? -3.912 -22.984 -15.367 1 97.94 138 ARG B O 1
ATOM 2633 N N . ALA B 1 139 ? -3.188 -21.953 -13.562 1 98.69 139 ALA B N 1
ATOM 2634 C CA . ALA B 1 139 ? -3.564 -20.609 -13.969 1 98.69 139 ALA B CA 1
ATOM 2635 C C . ALA B 1 139 ? -2.512 -19.594 -13.539 1 98.69 139 ALA B C 1
ATOM 2637 O O . ALA B 1 139 ? -1.831 -19.781 -12.531 1 98.69 139 ALA B O 1
ATOM 2638 N N . GLU B 1 140 ? -2.344 -18.562 -14.305 1 98.75 140 GLU B N 1
ATOM 2639 C CA . GLU B 1 140 ? -1.357 -17.531 -13.969 1 98.75 140 GLU B CA 1
ATOM 2640 C C . GLU B 1 140 ? -1.827 -16.156 -14.406 1 98.75 140 GLU B C 1
ATOM 2642 O O . GLU B 1 140 ? -2.723 -16.031 -15.242 1 98.75 140 GLU B O 1
ATOM 2647 N N . ARG B 1 141 ? -1.325 -15.133 -13.812 1 98.81 141 ARG B N 1
ATOM 2648 C CA . ARG B 1 141 ? -1.539 -13.727 -14.164 1 98.81 141 ARG B CA 1
ATOM 2649 C C . ARG B 1 141 ? -0.243 -12.938 -14.055 1 98.81 141 ARG B C 1
ATOM 2651 O O . ARG B 1 141 ? 0.546 -13.148 -13.125 1 98.81 141 ARG B O 1
ATOM 2658 N N . ILE B 1 142 ? -0.001 -12.148 -15.07 1 98.81 142 ILE B N 1
ATOM 2659 C CA . ILE B 1 142 ? 1.063 -11.156 -14.992 1 98.81 142 ILE B CA 1
ATOM 2660 C C . ILE B 1 142 ? 0.466 -9.781 -14.703 1 98.81 142 ILE B C 1
ATOM 2662 O O . ILE B 1 142 ? -0.457 -9.336 -15.391 1 98.81 142 ILE B O 1
ATOM 2666 N N . VAL B 1 143 ? 0.932 -9.109 -13.648 1 98.88 143 VAL B N 1
ATOM 2667 C CA . VAL B 1 143 ? 0.411 -7.809 -13.25 1 98.88 143 VAL B CA 1
ATOM 2668 C C . VAL B 1 143 ? 1.513 -6.754 -13.352 1 98.88 143 VAL B C 1
ATOM 2670 O O . VAL B 1 143 ? 2.631 -6.969 -12.883 1 98.88 143 VAL B O 1
ATOM 2673 N N . GLU B 1 144 ? 1.197 -5.734 -13.992 1 98.81 144 GLU B N 1
ATOM 2674 C CA . GLU B 1 144 ? 2.115 -4.609 -14.141 1 98.81 144 GLU B CA 1
ATOM 2675 C C . GLU B 1 144 ? 1.666 -3.412 -13.305 1 98.81 144 GLU B C 1
ATOM 2677 O O . GLU B 1 144 ? 0.476 -3.098 -13.258 1 98.81 144 GLU B O 1
ATOM 2682 N N . SER B 1 145 ? 2.574 -2.736 -12.672 1 98.88 145 SER B N 1
ATOM 2683 C CA . SER B 1 145 ? 2.369 -1.458 -12 1 98.88 145 SER B CA 1
ATOM 2684 C C . SER B 1 145 ? 3.479 -0.469 -12.344 1 98.88 145 SER B C 1
ATOM 2686 O O . SER B 1 145 ? 4.621 -0.868 -12.57 1 98.88 145 SER B O 1
ATOM 2688 N N . ALA B 1 146 ? 3.143 0.766 -12.367 1 98.88 146 ALA B N 1
ATOM 2689 C CA . ALA B 1 146 ? 4.121 1.83 -12.578 1 98.88 146 ALA B CA 1
ATOM 2690 C C . ALA B 1 146 ? 4.336 2.631 -11.297 1 98.88 146 ALA B C 1
ATOM 2692 O O . ALA B 1 146 ? 3.373 3.006 -10.617 1 98.88 146 ALA B O 1
ATOM 2693 N N . VAL B 1 147 ? 5.57 2.861 -10.977 1 98.88 147 VAL B N 1
ATOM 2694 C CA . VAL B 1 147 ? 5.961 3.605 -9.781 1 98.88 147 VAL B CA 1
ATOM 2695 C C . VAL B 1 147 ? 6.836 4.793 -10.172 1 98.88 147 VAL B C 1
ATOM 2697 O O . VAL B 1 147 ? 7.719 4.664 -11.023 1 98.88 147 VAL B O 1
ATOM 2700 N N . THR B 1 148 ? 6.605 5.938 -9.586 1 98.88 148 THR B N 1
ATOM 2701 C CA . THR B 1 148 ? 7.406 7.113 -9.906 1 98.88 148 THR B CA 1
ATOM 2702 C C . THR B 1 148 ? 8.141 7.621 -8.672 1 98.88 148 THR B C 1
ATOM 2704 O O . THR B 1 148 ? 7.508 7.98 -7.672 1 98.88 148 THR B O 1
ATOM 2707 N N . PHE B 1 149 ? 9.43 7.648 -8.812 1 98.75 149 PHE B N 1
ATOM 2708 C CA . PHE B 1 149 ? 10.258 8.258 -7.777 1 98.75 149 PHE B CA 1
ATOM 2709 C C . PHE B 1 149 ? 10.398 9.758 -8.008 1 98.75 149 PHE B C 1
ATOM 2711 O O . PHE B 1 149 ? 10.555 10.203 -9.148 1 98.75 149 PHE B O 1
ATOM 2718 N N . ASN B 1 150 ? 10.281 10.469 -6.957 1 98.56 150 ASN B N 1
ATOM 2719 C CA . ASN B 1 150 ? 10.789 11.836 -7.023 1 98.56 150 ASN B CA 1
ATOM 2720 C C . ASN B 1 150 ? 12.305 11.867 -7.18 1 98.56 150 ASN B C 1
ATOM 2722 O O . ASN B 1 150 ? 12.992 10.898 -6.832 1 98.56 150 ASN B O 1
ATOM 2726 N N . ARG B 1 151 ? 12.781 12.984 -7.715 1 98.44 151 ARG B N 1
ATOM 2727 C CA . ARG B 1 151 ? 14.234 13.125 -7.754 1 98.44 151 ARG B CA 1
ATOM 2728 C C . ARG B 1 151 ? 14.82 13.172 -6.344 1 98.44 151 ARG B C 1
ATOM 2730 O O . ARG B 1 151 ? 14.375 13.961 -5.508 1 98.44 151 ARG B O 1
ATOM 2737 N N . MET B 1 152 ? 15.773 12.328 -6.129 1 97.75 152 MET B N 1
ATOM 2738 C CA . MET B 1 152 ? 16.422 12.266 -4.824 1 97.75 152 MET B CA 1
ATOM 2739 C C . MET B 1 152 ? 17.75 13.031 -4.84 1 97.75 152 MET B C 1
ATOM 2741 O O . MET B 1 152 ? 18.5 12.953 -5.809 1 97.75 152 MET B O 1
ATOM 2745 N N . THR B 1 153 ? 17.984 13.719 -3.82 1 96.75 153 THR B N 1
ATOM 2746 C CA . THR B 1 153 ? 19.281 14.344 -3.664 1 96.75 153 THR B CA 1
ATOM 2747 C C . THR B 1 153 ? 20.344 13.305 -3.307 1 96.75 153 THR B C 1
ATOM 2749 O O . THR B 1 153 ? 20.016 12.18 -2.932 1 96.75 153 THR B O 1
ATOM 2752 N N . ASP B 1 154 ? 21.578 13.719 -3.43 1 96.31 154 ASP B N 1
ATOM 2753 C CA . ASP B 1 154 ? 22.672 12.828 -3.041 1 96.31 154 ASP B CA 1
ATOM 2754 C C . ASP B 1 154 ? 22.547 12.438 -1.571 1 96.31 154 ASP B C 1
ATOM 2756 O O . ASP B 1 154 ? 22.766 11.273 -1.218 1 96.31 154 ASP B O 1
ATOM 2760 N N . LEU B 1 155 ? 22.219 13.352 -0.76 1 95.44 155 LEU B N 1
ATOM 2761 C CA . LEU B 1 155 ? 22.094 13.094 0.67 1 95.44 155 LEU B CA 1
ATOM 2762 C C . LEU B 1 155 ? 20.984 12.086 0.938 1 95.44 155 LEU B C 1
ATOM 2764 O O . LEU B 1 155 ? 21.141 11.195 1.776 1 95.44 155 LEU B O 1
ATOM 2768 N N . GLN B 1 156 ? 19.891 12.227 0.283 1 96.31 156 GLN B N 1
ATOM 2769 C CA . GLN B 1 156 ? 18.781 11.305 0.432 1 96.31 156 GLN B CA 1
ATOM 2770 C C . GLN B 1 156 ? 19.156 9.898 -0.028 1 96.31 156 GLN B C 1
ATOM 2772 O O . GLN B 1 156 ? 18.797 8.914 0.622 1 96.31 156 GLN B O 1
ATOM 2777 N N . GLN B 1 157 ? 19.859 9.852 -1.163 1 97.12 157 GLN B N 1
ATOM 2778 C CA . GLN B 1 157 ? 20.297 8.555 -1.667 1 97.12 157 GLN B CA 1
ATOM 2779 C C . GLN B 1 157 ? 21.25 7.875 -0.684 1 97.12 157 GLN B C 1
ATOM 2781 O O . GLN B 1 157 ? 21.125 6.68 -0.41 1 97.12 157 GLN B O 1
ATOM 2786 N N . GLU B 1 158 ? 22.172 8.664 -0.186 1 97.25 158 GLU B N 1
ATOM 2787 C CA . GLU B 1 158 ? 23.125 8.125 0.775 1 97.25 158 GLU B CA 1
ATOM 2788 C C . GLU B 1 158 ? 22.422 7.621 2.033 1 97.25 158 GLU B C 1
ATOM 2790 O O . GLU B 1 158 ? 22.781 6.578 2.578 1 97.25 158 GLU B O 1
ATOM 2795 N N . ALA B 1 159 ? 21.484 8.359 2.502 1 96.25 159 ALA B N 1
ATOM 2796 C CA . ALA B 1 159 ? 20.719 7.953 3.68 1 96.25 159 ALA B CA 1
ATOM 2797 C C . ALA B 1 159 ? 19.984 6.641 3.428 1 96.25 159 ALA B C 1
ATOM 2799 O O . ALA B 1 159 ? 19.938 5.77 4.297 1 96.25 159 ALA B O 1
ATOM 2800 N N . TYR B 1 160 ? 19.391 6.508 2.26 1 97.81 160 TYR B N 1
ATOM 2801 C CA . TYR B 1 160 ? 18.688 5.277 1.937 1 97.81 160 TYR B CA 1
ATOM 2802 C C . TYR B 1 160 ? 19.641 4.098 1.86 1 97.81 160 TYR B C 1
ATOM 2804 O O . TYR B 1 160 ? 19.344 3.012 2.361 1 97.81 160 TYR B O 1
ATOM 2812 N N . ILE B 1 161 ? 20.781 4.305 1.251 1 98 161 ILE B N 1
ATOM 2813 C CA . ILE B 1 161 ? 21.797 3.26 1.153 1 98 161 ILE B CA 1
ATOM 2814 C C . ILE B 1 161 ? 22.234 2.832 2.553 1 98 161 ILE B C 1
ATOM 2816 O O . ILE B 1 161 ? 22.328 1.638 2.842 1 98 161 ILE B O 1
ATOM 2820 N N . ALA B 1 162 ? 22.375 3.77 3.395 1 97.62 162 ALA B N 1
ATOM 2821 C CA . ALA B 1 162 ? 22.844 3.51 4.754 1 97.62 162 ALA B CA 1
ATOM 2822 C C . ALA B 1 162 ? 21.828 2.691 5.535 1 97.62 162 ALA B C 1
ATOM 2824 O O . ALA B 1 162 ? 22.172 1.945 6.449 1 97.62 162 ALA B O 1
ATOM 2825 N N . SER B 1 163 ? 20.578 2.803 5.211 1 97.12 163 SER B N 1
ATOM 2826 C CA . SER B 1 163 ? 19.516 2.102 5.922 1 97.12 163 SER B CA 1
ATOM 2827 C C . SER B 1 163 ? 19.609 0.593 5.723 1 97.12 163 SER B C 1
ATOM 2829 O O . SER B 1 163 ? 19.094 -0.182 6.535 1 97.12 163 SER B O 1
ATOM 2831 N N . GLY B 1 164 ? 20.141 0.154 4.578 1 97.75 164 GLY B N 1
ATOM 2832 C CA . GLY B 1 164 ? 20.234 -1.262 4.262 1 97.75 164 GLY B CA 1
ATOM 2833 C C . GLY B 1 164 ? 18.938 -1.85 3.754 1 97.75 164 GLY B C 1
ATOM 2834 O O . GLY B 1 164 ? 18.875 -3.029 3.4 1 97.75 164 GLY B O 1
ATOM 2835 N N . GLU B 1 165 ? 17.938 -1.085 3.621 1 96.88 165 GLU B N 1
ATOM 2836 C CA . GLU B 1 165 ? 16.625 -1.575 3.242 1 96.88 165 GLU B CA 1
ATOM 2837 C C . GLU B 1 165 ? 16.625 -2.154 1.831 1 96.88 165 GLU B C 1
ATOM 2839 O O . GLU B 1 165 ? 15.742 -2.932 1.468 1 96.88 165 GLU B O 1
ATOM 2844 N N . TRP B 1 166 ? 17.609 -1.83 1.013 1 96.94 166 TRP B N 1
ATOM 2845 C CA . TRP B 1 166 ? 17.719 -2.25 -0.38 1 96.94 166 TRP B CA 1
ATOM 2846 C C . TRP B 1 166 ? 18.125 -3.719 -0.476 1 96.94 166 TRP B C 1
ATOM 2848 O O . TRP B 1 166 ? 17.938 -4.352 -1.518 1 96.94 166 TRP B O 1
ATOM 2858 N N . ARG B 1 167 ? 18.609 -4.262 0.608 1 95.94 167 ARG B N 1
ATOM 2859 C CA . ARG B 1 167 ? 19.234 -5.582 0.554 1 95.94 167 ARG B CA 1
ATOM 2860 C C . ARG B 1 167 ? 18.219 -6.652 0.185 1 95.94 167 ARG B C 1
ATOM 2862 O O . ARG B 1 167 ? 17.172 -6.77 0.832 1 95.94 167 ARG B O 1
ATOM 2869 N N . GLY B 1 168 ? 18.562 -7.355 -0.865 1 91.5 168 GLY B N 1
ATOM 2870 C CA . GLY B 1 168 ? 17.75 -8.492 -1.27 1 91.5 168 GLY B CA 1
ATOM 2871 C C . GLY B 1 168 ? 16.453 -8.094 -1.952 1 91.5 168 GLY B C 1
ATOM 2872 O O . GLY B 1 168 ? 15.547 -8.914 -2.109 1 91.5 168 GLY B O 1
ATOM 2873 N N . LYS B 1 169 ? 16.328 -6.855 -2.389 1 93.19 169 LYS B N 1
ATOM 2874 C CA . LYS B 1 169 ? 15.102 -6.383 -3.016 1 93.19 169 LYS B CA 1
ATOM 2875 C C . LYS B 1 169 ? 15.328 -6.047 -4.484 1 93.19 169 LYS B C 1
ATOM 2877 O O . LYS B 1 169 ? 16.359 -5.465 -4.844 1 93.19 169 LYS B O 1
ATOM 2882 N N . ALA B 1 170 ? 14.336 -6.5 -5.258 1 92.62 170 ALA B N 1
ATOM 2883 C CA . ALA B 1 170 ? 14.367 -6.117 -6.668 1 92.62 170 ALA B CA 1
ATOM 2884 C C . ALA B 1 170 ? 14.344 -4.598 -6.82 1 92.62 170 ALA B C 1
ATOM 2886 O O . ALA B 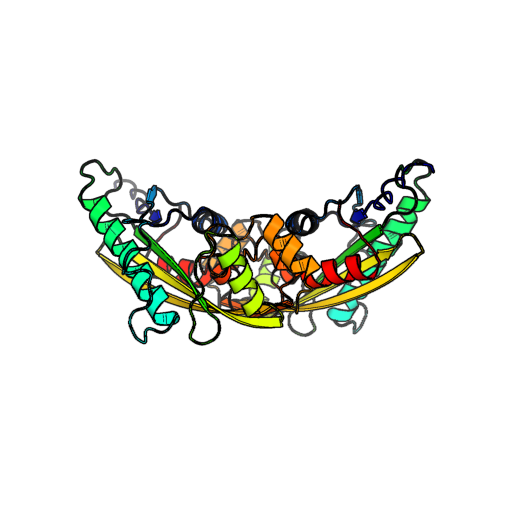1 170 ? 13.547 -3.914 -6.184 1 92.62 170 ALA B O 1
ATOM 2887 N N . GLY B 1 171 ? 15.25 -4.051 -7.602 1 96 171 GLY B N 1
ATOM 2888 C CA . GLY B 1 171 ? 15.32 -2.615 -7.809 1 96 171 GLY B CA 1
ATOM 2889 C C . GLY B 1 171 ? 15.961 -1.878 -6.645 1 96 171 GLY B C 1
ATOM 2890 O O . GLY B 1 171 ? 16.125 -0.658 -6.695 1 96 171 GLY B O 1
ATOM 2891 N N . GLY B 1 172 ? 16.266 -2.609 -5.574 1 97 172 GLY B N 1
ATOM 2892 C CA . GLY B 1 172 ? 16.969 -2.029 -4.441 1 97 172 GLY B CA 1
ATOM 2893 C C . GLY B 1 172 ? 16.094 -1.149 -3.578 1 97 172 GLY B C 1
ATOM 2894 O O . GLY B 1 172 ? 16.562 -0.152 -3.021 1 97 172 GLY B O 1
ATOM 2895 N N . TYR B 1 173 ? 14.844 -1.42 -3.525 1 98.25 173 TYR B N 1
ATOM 2896 C CA . TYR B 1 173 ? 14.008 -0.615 -2.643 1 98.25 173 TYR B CA 1
ATOM 2897 C C . TYR B 1 173 ? 12.797 -1.404 -2.172 1 98.25 173 TYR B C 1
ATOM 2899 O O . TYR B 1 173 ? 12.453 -2.439 -2.752 1 98.25 173 TYR B O 1
ATOM 2907 N N . ALA B 1 174 ? 12.242 -0.958 -1.102 1 97.5 174 ALA B N 1
ATOM 2908 C CA . ALA B 1 174 ? 10.984 -1.474 -0.566 1 97.5 174 ALA B CA 1
ATOM 2909 C C . ALA B 1 174 ? 9.945 -0.362 -0.439 1 97.5 174 ALA B C 1
ATOM 2911 O O . ALA B 1 174 ? 10.102 0.553 0.373 1 97.5 174 ALA B O 1
ATOM 2912 N N . ILE B 1 175 ? 8.859 -0.518 -1.22 1 98.12 175 ILE B N 1
ATOM 2913 C CA . ILE B 1 175 ? 7.828 0.514 -1.188 1 98.12 175 ILE B CA 1
ATOM 2914 C C . ILE B 1 175 ? 7.168 0.543 0.188 1 98.12 175 ILE B C 1
ATOM 2916 O O . ILE B 1 175 ? 6.621 1.569 0.601 1 98.12 175 ILE B O 1
ATOM 2920 N N . GLN B 1 176 ? 7.184 -0.527 0.909 1 96.56 176 GLN B N 1
ATOM 2921 C CA . GLN B 1 176 ? 6.559 -0.641 2.223 1 96.56 176 GLN B CA 1
ATOM 2922 C C . GLN B 1 176 ? 7.469 -0.083 3.314 1 96.56 176 GLN B C 1
ATOM 2924 O O . GLN B 1 176 ? 7.156 -0.187 4.504 1 96.56 176 GLN B O 1
ATOM 2929 N N . GLY B 1 177 ? 8.57 0.464 2.969 1 97.44 177 GLY B N 1
ATOM 2930 C CA . GLY B 1 177 ? 9.531 0.996 3.926 1 97.44 177 GLY B CA 1
ATOM 2931 C C . GLY B 1 177 ? 9.875 2.451 3.672 1 97.44 177 GLY B C 1
ATOM 2932 O O . GLY B 1 177 ? 9.008 3.254 3.33 1 97.44 177 GLY B O 1
ATOM 2933 N N . LEU B 1 178 ? 11.172 2.781 3.861 1 97.94 178 LEU B N 1
ATOM 2934 C CA . LEU B 1 178 ? 11.68 4.148 3.791 1 97.94 178 LEU B CA 1
ATOM 2935 C C . LEU B 1 178 ? 11.5 4.719 2.389 1 97.94 178 LEU B C 1
ATOM 2937 O O . LEU B 1 178 ? 11.336 5.934 2.223 1 97.94 178 LEU B O 1
ATOM 2941 N N . ALA B 1 179 ? 11.484 3.863 1.398 1 98.44 179 ALA B N 1
ATOM 2942 C CA . ALA B 1 179 ? 11.398 4.316 0.012 1 98.44 179 ALA B CA 1
ATOM 2943 C C . ALA B 1 179 ? 10.102 5.074 -0.24 1 98.44 179 ALA B C 1
ATOM 2945 O O . ALA B 1 179 ? 10.023 5.898 -1.154 1 98.44 179 ALA B O 1
ATOM 2946 N N . ALA B 1 180 ? 9.07 4.777 0.583 1 98.62 180 ALA B N 1
ATOM 2947 C CA . ALA B 1 180 ? 7.758 5.406 0.418 1 98.62 180 ALA B CA 1
ATOM 2948 C C . ALA B 1 180 ? 7.863 6.926 0.511 1 98.62 180 ALA B C 1
ATOM 2950 O O . ALA B 1 180 ? 7.055 7.645 -0.082 1 98.62 180 ALA B O 1
ATOM 2951 N N . ALA B 1 181 ? 8.844 7.438 1.181 1 98.31 181 ALA B N 1
ATOM 2952 C CA . ALA B 1 181 ? 9.047 8.875 1.349 1 98.31 181 ALA B CA 1
ATOM 2953 C C . ALA B 1 181 ? 9.5 9.523 0.043 1 98.31 181 ALA B C 1
ATOM 2955 O O . ALA B 1 181 ? 9.492 10.75 -0.086 1 98.31 181 ALA B O 1
ATOM 2956 N N . TYR B 1 182 ? 9.844 8.703 -0.939 1 98.5 182 TYR B N 1
ATOM 2957 C CA . TYR B 1 182 ? 10.414 9.242 -2.17 1 98.5 182 TYR B CA 1
ATOM 2958 C C . TYR B 1 182 ? 9.586 8.828 -3.381 1 98.5 182 TYR B C 1
ATOM 2960 O O . TYR B 1 182 ? 9.922 9.156 -4.52 1 98.5 182 TYR B O 1
ATOM 2968 N N . ILE B 1 183 ? 8.539 8.094 -3.184 1 98.75 183 ILE B N 1
ATOM 2969 C CA . ILE B 1 183 ? 7.664 7.641 -4.262 1 98.75 183 ILE B CA 1
ATOM 2970 C C . ILE B 1 183 ? 6.453 8.562 -4.367 1 98.75 183 ILE B C 1
ATOM 2972 O O . ILE B 1 183 ? 5.586 8.562 -3.492 1 98.75 183 ILE B O 1
ATOM 2976 N N . ARG B 1 184 ? 6.328 9.211 -5.457 1 98.31 184 ARG B N 1
ATOM 2977 C CA . ARG B 1 184 ? 5.32 10.266 -5.523 1 98.31 184 ARG B CA 1
ATOM 2978 C C . ARG B 1 184 ? 4.062 9.781 -6.227 1 98.31 184 ARG B C 1
ATOM 2980 O O . ARG B 1 184 ? 3.027 10.453 -6.199 1 98.31 184 ARG B O 1
ATOM 2987 N N . PHE B 1 185 ? 4.219 8.586 -6.898 1 98.81 185 PHE B N 1
ATOM 2988 C CA . PHE B 1 185 ? 3.033 8.156 -7.633 1 98.81 185 PHE B CA 1
ATOM 2989 C C . PHE B 1 185 ? 3.078 6.66 -7.906 1 98.81 185 PHE B C 1
ATOM 2991 O O . PHE B 1 185 ? 4.145 6.105 -8.172 1 98.81 185 PHE B O 1
ATOM 2998 N N . LEU B 1 186 ? 1.933 6.035 -7.828 1 98.88 186 LEU B N 1
ATOM 2999 C CA . LEU B 1 186 ? 1.736 4.629 -8.164 1 98.88 186 LEU B CA 1
ATOM 3000 C C . LEU B 1 186 ? 0.522 4.453 -9.07 1 98.88 186 LEU B C 1
ATOM 3002 O O . LEU B 1 186 ? -0.534 5.039 -8.82 1 98.88 186 LEU B O 1
ATOM 3006 N N . SER B 1 187 ? 0.649 3.729 -10.133 1 98.88 187 SER B N 1
ATOM 3007 C CA . SER B 1 187 ? -0.442 3.334 -11.023 1 98.88 187 SER B CA 1
ATOM 3008 C C . SER B 1 187 ? -0.495 1.82 -11.195 1 98.88 187 SER B C 1
ATOM 3010 O O . SER B 1 187 ? 0.429 1.221 -11.742 1 98.88 187 SER B O 1
ATOM 3012 N N . GLY B 1 188 ? -1.491 1.191 -10.727 1 98.81 188 GLY B N 1
ATOM 3013 C CA . GLY B 1 188 ? -1.638 -0.255 -10.758 1 98.81 188 GLY B CA 1
ATOM 3014 C C . GLY B 1 188 ? -2.014 -0.849 -9.414 1 98.81 188 GLY B C 1
ATOM 3015 O O . GLY B 1 188 ? -3.041 -0.49 -8.836 1 98.81 188 GLY B O 1
ATOM 3016 N N . SER B 1 189 ? -1.102 -1.684 -8.938 1 98.88 189 SER B N 1
ATOM 3017 C CA . SER B 1 189 ? -1.365 -2.426 -7.711 1 98.88 189 SER B CA 1
ATOM 3018 C C . SER B 1 189 ? -0.208 -2.295 -6.727 1 98.88 189 SER B C 1
ATOM 3020 O O . SER B 1 189 ? 0.925 -2.668 -7.039 1 98.88 189 SER B O 1
ATOM 3022 N N . TYR B 1 190 ? -0.563 -1.79 -5.539 1 98.88 190 TYR B N 1
ATOM 3023 C CA . TYR B 1 190 ? 0.441 -1.664 -4.488 1 98.88 190 TYR B CA 1
ATOM 3024 C C . TYR B 1 190 ? 0.987 -3.029 -4.09 1 98.88 190 TYR B C 1
ATOM 3026 O O . TYR B 1 190 ? 2.201 -3.213 -3.984 1 98.88 190 TYR B O 1
ATOM 3034 N N . SER B 1 191 ? 0.128 -4.012 -3.891 1 98.81 191 SER B N 1
ATOM 3035 C CA . SER B 1 191 ? 0.555 -5.34 -3.463 1 98.81 191 SER B CA 1
ATOM 3036 C C . SER B 1 191 ? 1.385 -6.031 -4.539 1 98.81 191 SER B C 1
ATOM 3038 O O . SER B 1 191 ? 2.252 -6.852 -4.234 1 98.81 191 SER B O 1
ATOM 3040 N N . ASN B 1 192 ? 1.144 -5.664 -5.785 1 98.81 192 ASN B N 1
ATOM 3041 C CA . ASN B 1 192 ? 2.006 -6.129 -6.863 1 98.81 192 ASN B CA 1
ATOM 3042 C C . ASN B 1 192 ? 3.447 -5.664 -6.672 1 98.81 192 ASN B C 1
ATOM 3044 O O . ASN B 1 192 ? 4.383 -6.445 -6.848 1 98.81 192 ASN B O 1
ATOM 3048 N N . VAL B 1 193 ? 3.574 -4.418 -6.316 1 98.81 193 VAL B N 1
ATOM 3049 C CA . VAL B 1 193 ? 4.898 -3.838 -6.129 1 98.81 193 VAL B CA 1
ATOM 3050 C C . VAL B 1 193 ? 5.582 -4.48 -4.922 1 98.81 193 VAL B C 1
ATOM 3052 O O . VAL B 1 193 ? 6.789 -4.727 -4.941 1 98.81 193 VAL B O 1
ATOM 3055 N N . VAL B 1 194 ? 4.781 -4.766 -3.9 1 98.38 194 VAL B N 1
ATOM 3056 C CA . VAL B 1 194 ? 5.324 -5.41 -2.709 1 98.38 194 VAL B CA 1
ATOM 3057 C C . VAL B 1 194 ? 5.781 -6.828 -3.049 1 98.38 194 VAL B C 1
ATOM 3059 O O . VAL B 1 194 ? 6.809 -7.293 -2.547 1 98.38 194 VAL B O 1
ATOM 3062 N N . GLY B 1 195 ? 4.934 -7.523 -3.902 1 97.69 195 GLY B N 1
ATOM 3063 C CA . GLY B 1 195 ? 5.461 -8.82 -4.305 1 97.69 195 GLY B CA 1
ATOM 3064 C C . GLY B 1 195 ? 4.379 -9.828 -4.637 1 97.69 195 GLY B C 1
ATOM 3065 O O . GLY B 1 195 ? 4.676 -10.93 -5.102 1 97.69 195 GLY B O 1
ATOM 3066 N N . LEU B 1 196 ? 3.174 -9.469 -4.402 1 98.69 196 LEU B N 1
ATOM 3067 C CA . LEU B 1 196 ? 2.068 -10.375 -4.691 1 98.69 196 LEU B CA 1
ATOM 3068 C C . LEU B 1 196 ? 0.788 -9.602 -4.98 1 98.69 196 LEU B C 1
ATOM 3070 O O . LEU B 1 196 ? 0.164 -9.062 -4.066 1 98.69 196 LEU B O 1
ATOM 3074 N N . PRO B 1 197 ? 0.374 -9.562 -6.254 1 98.81 197 PRO B N 1
ATOM 3075 C CA . PRO B 1 197 ? -0.877 -8.867 -6.566 1 98.81 197 PRO B CA 1
ATOM 3076 C C . PRO B 1 197 ? -2.1 -9.555 -5.961 1 98.81 197 PRO B C 1
ATOM 3078 O O . PRO B 1 197 ? -2.613 -10.523 -6.531 1 98.81 197 PRO B O 1
ATOM 3081 N N . LEU B 1 198 ? -2.609 -9.008 -4.926 1 98.81 198 LEU B N 1
ATOM 3082 C CA . LEU B 1 198 ? -3.582 -9.68 -4.07 1 98.81 198 LEU B CA 1
ATOM 3083 C C . LEU B 1 198 ? -4.906 -9.883 -4.801 1 98.81 198 LEU B C 1
ATOM 3085 O O . LEU B 1 198 ? -5.551 -10.922 -4.656 1 98.81 198 LEU B O 1
ATOM 3089 N N . PHE B 1 199 ? -5.379 -8.891 -5.582 1 98.81 199 PHE B N 1
ATOM 3090 C CA . PHE B 1 199 ? -6.641 -9.023 -6.297 1 98.81 199 PHE B CA 1
ATOM 3091 C C . PHE B 1 199 ? -6.59 -10.195 -7.266 1 98.81 199 PHE B C 1
ATOM 3093 O O . PHE B 1 199 ? -7.453 -11.078 -7.23 1 98.81 199 PHE B O 1
ATOM 3100 N N . GLU B 1 200 ? -5.527 -10.203 -8.062 1 98.81 200 GLU B N 1
ATOM 3101 C CA . GLU B 1 200 ? -5.379 -11.273 -9.047 1 98.81 200 GLU B CA 1
ATOM 3102 C C . GLU B 1 200 ? -5.16 -12.617 -8.367 1 98.81 200 GLU B C 1
ATOM 3104 O O . GLU B 1 200 ? -5.66 -13.641 -8.836 1 98.81 200 GLU B O 1
ATOM 3109 N N . THR B 1 201 ? -4.395 -12.617 -7.305 1 98.69 201 THR B N 1
ATOM 3110 C CA . THR B 1 201 ? -4.164 -13.844 -6.555 1 98.69 201 THR B CA 1
ATOM 3111 C C . THR B 1 201 ? -5.48 -14.414 -6.031 1 98.69 201 THR B C 1
ATOM 3113 O O . THR B 1 201 ? -5.75 -15.609 -6.191 1 98.69 201 THR B O 1
ATOM 3116 N N . ALA B 1 202 ? -6.273 -13.539 -5.438 1 98.12 202 ALA B N 1
ATOM 3117 C CA . ALA B 1 202 ? -7.574 -13.969 -4.934 1 98.12 202 ALA B CA 1
ATOM 3118 C C . ALA B 1 202 ? -8.445 -14.523 -6.059 1 98.12 202 ALA B C 1
ATOM 3120 O O . ALA B 1 202 ? -9.117 -15.547 -5.891 1 98.12 202 ALA B O 1
ATOM 3121 N N . GLN B 1 203 ? -8.406 -13.867 -7.207 1 97.75 203 GLN B N 1
ATOM 3122 C CA . GLN B 1 203 ? -9.188 -14.312 -8.359 1 97.75 203 GLN B CA 1
ATOM 3123 C C . GLN B 1 203 ? -8.734 -15.695 -8.828 1 97.75 203 GLN B C 1
ATOM 3125 O O . GLN B 1 203 ? -9.562 -16.562 -9.117 1 97.75 203 GLN B O 1
ATOM 3130 N N . LEU B 1 204 ? -7.43 -15.867 -8.93 1 98.38 204 LEU B N 1
ATOM 3131 C CA . LEU B 1 204 ? -6.879 -17.141 -9.383 1 98.38 204 LEU B CA 1
ATOM 3132 C C . LEU B 1 204 ? -7.262 -18.266 -8.422 1 98.38 204 LEU B C 1
ATOM 3134 O O . LEU B 1 204 ? -7.699 -19.328 -8.859 1 98.38 204 LEU B O 1
ATOM 3138 N N . LEU B 1 205 ? -7.098 -18.016 -7.137 1 97.56 205 LEU B N 1
ATOM 3139 C CA . LEU B 1 205 ? -7.418 -19.016 -6.133 1 97.56 205 LEU B CA 1
ATOM 3140 C C . LEU B 1 205 ? -8.898 -19.391 -6.18 1 97.56 205 LEU B C 1
ATOM 3142 O O . LEU B 1 205 ? -9.258 -20.562 -6.242 1 97.56 205 LEU B O 1
ATOM 3146 N N . ARG B 1 206 ? -9.742 -18.406 -6.219 1 95.19 206 ARG B N 1
ATOM 3147 C CA . ARG B 1 206 ? -11.18 -18.641 -6.281 1 95.19 206 ARG B CA 1
ATOM 3148 C C . ARG B 1 206 ? -11.562 -19.375 -7.566 1 95.19 206 ARG B C 1
ATOM 3150 O O . ARG B 1 206 ? -12.367 -20.297 -7.543 1 95.19 206 ARG B O 1
ATOM 3157 N N . GLY B 1 207 ? -11.008 -18.938 -8.672 1 95.81 207 GLY B N 1
ATOM 3158 C CA . GLY B 1 207 ? -11.305 -19.531 -9.969 1 95.81 207 GLY B CA 1
ATOM 3159 C C . GLY B 1 207 ? -10.961 -21 -10.039 1 95.81 207 GLY B C 1
ATOM 3160 O O . GLY B 1 207 ? -11.609 -21.766 -10.758 1 95.81 207 GLY B O 1
ATOM 3161 N N . LEU B 1 208 ? -10 -21.391 -9.242 1 96.44 208 LEU B N 1
ATOM 3162 C CA . LEU B 1 208 ? -9.555 -22.781 -9.25 1 96.44 208 LEU B CA 1
ATOM 3163 C C . LEU B 1 208 ? -10.219 -23.562 -8.125 1 96.44 208 LEU B C 1
ATOM 3165 O O . LEU B 1 208 ? -9.938 -24.75 -7.945 1 96.44 208 LEU B O 1
ATOM 3169 N N . GLY B 1 209 ? -11.031 -22.844 -7.324 1 94 209 GLY B N 1
ATOM 3170 C CA . GLY B 1 209 ? -11.859 -23.547 -6.352 1 94 209 GLY B CA 1
ATOM 3171 C C . GLY B 1 209 ? -11.25 -23.562 -4.961 1 94 209 GLY B C 1
ATOM 3172 O O . GLY B 1 209 ? -11.648 -24.375 -4.117 1 94 209 GLY B O 1
ATOM 3173 N N . PHE B 1 210 ? -10.289 -22.719 -4.773 1 94.5 210 PHE B N 1
ATOM 3174 C CA . PHE B 1 210 ? -9.719 -22.641 -3.43 1 94.5 210 PHE B CA 1
ATOM 3175 C C . PHE B 1 210 ? -10.719 -22 -2.463 1 94.5 210 PHE B C 1
ATOM 3177 O O . PHE B 1 210 ? -11.328 -20.984 -2.77 1 94.5 210 PHE B O 1
ATOM 3184 N N . ARG B 1 211 ? -11.031 -22.594 -1.395 1 80.62 211 ARG B N 1
ATOM 3185 C CA . ARG B 1 211 ? -11.898 -22.078 -0.344 1 80.62 211 ARG B CA 1
ATOM 3186 C C . ARG B 1 211 ? -11.133 -21.891 0.964 1 80.62 211 ARG B C 1
ATOM 3188 O O . ARG B 1 211 ? -10.539 -22.844 1.473 1 80.62 211 ARG B O 1
ATOM 3195 N N . SER B 1 212 ? -10.758 -20.562 1.156 1 64.56 212 SER B N 1
ATOM 3196 C CA . SER B 1 212 ? -10.023 -20.328 2.395 1 64.56 212 SER B CA 1
ATOM 3197 C C . SER B 1 212 ? -10.859 -20.703 3.613 1 64.56 212 SER B C 1
ATOM 3199 O O . SER B 1 212 ? -12.094 -20.641 3.57 1 64.56 212 SER B O 1
ATOM 3201 N N . LEU B 1 213 ? -10.266 -21.375 4.625 1 47.22 213 LEU B N 1
ATOM 3202 C CA . LEU B 1 213 ? -10.953 -21.766 5.848 1 47.22 213 LEU B CA 1
ATOM 3203 C C . LEU B 1 213 ? -11.445 -20.547 6.609 1 47.22 213 LEU B C 1
ATOM 3205 O O . LEU B 1 213 ? -10.852 -19.469 6.523 1 47.22 213 LEU B O 1
#

InterPro domains:
  IPR003697 Nucleoside triphosphate pyrophosphatase Maf-like protein [MF_00528] (11-210)
  IPR003697 Nucleoside triphosphate pyrophosphatase Maf-like protein [PF02545] (11-207)
  IPR003697 Nucleoside triphosphate pyrophosphatase Maf-like protein [PIRSF006305] (11-208)
  IPR003697 Nucleoside triphosphate pyrophosphatase Maf-like protein [PTHR43213] (10-208)
  IPR003697 Nucleoside triphosphate pyrophosphatase Maf-like protein [TIGR00172] (11-206)
  IPR003697 Nucleoside triphosphate pyrophosphatase Maf-like protein [cd00555] (12-205)
  IPR029001 Inosine triphosphate pyrophosphatase-like [G3DSA:3.90.950.10] (7-210)
  IPR029001 Inosine triphosphate pyrophosphatase-like [SSF52972] (10-207)

pLDDT: mean 89.39, std 16.75, range [29.98, 98.88]

Sequence (426 aa):
MMPDQPATACPLVLASASPRRAALLAQIGVIPALTLATDIDETPLKGEVPLKGEVPRLLSRRLAQGKADTAIRVLREQSDAPLAAPFILAADTVVAVGRRALPKAETEAEARQCLTLLSGRRHHVWTTVVVIAPDGKRAERIVESAVTFNRMTDLQQEAYIASGEWRGKAGGYAIQGLAAAYIRFLSGSYSNVVGLPLFETAQLLRGLGFRSLMMPDQPATACPLVLASASPRRAALLAQIGVIPALTLATDIDETPLKGEVPLKGEVPRLLSRRLAQGKADTAIRVLREQSDAPLAAPFILAADTVVAVGRRALPKAETEAEARQCLTLLSGRRHHVWTTVVVIAPDGKRAERIVESAVTFNRMTDLQQEAYIASGEWRGKAGGYAIQGLAAAYIRFLSGSYSNVVGLPLFETAQLLRGLGFRSL

Nearest PDB structures (foldseek):
  4oo0-assembly1_B  TM=9.255E-01  e=5.456E-18  Burkholderia cenocepacia J2315
  4p0e-assembly1_A  TM=9.351E-01  e=6.175E-18  Escherichia coli K-12
  4heb-assembly1_B  TM=9.305E-01  e=1.063E-16  Bacillus subtilis
  4heb-assembly1_A  TM=9.390E-01  e=7.229E-16  Bacillus subtilis
  4jhc-assembly1_A  TM=8.784E-01  e=9.130E-15  Escherichia coli K-12

Foldseek 3Di:
DPPPPPPPQQAEEELDPDPLVQVLCVVVPHHGPYYHPLCPPVPVPPLLDADDVRAQQVSFVSVQVSSQVSVVVVCVPPPPPPRQQHKYKTKGKWKADGRRTQDQDADLVSLLVLCVSQAQDKIKMWMKMWIAGSVGDIDMDIWMKIWHFYHDDPVRSVVLSVVCQLHRDTSRHACVDPSVVGIDDMGTAPSSNNIDRNVVVVVRCVVSPRDRD/DPPPPPPPQQAEEELDPDPLVQVLCVVVPHHGPYYHPLCPPVPVPPLCDADDVRAQQVSFVSVQVSSQVSVVVVQVVPPPPPRQQHKYKTKGKWKADGRRTQDQDADLVSLLVLCVSQAQDKIKMWMKMWIAGSVGDIDMDIWMKIWHFYHDDPVRSVVLSVVCQLHRDTSRHACVDPSVVGIDDMGTAPSSNNIDRNVVVVVRCVVSPRDRD

Organism: Granulibacter bethesdensis (strain ATCC BAA-1260 / CGDNIH1) (NCBI:txid391165)

Secondary structure (DSSP, 8-state):
-----------EEEE---HHHHHHHHHTT---SEE-----S-S--TTTSPPTT--HHHHHHHHHHHHHHHHHHHHHH-TT-S-SS-EEEEEEEEEEETTEEEPBP-SHHHHHHHHHHHTT-EEEEEEEEEEE-TTS-EEEEEEEEEEEEPPPPHHHHHHHHHHTTTTT-BTT--TTTGGGGGEEEEEE-HHHHHT--HHHHHHHHHHTT----/-----------EEEE---HHHHHHHHHTT---SEE-----S-S--TTTSPPTT--HHHHHHHHHHHHHHHHHHHHHH-TT-S-SS-EEEEEEEEEEETTEEEPBP-SHHHHHHHHHHHTT-EEEEEEEEEEE-TTS-EEEEEEEEEEEEPPPPHHHHHHHHHHTTTTT-BTT--TTTGGGGGEEEEEE-HHHHHT--HHHHHHHHHHTT----